Protein AF-A0A7R9ME29-F1 (afdb_monomer)

Foldseek 3Di:
DPDDDDDDAWDADPVRDTPLLVCLLQVNDAQDDDDPPDPPHYPCNVSSVVSNVNCLVVLHHPNNPDPCPPDQDEAELLQPQVVLVVCVCVLCVPLVDWAKWAFADQDLLLQWTWIQGVVVRYIAIEGEPFKAADPPDSVLSNVSSVVSCVFGHRHMWTWGFDAADPSSHTYTWIWDDDPNDIDISLLVCQLQQRIAGDPPDPPPSNVVSNVNCLVVCHHVNVVPDDDPDDVVVVVVVVVVVVVVLVVVLVPFFKKAFQFFDQADDDDDDPDDDDDDDPHGAASFKTKIFGPVCVVVQVVLQVVQQVVCVVPPDQFLPDDDDAQAFWWFQDPPPRGIATWGFHDDPDSFWTWIQRLQRRDIDTHGSRRIGHRPDCSNVVDHHRMDMAGAAQWDADPDRVLNVVLSVLLCVLRPPFIWGWDFQDQDPVRHGHIWIATPPVRDTSVVVCVVVVSIDGFLVSVVLSVQLVVLVVQCPPPVNQVVCCVVPVDGQDSVNSVVCSVCVVVVLVVCCVVVLDDPPPPLVLVVVCCDPPNVDAFEEEEQDDPVSVVVSQVSVVVVRDHHPYYFYPVNPSPDDSVAAALVRVVVRCVSVVDPDDAEFEDQALSSQVSGVNSFYAYEHAQQPHVLLVDDPVCQVVDDPVNSVVSSVSSCCRNVVSPHPYYDNDCNCVVVVVVVSVVCVVVVHTD

Mean predicted aligned error: 20.21 Å

Sequence (683 aa):
DNFAEKTCCTVILDTNINIGEALISKGLATVVKYRPDDDARASAYDSFLAAESKAQKSNKGIHSDNKDAGIVRIVDLSTDQSKAKQYLPFLLRNQSARKEASVEFVFPSSSKLKLFVPKENCLLNLILVGISSPKNNELIGSEAHNFVKQRIHQKDVQMSIEAIDKVGNFIGWLYFEHNNTQHNLAVELIRNGYASVRDINKSNELNAAEAEAKRQKLGVWKDYKEEEHNEALEEAITEELNEKESSDLAHRKKVIVTNISSGLSSFHAQYVDDGPKLEELGLSSFHAQYVDDGPKLEELLTELREELTANPPLPGAYKPSKGDLVVAKFSVDQLWYRAKIEKIVSNNEIQVLYVDYGNRETVNSRNIAAMPSSKFSGPSPAAKEYALAFVRLDTDPDFVDEVRNAFSDETADRVLLLKSEYKDASGLEAVTLVDEETKKDIVLQLVSDGLFFVDFNAGQRSNRVANIAQILDKEAVRKRWIEANGKEPTTEDVQRMHDNFIPQVLSSLTKYSNVIEGVADVVKRLKRAPFSLKIGSTTGYPKEVLKILLQASSTQGFIPDASVCLEEVPEANPSQPSPAPLWLCAIRLGLSPIEFKVDDSVNGIAEGLLAGVWTVGIAKTSSYVGLNEQQLDELKSAELRMRLQRAYDALSGSGAHYVIDTIADLPVVIDDINRRLANGEKP

Solvent-accessible surface area (backbone atoms only — not comparable to full-atom values): 38309 Å² total; per-residue (Å²): 136,89,70,80,89,77,90,84,80,88,55,64,46,97,87,70,46,47,51,66,41,54,38,16,42,52,17,76,46,82,77,87,85,73,61,99,86,56,83,92,63,64,94,60,47,70,57,36,54,52,23,37,53,50,8,47,76,63,43,23,52,81,48,28,89,53,89,66,67,85,74,75,82,68,46,64,24,59,83,33,40,71,57,28,60,68,47,42,67,68,63,43,58,59,75,92,55,70,43,66,29,34,28,77,40,76,40,72,68,53,50,35,34,34,33,37,28,72,92,78,37,29,35,38,32,41,32,48,58,63,56,37,59,58,86,88,39,70,66,50,31,50,52,33,28,50,51,49,44,76,72,40,57,77,31,74,32,34,33,42,62,77,52,66,51,96,74,23,39,32,30,24,52,46,34,40,77,55,95,94,40,80,42,49,51,62,40,52,35,17,38,58,13,43,29,45,76,39,92,91,59,91,47,66,66,50,54,52,23,39,52,49,8,48,76,67,32,24,58,83,22,56,82,64,73,87,70,88,79,52,67,72,55,53,53,50,47,50,52,53,46,50,51,47,49,55,53,51,61,70,72,32,46,54,26,34,67,60,27,73,48,80,58,77,73,82,78,91,84,89,79,86,84,89,74,85,84,88,82,68,76,40,75,52,39,35,14,31,29,50,56,90,49,45,70,60,51,54,51,51,48,50,54,52,44,52,51,43,65,78,54,64,75,63,69,54,71,50,82,89,52,75,68,43,69,26,31,34,48,42,86,88,81,68,45,66,40,58,22,30,29,72,40,76,78,50,96,52,36,33,31,31,33,30,39,54,40,56,46,71,49,78,39,48,37,54,42,36,37,71,55,92,48,67,81,73,70,65,60,75,63,52,23,45,72,32,28,68,51,50,49,40,72,74,89,49,61,75,56,37,54,50,39,47,51,53,54,45,67,76,38,58,99,39,56,28,33,39,39,79,77,48,63,48,99,81,66,42,43,14,26,50,42,25,34,65,87,80,66,43,47,54,61,61,49,38,35,75,72,67,56,37,43,78,28,49,68,54,46,49,54,51,50,53,40,49,50,48,45,55,52,46,66,36,64,75,46,36,50,53,43,29,75,75,67,78,44,80,90,45,75,65,54,35,50,53,48,55,72,46,42,61,63,52,50,64,65,47,44,82,80,72,45,77,70,61,87,54,47,32,60,44,53,56,49,39,50,29,83,92,66,57,47,85,46,66,43,67,42,86,49,52,68,74,57,49,54,51,50,51,58,49,21,43,81,67,57,40,73,63,78,28,70,31,30,44,81,81,31,73,88,53,55,92,92,50,68,49,30,60,38,58,52,53,23,29,59,72,62,73,52,80,81,72,72,67,36,77,30,52,45,54,53,51,34,39,17,18,53,70,56,64,20,35,20,35,26,32,24,60,83,10,75,64,47,65,62,56,72,70,57,55,74,71,46,55,70,68,62,49,50,55,31,37,49,53,21,43,52,50,32,47,71,57,65,31,76,39,74,39,57,47,70,74,55,44,67,64,53,49,55,49,49,52,54,38,49,75,71,70,54,76,104

Structure (mmCIF, N/CA/C/O backbone):
data_AF-A0A7R9ME29-F1
#
_entry.id   AF-A0A7R9ME29-F1
#
loop_
_atom_site.group_PDB
_atom_site.id
_atom_site.type_symbol
_atom_site.label_atom_id
_atom_site.label_alt_id
_atom_site.label_comp_id
_atom_site.label_asym_id
_atom_site.label_entity_id
_atom_site.label_seq_id
_atom_site.pdbx_PDB_ins_code
_atom_site.Cartn_x
_atom_site.Cartn_y
_atom_site.Cartn_z
_atom_site.occupancy
_atom_site.B_iso_or_equiv
_atom_site.auth_seq_id
_atom_site.auth_comp_id
_atom_site.auth_asym_id
_atom_site.auth_atom_id
_atom_site.pdbx_PDB_model_num
ATOM 1 N N . ASP A 1 1 ? 43.420 -18.979 -24.912 1.00 45.59 1 ASP A N 1
ATOM 2 C CA . ASP A 1 1 ? 42.386 -18.836 -25.960 1.00 45.59 1 ASP A CA 1
ATOM 3 C C . ASP A 1 1 ? 40.972 -18.533 -25.440 1.00 45.59 1 ASP A C 1
ATOM 5 O O . ASP A 1 1 ? 40.014 -18.777 -26.152 1.00 45.59 1 ASP A O 1
ATOM 9 N N . ASN A 1 2 ? 40.811 -17.905 -24.261 1.00 48.56 2 ASN A N 1
ATOM 10 C CA . ASN A 1 2 ? 39.491 -17.532 -23.704 1.00 48.56 2 ASN A CA 1
ATOM 11 C C . ASN A 1 2 ? 39.167 -16.029 -23.849 1.00 48.56 2 ASN A C 1
ATOM 13 O O . ASN A 1 2 ? 38.487 -15.457 -23.000 1.00 48.56 2 ASN A O 1
ATOM 17 N N . PHE A 1 3 ? 39.681 -15.354 -24.879 1.00 58.03 3 PHE A N 1
ATOM 18 C CA . PHE A 1 3 ? 39.295 -13.964 -25.140 1.00 58.03 3 PHE A CA 1
ATOM 19 C C . PHE A 1 3 ? 38.104 -13.939 -26.093 1.00 58.03 3 PHE A C 1
ATOM 21 O O . PHE A 1 3 ? 38.117 -14.638 -27.103 1.00 58.03 3 PHE A O 1
ATOM 28 N N . ALA A 1 4 ? 37.091 -13.134 -25.766 1.00 65.75 4 ALA A N 1
ATOM 29 C CA . ALA A 1 4 ? 35.971 -12.883 -26.665 1.00 65.75 4 ALA A CA 1
ATOM 30 C C . ALA A 1 4 ? 36.492 -12.380 -28.021 1.00 65.75 4 ALA A C 1
ATOM 32 O O . ALA A 1 4 ? 37.418 -11.563 -28.066 1.00 65.75 4 ALA A O 1
ATOM 33 N N . GLU A 1 5 ? 35.908 -12.885 -29.107 1.00 80.88 5 GLU A N 1
ATOM 34 C CA . GLU A 1 5 ? 36.221 -12.468 -30.472 1.00 80.88 5 GLU A CA 1
ATOM 35 C C . GLU A 1 5 ? 36.107 -10.938 -30.602 1.00 80.88 5 GLU A C 1
ATOM 37 O O . GLU A 1 5 ? 35.158 -10.328 -30.103 1.00 80.88 5 GLU A O 1
ATOM 42 N N . LYS A 1 6 ? 37.097 -10.298 -31.238 1.00 79.25 6 LYS A N 1
ATOM 43 C CA . LYS A 1 6 ? 37.127 -8.844 -31.451 1.00 79.25 6 LYS A CA 1
ATOM 44 C C . LYS A 1 6 ? 37.113 -8.534 -32.940 1.00 79.25 6 LYS A C 1
ATOM 46 O O . LYS A 1 6 ? 38.077 -8.827 -33.642 1.00 79.25 6 LYS A O 1
ATOM 51 N N . THR A 1 7 ? 36.066 -7.862 -33.403 1.00 84.19 7 THR A N 1
ATOM 52 C CA . THR A 1 7 ? 36.022 -7.296 -34.754 1.00 84.19 7 THR A CA 1
ATOM 53 C C . THR A 1 7 ? 36.765 -5.959 -34.776 1.00 84.19 7 THR A C 1
ATOM 55 O O . THR A 1 7 ? 36.277 -4.951 -34.266 1.00 84.19 7 THR A O 1
ATOM 58 N N . CYS A 1 8 ? 37.962 -5.940 -35.360 1.00 84.00 8 CYS A N 1
ATOM 59 C CA . CYS A 1 8 ? 38.754 -4.723 -35.549 1.00 84.00 8 CYS A CA 1
ATOM 60 C C . CYS A 1 8 ? 38.353 -4.030 -36.861 1.00 84.00 8 CYS A C 1
ATOM 62 O O . CYS A 1 8 ? 38.319 -4.666 -37.911 1.00 84.00 8 CYS A O 1
ATOM 64 N N . CYS A 1 9 ? 38.075 -2.726 -36.825 1.00 86.88 9 CYS A N 1
ATOM 65 C CA . CYS A 1 9 ? 37.674 -1.953 -38.003 1.00 86.88 9 CYS A CA 1
ATOM 66 C C . CYS A 1 9 ? 38.299 -0.550 -38.013 1.00 86.88 9 CYS A C 1
ATOM 68 O O . CYS A 1 9 ? 38.835 -0.082 -37.007 1.00 86.88 9 CYS A O 1
ATOM 70 N N . THR A 1 10 ? 38.233 0.121 -39.165 1.00 85.62 10 THR A N 1
ATOM 71 C CA . THR A 1 10 ? 38.606 1.537 -39.297 1.00 85.62 10 THR A CA 1
ATOM 72 C C . THR A 1 10 ? 37.343 2.390 -39.247 1.00 85.62 10 THR A C 1
ATOM 74 O O . THR A 1 10 ? 36.428 2.169 -40.036 1.00 85.62 10 THR A O 1
ATOM 77 N N . VAL A 1 11 ? 37.302 3.368 -38.337 1.00 90.31 11 VAL A N 1
ATOM 78 C CA . VAL A 1 11 ? 36.160 4.277 -38.155 1.00 90.31 11 VAL A CA 1
ATOM 79 C C . VAL A 1 11 ? 36.537 5.666 -38.659 1.00 90.31 11 VAL A C 1
ATOM 81 O O . VAL A 1 11 ? 37.468 6.288 -38.140 1.00 90.31 11 VAL A O 1
ATOM 84 N N . ILE A 1 12 ? 35.812 6.143 -39.670 1.00 88.88 12 ILE A N 1
ATOM 85 C CA . ILE A 1 12 ? 36.002 7.458 -40.288 1.00 88.88 12 ILE A CA 1
ATOM 86 C C . ILE 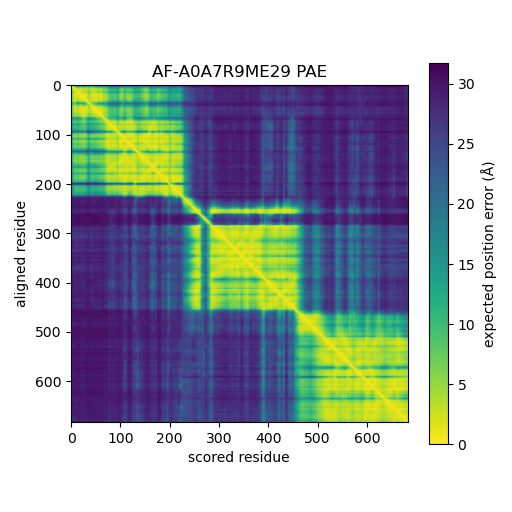A 1 12 ? 34.683 8.221 -40.179 1.00 88.88 12 ILE A C 1
ATOM 88 O O . ILE A 1 12 ? 33.634 7.690 -40.537 1.00 88.88 12 ILE A O 1
ATOM 92 N N . LEU A 1 13 ? 34.740 9.445 -39.657 1.00 86.50 13 LEU A N 1
ATOM 93 C CA . LEU A 1 13 ? 33.583 10.339 -39.602 1.00 86.50 13 LEU A CA 1
ATOM 94 C C . LEU A 1 13 ? 33.232 10.870 -41.001 1.00 86.50 13 LEU A C 1
ATOM 96 O O . LEU A 1 13 ? 34.074 10.913 -41.892 1.00 86.50 13 LEU A O 1
ATOM 100 N N . ASP A 1 14 ? 32.011 11.359 -41.173 1.00 86.12 14 ASP A N 1
ATOM 101 C CA . ASP A 1 14 ? 31.545 12.101 -42.358 1.00 86.12 14 ASP A CA 1
ATOM 102 C C . ASP A 1 14 ? 32.407 13.335 -42.693 1.00 86.12 14 ASP A C 1
ATOM 104 O O . ASP A 1 14 ? 32.596 13.688 -43.855 1.00 86.12 14 ASP A O 1
ATOM 108 N N . THR A 1 15 ? 33.020 13.934 -41.673 1.00 90.19 15 THR A N 1
ATOM 109 C CA . THR A 1 15 ? 34.054 14.979 -41.772 1.00 90.19 15 THR A CA 1
ATOM 110 C C . THR A 1 15 ? 35.419 14.468 -42.261 1.00 90.19 15 THR A C 1
ATOM 112 O O . THR A 1 15 ? 36.393 15.220 -42.278 1.00 90.19 15 THR A O 1
ATOM 115 N N . ASN A 1 16 ? 35.504 13.198 -42.668 1.00 88.00 16 ASN A N 1
ATOM 116 C CA . ASN A 1 16 ? 36.701 12.496 -43.132 1.00 88.00 16 ASN A CA 1
ATOM 117 C C . ASN A 1 16 ? 37.823 12.386 -42.078 1.00 88.00 16 ASN A C 1
ATOM 119 O O . ASN A 1 16 ? 39.006 12.291 -42.406 1.00 88.00 16 ASN A O 1
ATOM 123 N N . ILE A 1 17 ? 37.460 12.398 -40.792 1.00 89.19 17 ILE A N 1
ATOM 124 C CA . ILE A 1 17 ? 38.400 12.229 -39.678 1.00 89.19 17 ILE A CA 1
ATOM 125 C C . ILE A 1 17 ? 38.478 10.750 -39.297 1.00 89.19 17 ILE A C 1
ATOM 127 O O . ILE A 1 17 ? 37.477 10.156 -38.896 1.00 89.19 17 ILE A O 1
ATOM 131 N N . ASN A 1 18 ? 39.678 10.168 -39.356 1.00 90.81 18 ASN A N 1
ATOM 132 C CA . ASN A 1 18 ? 39.944 8.830 -38.831 1.00 90.81 18 ASN A CA 1
ATOM 133 C C . ASN A 1 18 ? 40.056 8.876 -37.295 1.00 90.81 18 ASN A C 1
ATOM 135 O O . ASN A 1 18 ? 40.972 9.496 -36.748 1.00 90.81 18 ASN A O 1
ATOM 139 N N . ILE A 1 19 ? 39.132 8.212 -36.596 1.00 92.44 19 ILE A N 1
ATOM 140 C CA . ILE A 1 19 ? 39.057 8.234 -35.126 1.00 92.44 19 ILE A CA 1
ATOM 141 C C . ILE A 1 19 ? 40.294 7.602 -34.484 1.00 92.44 19 ILE A C 1
ATOM 143 O O . ILE A 1 19 ? 40.829 8.150 -33.518 1.00 92.44 19 ILE A O 1
ATOM 147 N N . GLY A 1 20 ? 40.777 6.480 -35.029 1.00 88.94 20 GLY A N 1
ATOM 148 C CA . GLY A 1 20 ? 41.970 5.802 -34.520 1.00 88.94 20 GLY A CA 1
ATOM 149 C C . GLY A 1 20 ? 43.191 6.716 -34.583 1.00 88.94 20 GLY A C 1
ATOM 150 O O . GLY A 1 20 ? 43.871 6.922 -33.578 1.00 88.94 20 GLY A O 1
ATOM 151 N N . GLU A 1 21 ? 43.403 7.359 -35.732 1.00 91.44 21 GLU A N 1
ATOM 152 C CA . GLU A 1 21 ? 44.493 8.320 -35.922 1.00 91.44 21 GLU A CA 1
ATOM 153 C C . GLU A 1 21 ? 44.373 9.524 -34.977 1.00 91.44 21 GLU A C 1
ATOM 155 O O . GLU A 1 21 ? 45.358 9.938 -34.361 1.00 91.44 21 GLU A O 1
ATOM 160 N N . ALA A 1 22 ? 43.162 10.066 -34.808 1.00 90.12 22 ALA A N 1
ATOM 161 C CA . ALA A 1 22 ? 42.912 11.201 -33.927 1.00 90.12 22 ALA A CA 1
ATOM 162 C C . ALA A 1 22 ? 43.244 10.879 -32.459 1.00 90.12 22 ALA A C 1
ATOM 164 O O . ALA A 1 22 ? 43.928 11.673 -31.805 1.00 90.12 22 ALA A O 1
ATOM 165 N N . LEU A 1 23 ? 42.820 9.713 -31.957 1.00 91.81 23 LEU A N 1
ATOM 166 C CA . LEU A 1 23 ? 43.130 9.244 -30.601 1.00 91.81 23 LEU A CA 1
ATOM 167 C C . LEU A 1 23 ? 44.639 9.053 -30.401 1.00 91.81 23 LEU A C 1
ATOM 169 O O . LEU A 1 23 ? 45.200 9.562 -29.426 1.00 91.81 23 LEU A O 1
ATOM 173 N N . ILE A 1 24 ? 45.306 8.394 -31.352 1.00 92.50 24 ILE A N 1
ATOM 174 C CA . ILE A 1 24 ? 46.755 8.157 -31.318 1.00 92.50 24 ILE A CA 1
ATOM 175 C C . ILE A 1 24 ? 47.521 9.485 -31.336 1.00 92.50 24 ILE A C 1
ATOM 177 O O . ILE A 1 24 ? 48.409 9.702 -30.517 1.00 92.50 24 ILE A O 1
ATOM 181 N N . SER A 1 25 ? 47.143 10.428 -32.204 1.00 89.88 25 SER A N 1
ATOM 182 C CA . SER A 1 25 ? 47.818 11.731 -32.328 1.00 89.88 25 SER A CA 1
ATOM 183 C C . SER A 1 25 ? 47.739 12.597 -31.060 1.00 89.88 25 SER A C 1
ATOM 185 O O . SER A 1 25 ? 48.580 13.478 -30.842 1.00 89.88 25 SER A O 1
ATOM 187 N N . LYS A 1 26 ? 46.727 12.353 -30.214 1.00 88.69 26 LYS A N 1
ATOM 188 C CA . LYS A 1 26 ? 46.546 12.986 -28.900 1.00 88.69 26 LYS A CA 1
ATOM 189 C C . LYS A 1 26 ? 47.208 12.199 -27.760 1.00 88.69 26 LYS A C 1
ATOM 191 O O . LYS A 1 26 ? 47.191 12.679 -26.630 1.00 88.69 26 LYS A O 1
ATOM 196 N N . GLY A 1 27 ? 47.801 11.037 -28.042 1.00 88.19 27 GLY A N 1
ATOM 197 C CA . GLY A 1 27 ? 48.416 10.161 -27.045 1.00 88.19 27 GLY A CA 1
ATOM 198 C C . GLY A 1 27 ? 47.401 9.431 -26.163 1.00 88.19 27 GLY A C 1
ATOM 199 O O . GLY A 1 27 ? 47.718 9.102 -25.026 1.00 88.19 27 GLY A O 1
ATOM 200 N N . LEU A 1 28 ? 46.172 9.218 -26.645 1.00 87.38 28 LEU A N 1
ATOM 201 C CA . LEU A 1 28 ? 45.113 8.510 -25.909 1.00 87.38 28 LEU A CA 1
ATOM 202 C C . LEU A 1 28 ? 45.066 7.004 -26.234 1.00 87.38 28 LEU A C 1
ATOM 204 O O . LEU A 1 28 ? 44.336 6.262 -25.586 1.00 87.38 28 LEU A O 1
ATOM 208 N N . ALA A 1 29 ? 45.836 6.556 -27.229 1.00 88.38 29 ALA A N 1
ATOM 209 C CA . ALA A 1 29 ? 45.979 5.159 -27.636 1.00 88.38 29 ALA A CA 1
ATOM 210 C C . ALA A 1 29 ? 47.375 4.915 -28.242 1.00 88.38 29 ALA A C 1
ATOM 212 O O . ALA A 1 29 ? 47.977 5.844 -28.783 1.00 88.38 29 ALA A O 1
ATOM 213 N N . THR A 1 30 ? 47.870 3.674 -28.183 1.00 89.06 30 THR A N 1
ATOM 214 C CA . THR A 1 30 ? 49.097 3.228 -28.870 1.00 89.06 30 THR A CA 1
ATOM 215 C C . THR A 1 30 ? 48.787 2.410 -30.115 1.00 89.06 30 THR A C 1
ATOM 217 O O . THR A 1 30 ? 47.714 1.820 -30.259 1.00 89.06 30 THR A O 1
ATOM 220 N N . VAL A 1 31 ? 49.769 2.331 -31.009 1.00 90.25 31 VAL A N 1
ATOM 221 C CA . VAL A 1 31 ? 49.708 1.471 -32.189 1.00 90.25 31 VAL A CA 1
ATOM 222 C C . VAL A 1 31 ? 50.209 0.081 -31.826 1.00 90.25 31 VAL A C 1
ATOM 224 O O . VAL A 1 31 ? 51.357 -0.090 -31.411 1.00 90.25 31 VAL A O 1
ATOM 227 N N . VAL A 1 32 ? 49.367 -0.932 -32.035 1.00 87.94 32 VAL A N 1
ATOM 228 C CA . VAL A 1 32 ? 49.786 -2.337 -31.942 1.00 87.94 32 VAL A CA 1
ATOM 229 C C . VAL A 1 32 ? 50.853 -2.599 -33.003 1.00 87.94 32 VAL A C 1
ATOM 231 O O . VAL A 1 32 ? 50.623 -2.346 -34.181 1.00 87.94 32 VAL A O 1
ATOM 234 N N . LYS A 1 33 ? 52.030 -3.081 -32.593 1.00 84.38 33 LYS A N 1
ATOM 235 C CA . LYS A 1 33 ? 53.134 -3.372 -33.513 1.00 84.38 33 LYS A CA 1
ATOM 236 C C . LYS A 1 33 ? 52.992 -4.783 -34.071 1.00 84.38 33 LYS A C 1
ATOM 238 O O . LYS A 1 33 ? 53.006 -5.748 -33.312 1.00 84.38 33 LYS A O 1
ATOM 243 N N . TYR A 1 34 ? 52.915 -4.880 -35.390 1.00 80.25 34 TYR A N 1
ATOM 244 C CA . TYR A 1 34 ? 52.854 -6.145 -36.116 1.00 80.25 34 TYR A CA 1
ATOM 245 C C . TYR A 1 34 ? 54.218 -6.535 -36.689 1.00 80.25 34 TYR A C 1
ATOM 247 O O . TYR A 1 34 ? 55.061 -5.670 -36.956 1.00 80.25 34 TYR A O 1
ATOM 255 N N . ARG A 1 35 ? 54.437 -7.842 -36.880 1.00 76.94 35 ARG A N 1
ATOM 256 C CA . ARG A 1 35 ? 55.595 -8.329 -37.639 1.00 76.94 35 ARG A CA 1
ATOM 257 C C . ARG A 1 35 ? 55.411 -7.995 -39.132 1.00 76.94 35 ARG A C 1
ATOM 259 O O . ARG A 1 35 ? 54.277 -7.794 -39.563 1.00 76.94 35 ARG A O 1
ATOM 266 N N . PRO A 1 36 ? 56.493 -7.881 -39.923 1.00 66.88 36 PRO A N 1
ATOM 267 C CA . PRO A 1 36 ? 56.407 -7.467 -41.329 1.00 66.88 36 PRO A CA 1
ATOM 268 C C . PRO A 1 36 ? 55.525 -8.361 -42.219 1.00 66.88 36 PRO A C 1
ATOM 270 O O . PRO A 1 36 ? 55.065 -7.904 -43.259 1.00 66.88 36 PRO A O 1
ATOM 273 N N . ASP A 1 37 ? 55.321 -9.607 -41.804 1.00 70.69 37 ASP A N 1
ATOM 274 C CA . ASP A 1 37 ? 54.598 -10.701 -42.457 1.00 70.69 37 ASP A CA 1
ATOM 275 C C . ASP A 1 37 ? 53.177 -10.930 -41.902 1.00 70.69 37 ASP A C 1
ATOM 277 O O . ASP A 1 37 ? 52.533 -11.915 -42.250 1.00 70.69 37 ASP A O 1
ATOM 281 N N . ASP A 1 38 ? 52.686 -10.041 -41.033 1.00 71.31 38 ASP A N 1
ATOM 282 C CA . ASP A 1 38 ? 51.357 -10.146 -40.429 1.00 71.31 38 ASP A CA 1
ATOM 283 C C . ASP A 1 38 ? 50.326 -9.289 -41.188 1.00 71.31 38 ASP A C 1
ATOM 285 O O . ASP A 1 38 ? 50.364 -8.050 -41.169 1.00 71.31 38 ASP A O 1
ATOM 289 N N . ASP A 1 39 ? 49.402 -9.970 -41.867 1.00 65.44 39 ASP A N 1
ATOM 290 C CA . ASP A 1 39 ? 48.365 -9.363 -42.708 1.00 65.44 39 ASP A CA 1
ATOM 291 C C . ASP A 1 39 ? 47.171 -8.813 -41.900 1.00 65.44 39 ASP A C 1
ATOM 293 O O . ASP A 1 39 ? 46.332 -8.089 -42.443 1.00 65.44 39 ASP A O 1
ATOM 297 N N . ALA A 1 40 ? 47.087 -9.085 -40.592 1.00 71.25 40 ALA A N 1
ATOM 298 C CA . ALA A 1 40 ? 45.961 -8.692 -39.740 1.00 71.25 40 ALA A CA 1
ATOM 299 C C . ALA A 1 40 ? 46.103 -7.270 -39.152 1.00 71.25 40 ALA A C 1
ATOM 301 O O . ALA A 1 40 ? 45.919 -7.050 -37.953 1.00 71.25 40 ALA A O 1
ATOM 302 N N . ARG A 1 41 ? 46.418 -6.273 -39.992 1.00 78.44 41 ARG A N 1
ATOM 303 C CA . ARG A 1 41 ? 46.632 -4.871 -39.574 1.00 78.44 41 ARG A CA 1
ATOM 304 C C . ARG A 1 41 ? 45.610 -3.895 -40.156 1.00 78.44 41 ARG A C 1
ATOM 306 O O . ARG A 1 41 ? 44.928 -4.175 -41.137 1.00 78.44 41 ARG A O 1
ATOM 313 N N . ALA A 1 42 ? 45.515 -2.712 -39.547 1.00 81.31 42 ALA A N 1
ATOM 314 C CA . ALA A 1 42 ? 44.640 -1.646 -40.031 1.00 81.31 42 ALA A CA 1
ATOM 315 C C . ALA A 1 42 ? 45.044 -1.190 -41.446 1.00 81.31 42 ALA A C 1
ATOM 317 O O . ALA A 1 42 ? 46.228 -1.088 -41.756 1.00 81.31 42 ALA A O 1
ATOM 318 N N . SER A 1 43 ? 44.072 -0.831 -42.285 1.00 81.75 43 SER A N 1
ATOM 319 C CA . SER A 1 43 ? 44.334 -0.325 -43.642 1.00 81.75 43 SER A CA 1
ATOM 320 C C . SER A 1 43 ? 45.114 0.998 -43.655 1.00 81.75 43 SER A C 1
ATOM 322 O O . SER A 1 43 ? 45.836 1.274 -44.607 1.00 81.75 43 SER A O 1
ATOM 324 N N . ALA A 1 44 ? 45.012 1.790 -42.583 1.00 83.50 44 ALA A N 1
ATOM 325 C CA . ALA A 1 44 ? 45.725 3.055 -42.383 1.00 83.50 44 ALA A CA 1
ATOM 326 C C . ALA A 1 44 ? 46.934 2.928 -41.426 1.00 83.50 44 ALA A C 1
ATOM 328 O O . ALA A 1 44 ? 47.288 3.873 -40.724 1.00 83.50 44 ALA A O 1
ATOM 329 N N . TYR A 1 45 ? 47.565 1.752 -41.352 1.00 87.12 45 TYR A N 1
ATOM 330 C CA . TYR A 1 45 ? 48.614 1.463 -40.365 1.00 87.12 45 TYR A CA 1
ATOM 331 C C . TYR A 1 45 ? 49.785 2.464 -40.373 1.00 87.12 45 TYR A C 1
ATOM 333 O O . TYR A 1 45 ? 50.241 2.892 -39.312 1.00 87.12 45 TYR A O 1
ATOM 341 N N . ASP A 1 46 ? 50.233 2.900 -41.551 1.00 86.38 46 ASP A N 1
ATOM 342 C CA . ASP A 1 46 ? 51.342 3.855 -41.662 1.00 86.38 46 ASP A CA 1
ATOM 343 C C . ASP A 1 46 ? 50.980 5.246 -41.117 1.00 86.38 46 ASP A C 1
ATOM 345 O O . ASP A 1 46 ? 51.817 5.902 -40.487 1.00 86.38 46 ASP A O 1
ATOM 349 N N . SER A 1 47 ? 49.726 5.690 -41.286 1.00 87.75 47 SER A N 1
ATOM 350 C CA . SER A 1 47 ? 49.277 6.971 -40.723 1.00 87.75 47 SER A CA 1
ATOM 351 C C . SER A 1 47 ? 49.193 6.901 -39.198 1.00 87.75 47 SER A C 1
ATOM 353 O O . SER A 1 47 ? 49.584 7.847 -38.513 1.00 87.75 47 SER A O 1
ATOM 355 N N . PHE A 1 48 ? 48.804 5.747 -38.650 1.00 91.50 48 PHE A N 1
ATOM 356 C CA . PHE A 1 48 ? 48.813 5.497 -37.210 1.00 91.50 48 PHE A CA 1
ATOM 357 C C . PHE A 1 48 ? 50.232 5.559 -36.633 1.00 91.50 48 PHE A C 1
ATOM 359 O O . PHE A 1 48 ? 50.450 6.225 -35.619 1.00 91.50 48 PHE A O 1
ATOM 366 N N . LEU A 1 49 ? 51.219 4.938 -37.291 1.00 90.31 49 LEU A N 1
ATOM 367 C CA . LEU A 1 49 ? 52.628 5.020 -36.880 1.00 90.31 49 LEU A CA 1
ATOM 368 C C . LEU A 1 49 ? 53.149 6.466 -36.887 1.00 90.31 49 LEU A C 1
ATOM 370 O O . LEU A 1 49 ? 53.840 6.887 -35.953 1.00 90.31 49 LEU A O 1
ATOM 374 N N . ALA A 1 50 ? 52.800 7.242 -37.915 1.00 90.62 50 ALA A N 1
ATOM 375 C CA . ALA A 1 50 ? 53.171 8.650 -38.005 1.00 90.62 50 ALA A CA 1
ATOM 376 C C . ALA A 1 50 ? 52.511 9.495 -36.897 1.00 90.62 50 ALA A C 1
ATOM 378 O O . ALA A 1 50 ? 53.177 10.327 -36.270 1.00 90.62 50 ALA A O 1
ATOM 379 N N . ALA A 1 51 ? 51.227 9.256 -36.617 1.00 91.62 51 ALA A N 1
ATOM 380 C CA . ALA A 1 51 ? 50.486 9.913 -35.544 1.00 91.62 51 ALA A CA 1
ATOM 381 C C . ALA A 1 51 ? 51.075 9.600 -34.160 1.00 91.62 51 ALA A C 1
ATOM 383 O O . ALA A 1 51 ? 51.219 10.509 -33.340 1.00 91.62 51 ALA A O 1
ATOM 384 N N . GLU A 1 52 ? 51.485 8.353 -33.917 1.00 93.25 52 GLU A N 1
ATOM 385 C CA . GLU A 1 52 ? 52.106 7.936 -32.656 1.00 93.25 52 GLU A CA 1
ATOM 386 C C . GLU A 1 52 ? 53.469 8.605 -32.467 1.00 93.25 52 GLU A C 1
ATOM 388 O O . GLU A 1 52 ? 53.739 9.186 -31.416 1.00 93.25 52 GLU A O 1
ATOM 393 N N . SER A 1 53 ? 54.300 8.636 -33.515 1.00 92.12 53 SER A N 1
ATOM 394 C CA . SER A 1 53 ? 55.580 9.352 -33.478 1.00 92.12 53 SER A CA 1
ATOM 395 C C . SER A 1 53 ? 55.388 10.841 -33.170 1.00 92.12 53 SER A C 1
ATOM 397 O O . SER A 1 53 ? 56.165 11.438 -32.420 1.00 92.12 53 SER A O 1
ATOM 399 N N . LYS A 1 54 ? 54.330 11.458 -33.709 1.00 91.12 54 LYS A N 1
ATOM 400 C CA . LYS A 1 54 ? 53.981 12.855 -33.423 1.00 91.12 54 LYS A CA 1
ATOM 401 C C . LYS A 1 54 ? 53.547 13.050 -31.968 1.00 91.12 54 LYS A C 1
ATOM 403 O O . LYS A 1 54 ? 53.968 14.032 -31.353 1.00 91.12 54 LYS A O 1
ATOM 408 N N . ALA A 1 55 ? 52.739 12.145 -31.418 1.00 90.50 55 ALA A N 1
ATOM 409 C CA . ALA A 1 55 ? 52.297 12.194 -30.025 1.00 90.50 55 ALA A CA 1
ATOM 410 C C . ALA A 1 55 ? 53.464 12.011 -29.041 1.00 90.50 55 ALA A C 1
ATOM 412 O O . ALA A 1 55 ? 53.569 12.782 -28.087 1.00 90.50 55 ALA A O 1
ATOM 413 N N . GLN A 1 56 ? 54.379 11.081 -29.336 1.00 91.75 56 GLN A N 1
ATOM 414 C CA . GLN A 1 56 ? 55.624 10.857 -28.591 1.00 91.75 56 GLN A CA 1
ATOM 415 C C . GLN A 1 56 ? 56.514 12.101 -28.590 1.00 91.75 56 GLN A C 1
ATOM 417 O O . GLN A 1 56 ? 56.873 12.609 -27.533 1.00 91.75 56 GLN A O 1
ATOM 422 N N . LYS A 1 57 ? 56.809 12.659 -29.772 1.00 92.06 57 LYS A N 1
ATOM 423 C CA . LYS A 1 57 ? 57.612 13.889 -29.895 1.00 92.06 57 LYS A CA 1
ATOM 424 C C . LYS A 1 57 ? 56.981 15.083 -29.182 1.00 92.06 57 LYS A C 1
ATOM 426 O O . LYS A 1 57 ? 57.694 15.967 -28.725 1.00 92.06 57 LYS A O 1
ATOM 431 N N . SER A 1 58 ? 55.651 15.120 -29.120 1.00 90.50 58 SER A N 1
ATOM 432 C CA . SER A 1 58 ? 54.897 16.200 -28.476 1.00 90.50 58 SER A CA 1
ATOM 433 C C . SER A 1 58 ? 54.612 15.946 -26.990 1.00 90.50 58 SER A C 1
ATOM 435 O O . SER A 1 58 ? 53.912 16.757 -26.388 1.00 90.50 58 SER A O 1
ATOM 437 N N . ASN A 1 59 ? 55.110 14.845 -26.413 1.00 88.88 59 ASN A N 1
ATOM 438 C CA . ASN A 1 59 ? 54.967 14.487 -24.998 1.00 88.88 59 ASN A CA 1
ATOM 439 C C . ASN A 1 59 ? 53.499 14.460 -24.503 1.00 88.88 59 ASN A C 1
ATOM 441 O O . ASN A 1 59 ? 53.173 14.983 -23.434 1.00 88.88 59 ASN A O 1
ATOM 445 N N . LYS A 1 60 ? 52.579 13.919 -25.322 1.00 84.88 60 LYS A N 1
ATOM 446 C CA . LYS A 1 60 ? 51.123 13.950 -25.070 1.00 84.88 60 LYS A CA 1
ATOM 447 C C . LYS A 1 60 ? 50.582 12.640 -24.494 1.00 84.88 60 LYS A C 1
ATOM 449 O O . LYS A 1 60 ? 50.975 11.559 -24.927 1.00 84.88 60 LYS A O 1
ATOM 454 N N . GLY A 1 61 ? 49.599 12.754 -23.598 1.00 85.75 61 GLY A N 1
ATOM 455 C CA . GLY A 1 61 ? 48.822 11.626 -23.074 1.00 85.75 61 GLY A CA 1
ATOM 456 C C . GLY A 1 61 ? 49.702 10.568 -22.409 1.00 85.75 61 GLY A C 1
ATOM 457 O O . GLY A 1 61 ? 50.524 10.901 -21.564 1.00 85.75 61 GLY A O 1
ATOM 458 N N . ILE A 1 62 ? 49.575 9.309 -22.826 1.00 85.31 62 ILE A N 1
ATOM 459 C CA . ILE A 1 62 ? 50.378 8.181 -22.317 1.00 85.31 62 ILE A CA 1
ATOM 460 C C . ILE A 1 62 ? 51.881 8.306 -22.599 1.00 85.31 62 ILE A C 1
ATOM 462 O O . ILE A 1 62 ? 52.679 7.603 -21.987 1.00 85.31 62 ILE A O 1
ATOM 466 N N . HIS A 1 63 ? 52.267 9.164 -23.545 1.00 87.19 63 HIS A N 1
ATOM 467 C CA . HIS A 1 63 ? 53.666 9.464 -23.829 1.00 87.19 63 HIS A CA 1
ATOM 468 C C . HIS A 1 63 ? 54.187 10.643 -23.006 1.00 87.19 63 HIS A C 1
ATOM 470 O O . HIS A 1 63 ? 55.328 11.023 -23.220 1.00 87.19 63 HIS A O 1
ATOM 476 N N . SER A 1 64 ? 53.361 11.231 -22.129 1.00 85.44 64 SER A N 1
ATOM 477 C CA . SER A 1 64 ? 53.745 12.342 -21.263 1.00 85.44 64 SER A CA 1
ATOM 478 C C . SER A 1 64 ? 54.695 11.894 -20.150 1.00 85.44 64 SER A C 1
ATOM 480 O O . SER A 1 64 ? 54.405 10.934 -19.440 1.00 85.44 64 SER A O 1
ATOM 482 N N . ASP A 1 65 ? 55.773 12.643 -19.917 1.00 83.88 65 ASP A N 1
ATOM 483 C CA . ASP A 1 65 ? 56.666 12.431 -18.765 1.00 83.88 65 ASP A CA 1
ATOM 484 C C . ASP A 1 65 ? 56.027 12.831 -17.417 1.00 83.88 65 ASP A C 1
ATOM 486 O O . ASP A 1 65 ? 56.558 12.528 -16.343 1.00 83.88 65 ASP A O 1
ATOM 490 N N . ASN A 1 66 ? 54.888 13.531 -17.448 1.00 82.31 66 ASN A N 1
ATOM 491 C CA . ASN A 1 66 ? 54.166 13.935 -16.249 1.00 82.31 66 ASN A CA 1
ATOM 492 C C . ASN A 1 66 ? 53.304 12.776 -15.724 1.00 82.31 66 ASN A C 1
ATOM 494 O O . ASN A 1 66 ? 52.236 12.492 -16.259 1.00 82.31 66 ASN A O 1
ATOM 498 N N . LYS A 1 67 ? 53.744 12.155 -14.624 1.00 70.94 67 LYS A N 1
ATOM 499 C CA . LYS A 1 67 ? 53.046 11.031 -13.973 1.00 70.94 67 LYS A CA 1
ATOM 500 C C . LYS A 1 67 ? 51.644 11.371 -13.455 1.00 70.94 67 LYS A C 1
ATOM 502 O O . LYS A 1 67 ? 50.849 10.456 -13.272 1.00 70.94 67 LYS A O 1
ATOM 507 N N . ASP A 1 68 ? 51.344 12.653 -13.250 1.00 69.44 68 ASP A N 1
ATOM 508 C CA . ASP A 1 68 ? 50.026 13.122 -12.815 1.00 69.44 68 ASP A CA 1
ATOM 509 C C . ASP A 1 68 ? 49.129 13.550 -13.992 1.00 69.44 68 ASP A C 1
ATOM 511 O O . ASP A 1 68 ? 47.944 13.844 -13.803 1.00 69.44 68 ASP A O 1
ATOM 515 N N . ALA A 1 69 ? 49.656 13.581 -15.225 1.00 66.62 69 ALA A N 1
ATOM 516 C CA . ALA A 1 69 ? 48.871 13.924 -16.404 1.00 66.62 69 ALA A CA 1
ATOM 517 C C . ALA A 1 69 ? 47.799 12.854 -16.665 1.00 66.62 69 ALA A C 1
ATOM 519 O O . ALA A 1 69 ? 48.100 11.706 -16.980 1.00 66.62 69 ALA A O 1
ATOM 520 N N . GLY A 1 70 ? 46.529 13.252 -16.552 1.00 65.94 70 GLY A N 1
ATOM 521 C CA . GLY A 1 70 ? 45.376 12.380 -16.797 1.00 65.94 70 GLY A CA 1
ATOM 522 C C . GLY A 1 70 ? 44.777 11.721 -15.552 1.00 65.94 70 GLY A C 1
ATOM 523 O O . GLY A 1 70 ? 43.784 11.009 -15.686 1.00 65.94 70 GLY A O 1
ATOM 524 N N . ILE A 1 71 ? 45.304 11.969 -14.344 1.00 74.06 71 ILE A N 1
ATOM 525 C CA . ILE A 1 71 ? 44.668 11.488 -13.107 1.00 74.06 71 ILE A CA 1
ATOM 526 C C . ILE A 1 71 ? 43.432 12.344 -12.805 1.00 74.06 71 ILE A C 1
ATOM 528 O O . ILE A 1 71 ? 43.536 13.461 -12.298 1.00 74.06 71 ILE A O 1
ATOM 532 N N . VAL A 1 72 ? 42.246 11.794 -13.070 1.00 78.00 72 VAL A N 1
ATOM 533 C CA . VAL A 1 72 ? 40.962 12.385 -12.666 1.00 78.00 72 VAL A CA 1
ATOM 534 C C . VAL A 1 72 ? 40.455 11.650 -11.429 1.00 78.00 72 VAL A C 1
ATOM 536 O O . VAL A 1 72 ? 40.184 10.452 -11.467 1.00 78.00 72 VAL A O 1
ATOM 539 N N . ARG A 1 73 ? 40.349 12.358 -10.300 1.00 85.00 73 ARG A N 1
ATOM 540 C CA . ARG A 1 73 ? 39.836 11.788 -9.044 1.00 85.00 73 ARG A CA 1
ATOM 541 C C . ARG A 1 73 ? 38.33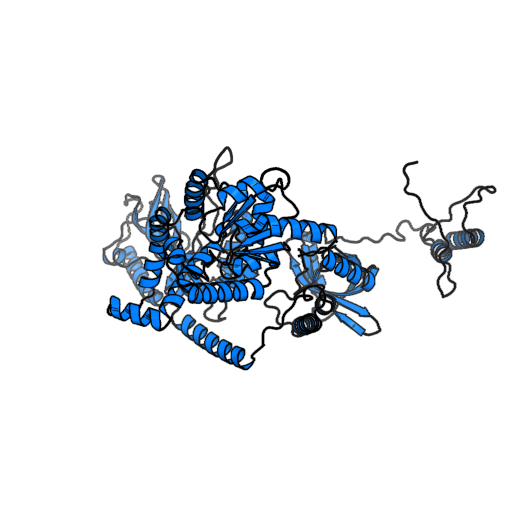2 11.983 -8.960 1.00 85.00 73 ARG A C 1
ATOM 543 O O . ARG A 1 73 ? 37.898 13.034 -8.509 1.00 85.00 73 ARG A O 1
ATOM 550 N N . ILE A 1 74 ? 37.560 10.994 -9.387 1.00 90.06 74 ILE A N 1
ATOM 551 C CA . ILE A 1 74 ? 36.096 11.055 -9.345 1.00 90.06 74 ILE A CA 1
ATOM 552 C C . ILE A 1 74 ? 35.604 10.496 -8.010 1.00 90.06 74 ILE A C 1
ATOM 554 O O . ILE A 1 74 ? 36.004 9.403 -7.607 1.00 90.06 74 ILE A O 1
ATOM 558 N N . VAL A 1 75 ? 34.734 11.235 -7.323 1.00 92.69 75 VAL A N 1
ATOM 559 C CA . VAL A 1 75 ? 34.068 10.747 -6.106 1.00 92.69 75 VAL A CA 1
ATOM 560 C C . VAL A 1 75 ? 32.767 10.052 -6.493 1.00 92.69 75 VAL A C 1
ATOM 562 O O . VAL A 1 75 ? 31.864 10.697 -7.016 1.00 92.69 75 VAL A O 1
ATOM 565 N N . ASP A 1 76 ? 32.639 8.754 -6.223 1.00 92.62 76 ASP A N 1
ATOM 566 C CA . ASP A 1 76 ? 31.377 8.041 -6.444 1.00 92.62 76 ASP A CA 1
ATOM 567 C C . ASP A 1 76 ? 30.464 8.150 -5.214 1.00 92.62 76 ASP A C 1
ATOM 569 O O . ASP A 1 76 ? 30.701 7.521 -4.183 1.00 92.62 76 ASP A O 1
ATOM 573 N N . LEU A 1 77 ? 29.425 8.982 -5.318 1.00 93.00 77 LEU A N 1
ATOM 574 C CA . LEU A 1 77 ? 28.414 9.168 -4.276 1.00 93.00 77 LEU A CA 1
ATOM 575 C C . LEU A 1 77 ? 27.381 8.036 -4.277 1.00 93.00 77 LEU A C 1
ATOM 577 O O . LEU A 1 77 ? 26.688 7.849 -3.284 1.00 93.00 77 LEU A O 1
ATOM 581 N N . SER A 1 78 ? 27.282 7.254 -5.360 1.00 85.88 78 SER A N 1
ATOM 582 C CA . SER A 1 78 ? 26.289 6.176 -5.476 1.00 85.88 78 SER A CA 1
ATOM 583 C C . SER A 1 78 ? 26.568 4.969 -4.575 1.00 85.88 78 SER A C 1
ATOM 585 O O . SER A 1 78 ? 25.705 4.107 -4.428 1.00 85.88 78 SER A O 1
ATOM 587 N N . THR A 1 79 ? 27.758 4.902 -3.976 1.00 84.94 79 THR A N 1
ATOM 588 C CA . THR A 1 79 ? 28.210 3.791 -3.127 1.00 84.94 79 THR A CA 1
ATOM 589 C C . THR A 1 79 ? 28.377 4.175 -1.655 1.00 84.94 79 THR A C 1
ATOM 591 O O . THR A 1 79 ? 28.734 3.323 -0.848 1.00 84.94 79 THR A O 1
ATOM 594 N N . ASP A 1 80 ? 28.183 5.449 -1.298 1.00 85.69 80 ASP A N 1
ATOM 595 C CA . ASP A 1 80 ? 28.455 5.979 0.043 1.00 85.69 80 ASP A CA 1
ATOM 596 C C . ASP A 1 80 ? 27.397 7.023 0.433 1.00 85.69 80 ASP A C 1
ATOM 598 O O . ASP A 1 80 ? 27.500 8.211 0.113 1.00 85.69 80 ASP A O 1
ATOM 602 N N . GLN A 1 81 ? 26.367 6.558 1.144 1.00 87.31 81 GLN A N 1
ATOM 603 C CA . GLN A 1 81 ? 25.227 7.363 1.591 1.00 87.31 81 GLN A CA 1
ATOM 604 C C . GLN A 1 81 ? 25.660 8.569 2.444 1.00 87.31 81 GLN A C 1
ATOM 606 O O . GLN A 1 81 ? 25.114 9.666 2.300 1.00 87.31 81 GLN A O 1
ATOM 611 N N . SER A 1 82 ? 26.653 8.389 3.319 1.00 86.75 82 SER A N 1
ATOM 612 C CA . SER A 1 82 ? 27.151 9.446 4.204 1.00 86.75 82 SER A CA 1
ATOM 613 C C . SER A 1 82 ? 27.797 10.572 3.402 1.00 86.75 82 SER A C 1
ATOM 615 O O . SER A 1 82 ? 27.505 11.747 3.638 1.00 86.75 82 SER A O 1
ATOM 617 N N . LYS A 1 83 ? 28.618 10.234 2.399 1.00 88.50 83 LYS A N 1
ATOM 618 C CA . LYS A 1 83 ? 29.177 11.232 1.476 1.00 88.50 83 LYS A CA 1
ATOM 619 C C . LYS A 1 83 ? 28.106 11.875 0.604 1.00 88.50 83 LYS A C 1
ATOM 621 O O . LYS A 1 83 ? 28.151 13.085 0.400 1.00 88.50 83 LYS A O 1
ATOM 626 N N . ALA A 1 84 ? 27.124 11.113 0.127 1.00 89.00 84 ALA A N 1
ATOM 627 C CA . ALA A 1 84 ? 26.036 11.657 -0.680 1.00 89.00 84 ALA A CA 1
ATOM 628 C C . ALA A 1 84 ? 25.248 12.743 0.084 1.00 89.00 84 ALA A C 1
ATOM 630 O O . ALA A 1 84 ? 25.029 13.835 -0.446 1.00 89.00 84 ALA A O 1
ATOM 631 N N . LYS A 1 85 ? 24.940 12.509 1.370 1.00 88.56 85 LYS A N 1
ATOM 632 C CA . LYS A 1 85 ? 24.323 13.509 2.265 1.00 88.56 85 LYS A CA 1
ATOM 633 C C . LYS A 1 85 ? 25.203 14.746 2.473 1.00 88.56 85 LYS A C 1
ATOM 635 O O . LYS A 1 85 ? 24.691 15.861 2.460 1.00 88.56 85 LYS A O 1
ATOM 640 N N . GLN A 1 86 ? 26.522 14.580 2.607 1.00 89.94 86 GLN A N 1
ATOM 641 C CA . GLN A 1 86 ? 27.458 15.711 2.717 1.00 89.94 86 GLN A CA 1
ATOM 642 C C . GLN A 1 86 ? 27.512 16.561 1.439 1.00 89.94 86 GLN A C 1
ATOM 644 O O . GLN A 1 86 ? 27.708 17.773 1.516 1.00 89.94 86 GLN A O 1
ATOM 649 N N . TYR A 1 87 ? 27.329 15.944 0.268 1.00 88.75 87 TYR A N 1
ATOM 650 C CA . TYR A 1 87 ? 27.345 16.630 -1.026 1.00 88.75 87 TYR A CA 1
ATOM 651 C C . TYR A 1 87 ? 26.008 17.307 -1.375 1.00 88.75 87 TYR A C 1
ATOM 653 O O . TYR A 1 87 ? 25.996 18.257 -2.164 1.00 88.75 87 TYR A O 1
ATOM 661 N N . LEU A 1 88 ? 24.894 16.880 -0.768 1.00 87.38 88 LEU A N 1
ATOM 662 C CA . LEU A 1 88 ? 23.552 17.396 -1.055 1.00 87.38 88 LEU A CA 1
ATOM 663 C C . LEU A 1 88 ? 23.445 18.936 -0.988 1.00 87.38 88 LEU A C 1
ATOM 665 O O . LEU A 1 88 ? 22.950 19.516 -1.956 1.00 87.38 88 LEU A O 1
ATOM 669 N N . PRO A 1 89 ? 23.961 19.650 0.037 1.00 86.62 89 PRO A N 1
ATOM 670 C CA . PRO A 1 89 ? 23.872 21.114 0.085 1.00 86.62 89 PRO A CA 1
ATOM 671 C C . PRO A 1 89 ? 24.588 21.814 -1.077 1.00 86.62 89 PRO A C 1
ATOM 673 O O . PRO A 1 89 ? 24.196 22.906 -1.485 1.00 86.62 89 PRO A O 1
ATOM 676 N N . PHE A 1 90 ? 25.643 21.207 -1.629 1.00 83.62 90 PHE A N 1
ATOM 677 C CA . PHE A 1 90 ? 26.359 21.741 -2.790 1.00 83.62 90 PHE A CA 1
ATOM 678 C C . PHE A 1 90 ? 25.579 21.501 -4.080 1.00 83.62 90 PHE A C 1
ATOM 680 O O . PHE A 1 90 ? 25.595 22.349 -4.973 1.00 83.62 90 PHE A O 1
ATOM 687 N N . LEU A 1 91 ? 24.877 20.370 -4.165 1.00 83.94 91 LEU A N 1
ATOM 688 C CA . LEU A 1 91 ? 24.007 20.011 -5.282 1.00 83.94 91 LEU A CA 1
ATOM 689 C C . LEU A 1 91 ? 22.697 20.816 -5.296 1.00 83.94 91 LEU A C 1
ATOM 691 O O . LEU A 1 91 ? 22.222 21.137 -6.379 1.00 83.94 91 LEU A O 1
ATOM 695 N N . LEU A 1 92 ? 22.189 21.226 -4.129 1.00 82.19 92 LEU A N 1
ATOM 696 C CA . LEU A 1 92 ? 21.010 22.093 -3.981 1.00 82.19 92 LEU A CA 1
ATOM 697 C C . LEU A 1 92 ? 21.318 23.598 -4.068 1.00 82.19 92 LEU A C 1
ATOM 699 O O . LEU A 1 92 ? 20.402 24.415 -4.170 1.00 82.19 92 LEU A O 1
ATOM 703 N N . ARG A 1 93 ? 22.593 24.002 -4.002 1.00 73.44 93 ARG A N 1
ATOM 704 C CA . ARG A 1 93 ? 22.978 25.421 -4.021 1.00 73.44 93 ARG A CA 1
ATOM 705 C C . ARG A 1 93 ? 22.554 26.064 -5.348 1.00 73.44 93 ARG A C 1
ATOM 707 O O . ARG A 1 93 ? 23.012 25.632 -6.402 1.00 73.44 93 ARG A O 1
ATOM 714 N N . ASN A 1 94 ? 21.746 27.126 -5.265 1.00 65.38 94 ASN A N 1
ATOM 715 C CA . ASN A 1 94 ? 21.032 27.764 -6.380 1.00 65.38 94 ASN A CA 1
ATOM 716 C C . ASN A 1 94 ? 19.989 26.837 -7.030 1.00 65.38 94 ASN A C 1
ATOM 718 O O . ASN A 1 94 ? 20.121 26.506 -8.203 1.00 65.38 94 ASN A O 1
ATOM 722 N N . GLN A 1 95 ? 18.935 26.465 -6.291 1.00 58.62 95 GLN A N 1
ATOM 723 C CA . GLN A 1 95 ? 17.832 25.607 -6.771 1.00 58.62 95 GLN A CA 1
ATOM 724 C C . GLN A 1 95 ? 17.228 26.043 -8.122 1.00 58.62 95 GLN A C 1
ATOM 726 O O . GLN A 1 95 ? 16.746 25.207 -8.878 1.00 58.62 95 GLN A O 1
ATOM 731 N N . SER A 1 96 ? 17.284 27.336 -8.460 1.00 55.75 96 SER A N 1
ATOM 732 C CA . SER A 1 96 ? 16.803 27.871 -9.742 1.00 55.75 96 SER A CA 1
ATOM 733 C C . SER A 1 96 ? 17.717 27.561 -10.940 1.00 55.75 96 SER A C 1
ATOM 735 O O . SER A 1 96 ? 17.302 27.742 -12.082 1.00 55.75 96 SER A O 1
ATOM 737 N N . ALA A 1 97 ? 18.963 27.135 -10.710 1.00 72.12 97 ALA A N 1
ATOM 738 C CA . ALA A 1 97 ? 19.949 26.869 -11.751 1.00 72.12 97 ALA A CA 1
ATOM 739 C C . ALA A 1 97 ? 20.116 25.360 -11.966 1.00 72.12 97 ALA A C 1
ATOM 741 O O . ALA A 1 97 ? 20.527 24.624 -11.068 1.00 72.12 97 ALA A O 1
ATOM 742 N N . ARG A 1 98 ? 19.839 24.900 -13.188 1.00 87.44 98 ARG A N 1
ATOM 743 C CA . ARG A 1 98 ? 20.083 23.510 -13.588 1.00 87.44 98 ARG A CA 1
ATOM 744 C C . ARG A 1 98 ? 21.587 23.256 -13.712 1.00 87.44 98 ARG A C 1
ATOM 746 O O . ARG A 1 98 ? 22.329 24.120 -14.177 1.00 87.44 98 ARG A O 1
ATOM 753 N N . LYS A 1 99 ? 22.033 22.072 -13.296 1.00 90.44 99 LYS A N 1
ATOM 754 C CA . LYS A 1 99 ? 23.441 21.656 -13.309 1.00 90.44 99 LYS A CA 1
ATOM 755 C C . LYS A 1 99 ? 23.747 20.777 -14.509 1.00 90.44 99 LYS A C 1
ATOM 757 O O . LYS A 1 99 ? 22.969 19.880 -14.809 1.00 90.44 99 LYS A O 1
ATOM 762 N N . GLU A 1 100 ? 24.886 21.009 -15.148 1.00 94.00 100 GLU A N 1
ATOM 763 C CA . GLU A 1 100 ? 25.381 20.165 -16.238 1.00 94.00 100 GLU A CA 1
ATOM 764 C C . GLU A 1 100 ? 25.889 18.823 -15.703 1.00 94.00 100 GLU A C 1
ATOM 766 O O . GLU A 1 100 ? 26.588 18.765 -14.687 1.00 94.00 100 GLU A O 1
ATOM 771 N N . ALA A 1 101 ? 25.534 17.750 -16.399 1.00 95.81 101 ALA A N 1
ATOM 772 C CA . ALA A 1 101 ? 25.965 16.392 -16.111 1.00 95.81 101 ALA A CA 1
ATOM 773 C C . ALA A 1 101 ? 26.058 15.574 -17.408 1.00 95.81 101 ALA A C 1
ATOM 775 O O . ALA A 1 101 ? 25.428 15.927 -18.400 1.00 95.81 101 ALA A O 1
ATOM 776 N N . SER A 1 102 ? 26.789 14.461 -17.396 1.00 96.19 102 SER A N 1
ATOM 777 C CA . SER A 1 102 ? 26.790 13.463 -18.471 1.00 96.19 102 SER A CA 1
ATOM 778 C C . SER A 1 102 ? 26.161 12.156 -17.991 1.00 96.19 102 SER A C 1
ATOM 780 O O . SER A 1 102 ? 26.353 11.729 -16.848 1.00 96.19 102 SER A O 1
ATOM 782 N N . VAL A 1 103 ? 25.375 11.506 -18.852 1.00 97.31 103 VAL A N 1
ATOM 783 C CA . VAL A 1 103 ? 24.706 10.241 -18.506 1.00 97.31 103 VAL A CA 1
ATOM 784 C C . VAL A 1 103 ? 25.650 9.061 -18.726 1.00 97.31 103 VAL A C 1
ATOM 786 O O . VAL A 1 103 ? 25.819 8.587 -19.849 1.00 97.31 103 VAL A O 1
ATOM 789 N N . GLU A 1 104 ? 26.202 8.528 -17.642 1.00 95.81 104 GLU A N 1
ATOM 790 C CA . GLU A 1 104 ? 27.117 7.380 -17.670 1.00 95.81 104 GLU A CA 1
ATOM 791 C C . GLU A 1 104 ? 26.378 6.050 -17.821 1.00 95.81 104 GLU A C 1
ATOM 793 O O . GLU A 1 104 ? 26.838 5.133 -18.501 1.00 95.81 104 GLU A O 1
ATOM 798 N N . PHE A 1 105 ? 25.205 5.928 -17.198 1.00 92.38 105 PHE A N 1
ATOM 799 C CA . PHE A 1 105 ? 24.431 4.693 -17.244 1.00 92.38 105 PHE A CA 1
ATOM 800 C C . PHE A 1 105 ? 22.932 4.955 -17.152 1.00 92.38 105 PHE A C 1
ATOM 802 O O . PHE A 1 105 ? 22.472 5.779 -16.363 1.00 92.38 105 PHE A O 1
ATOM 809 N N . VAL A 1 106 ? 22.164 4.198 -17.931 1.00 91.75 106 VAL A N 1
ATOM 810 C CA . VAL A 1 106 ? 20.704 4.143 -17.837 1.00 91.75 106 VAL A CA 1
ATOM 811 C C . VAL A 1 106 ? 20.354 2.815 -17.186 1.00 91.75 106 VAL A C 1
ATOM 813 O O . VAL A 1 106 ? 20.791 1.777 -17.678 1.00 91.75 106 VAL A O 1
ATOM 816 N N . PHE A 1 107 ? 19.600 2.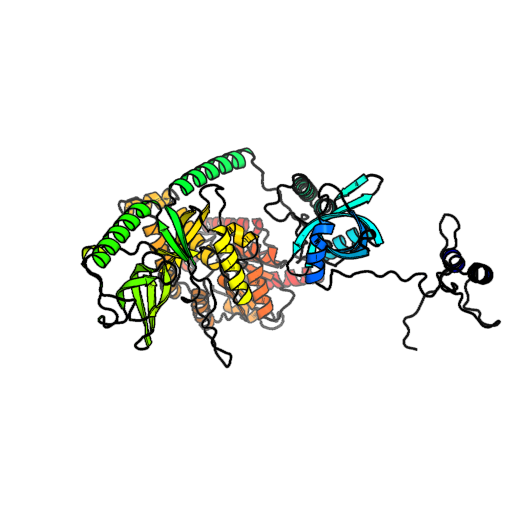821 -16.087 1.00 87.19 107 PHE A N 1
ATOM 817 C CA . PHE A 1 107 ? 19.162 1.580 -15.444 1.00 87.19 107 PHE A CA 1
ATOM 818 C C . PHE A 1 107 ? 17.947 0.977 -16.176 1.00 87.19 107 PHE A C 1
ATOM 820 O O . PHE A 1 107 ? 17.239 1.703 -16.880 1.00 87.19 107 PHE A O 1
ATOM 827 N N . PRO A 1 108 ? 17.654 -0.329 -16.010 1.00 80.88 108 PRO A N 1
ATOM 828 C CA . PRO A 1 108 ? 16.505 -0.977 -16.655 1.00 80.88 108 PRO A CA 1
ATOM 829 C C . PRO A 1 108 ? 15.153 -0.308 -16.368 1.00 80.88 108 PRO A C 1
ATOM 831 O O . PRO A 1 108 ? 14.276 -0.310 -17.221 1.00 80.88 108 PRO A O 1
ATOM 834 N N . SER A 1 109 ? 14.995 0.340 -15.207 1.00 79.44 109 SER A N 1
ATOM 835 C CA . SER A 1 109 ? 13.764 1.066 -14.865 1.00 79.44 109 SER A CA 1
ATOM 836 C C . SER A 1 109 ? 13.518 2.314 -15.720 1.00 79.44 109 SER A C 1
ATOM 838 O O . SER A 1 109 ? 12.419 2.862 -15.681 1.00 79.44 109 SER A O 1
ATOM 840 N N . SER A 1 110 ? 14.529 2.800 -16.452 1.00 86.31 110 SER A N 1
ATOM 841 C CA . SER A 1 110 ? 14.512 4.017 -17.291 1.00 86.31 110 SER A CA 1
ATOM 842 C C . SER A 1 110 ? 14.304 5.342 -16.542 1.00 86.31 110 SER A C 1
ATOM 844 O O . SER A 1 110 ? 14.660 6.402 -17.046 1.00 86.31 110 SER A O 1
ATOM 846 N N . SER A 1 111 ? 13.802 5.282 -15.309 1.00 87.44 111 SER A N 1
ATOM 847 C CA . SER A 1 111 ? 13.613 6.389 -14.367 1.00 87.44 111 SER A CA 1
ATOM 848 C C . SER A 1 111 ? 14.784 6.591 -13.403 1.00 87.44 111 SER A C 1
ATOM 850 O O . SER A 1 111 ? 14.801 7.574 -12.666 1.00 87.44 111 SER A O 1
ATOM 852 N N . LYS A 1 112 ? 15.758 5.670 -13.393 1.00 92.69 112 LYS A N 1
ATOM 853 C CA . LYS A 1 112 ? 17.001 5.779 -12.622 1.00 92.69 112 LYS A CA 1
ATOM 854 C C . LYS A 1 112 ? 18.190 5.887 -13.573 1.00 92.69 112 LYS A C 1
ATOM 856 O O . LYS A 1 112 ? 18.297 5.123 -14.534 1.00 92.69 112 LYS A O 1
ATOM 861 N N . LEU A 1 113 ? 19.093 6.820 -13.292 1.00 95.69 113 LEU A N 1
ATOM 862 C CA . LEU A 1 113 ? 20.241 7.164 -14.133 1.00 95.69 113 LEU A CA 1
ATOM 863 C C . LEU A 1 113 ? 21.494 7.314 -13.269 1.00 95.69 113 LEU A C 1
ATOM 865 O O . LEU A 1 113 ? 21.405 7.816 -12.153 1.00 95.69 113 LEU A O 1
ATOM 869 N N . LYS A 1 114 ? 22.659 6.913 -13.781 1.00 96.38 114 LYS A N 1
ATOM 870 C CA . LYS A 1 114 ? 23.956 7.271 -13.193 1.00 96.38 114 LYS A CA 1
ATOM 871 C C . LYS A 1 114 ? 24.526 8.448 -13.969 1.00 96.38 114 LYS A C 1
ATOM 873 O O . LYS A 1 114 ? 24.675 8.360 -15.188 1.00 96.38 114 LYS A O 1
ATOM 878 N N . LEU A 1 115 ? 24.815 9.532 -13.262 1.00 97.25 115 LEU A N 1
ATOM 879 C CA . LEU A 1 115 ? 25.265 10.795 -13.832 1.00 97.25 115 LEU A CA 1
ATOM 880 C C . LEU A 1 115 ? 26.659 11.132 -13.321 1.00 97.25 115 LEU A C 1
ATOM 882 O O . LEU A 1 115 ? 26.921 10.987 -12.126 1.00 97.25 115 LEU A O 1
ATOM 886 N N . PHE A 1 116 ? 27.523 11.615 -14.207 1.00 96.25 116 PHE A N 1
ATOM 887 C CA . PHE A 1 116 ? 28.759 12.294 -13.839 1.00 96.25 116 PHE A CA 1
ATOM 888 C C . PHE A 1 116 ? 28.526 13.801 -13.862 1.00 96.25 116 PHE A C 1
ATOM 890 O O . PHE A 1 116 ? 27.970 14.333 -14.817 1.00 96.25 116 PHE A O 1
ATOM 897 N N . VAL A 1 117 ? 28.938 14.492 -12.804 1.00 94.31 117 VAL A N 1
ATOM 898 C CA . VAL A 1 117 ? 28.777 15.939 -12.651 1.00 94.31 117 VAL A CA 1
ATOM 899 C C . VAL A 1 117 ? 30.163 16.579 -12.742 1.00 94.31 117 VAL A C 1
ATOM 901 O O . VAL A 1 117 ? 30.911 16.526 -11.762 1.00 94.31 117 VAL A O 1
ATOM 904 N N . PRO A 1 118 ? 30.550 17.178 -13.886 1.00 91.44 118 PRO A N 1
ATOM 905 C CA . PRO A 1 118 ? 31.930 17.613 -14.109 1.00 91.44 118 PRO A CA 1
ATOM 906 C C . PRO A 1 118 ? 32.417 18.664 -13.109 1.00 91.44 118 PRO A C 1
ATOM 908 O O . PRO A 1 118 ? 33.563 18.626 -12.666 1.00 91.44 118 PRO A O 1
ATOM 911 N N . LYS A 1 119 ? 31.539 19.595 -12.724 1.00 89.06 119 LYS A N 1
ATOM 912 C CA . LYS A 1 119 ? 31.883 20.718 -11.844 1.00 89.06 119 LYS A CA 1
ATOM 913 C C . LYS A 1 119 ? 32.194 20.273 -10.413 1.00 89.06 119 LYS A C 1
ATOM 915 O O . LYS A 1 119 ? 33.104 20.812 -9.789 1.00 89.06 119 LYS A O 1
ATOM 920 N N . GLU A 1 120 ? 31.454 19.297 -9.901 1.00 88.25 120 GLU A N 1
ATOM 921 C CA . GLU A 1 120 ? 31.664 18.698 -8.581 1.00 88.25 120 GLU A CA 1
ATOM 922 C C . GLU A 1 120 ? 32.549 17.438 -8.635 1.00 88.25 120 GLU A C 1
ATOM 924 O O . GLU A 1 120 ? 32.910 16.895 -7.589 1.00 88.25 120 GLU A O 1
ATOM 929 N N . ASN A 1 121 ? 32.931 17.010 -9.844 1.00 90.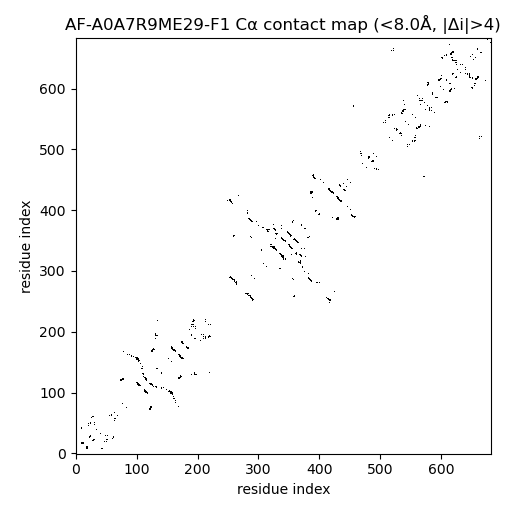56 121 ASN A N 1
ATOM 930 C CA . ASN A 1 121 ? 33.772 15.855 -10.141 1.00 90.56 121 ASN A CA 1
ATOM 931 C C . ASN A 1 121 ? 33.307 14.583 -9.406 1.00 90.56 121 ASN A C 1
ATOM 933 O O . ASN A 1 121 ? 34.089 13.873 -8.761 1.00 90.56 121 ASN A O 1
ATOM 937 N N . CYS A 1 122 ? 31.999 14.327 -9.466 1.00 93.06 122 CYS A N 1
ATOM 938 C CA . CYS A 1 122 ? 31.363 13.226 -8.757 1.00 93.06 122 CYS A CA 1
ATOM 939 C C . CYS A 1 122 ? 30.403 12.424 -9.639 1.00 93.06 122 CYS A C 1
ATOM 941 O O . CYS A 1 122 ? 29.859 12.932 -10.618 1.00 93.06 122 CYS A O 1
ATOM 943 N N . LEU A 1 123 ? 30.204 11.157 -9.275 1.00 95.69 123 LEU A N 1
ATOM 944 C CA . LEU A 1 123 ? 29.162 10.293 -9.819 1.00 95.69 123 LEU A CA 1
ATOM 945 C C . LEU A 1 123 ? 28.009 10.205 -8.827 1.00 95.69 123 LEU A C 1
ATOM 947 O O . LEU A 1 123 ? 28.239 10.065 -7.627 1.00 95.69 123 LEU A O 1
ATOM 951 N N . LEU A 1 124 ? 26.777 10.231 -9.320 1.00 95.75 124 LEU A N 1
ATOM 952 C CA . LEU A 1 124 ? 25.590 10.032 -8.497 1.00 95.75 124 LEU A CA 1
ATOM 953 C C . LEU A 1 124 ? 24.511 9.241 -9.229 1.00 95.75 124 LEU A C 1
ATOM 955 O O . LEU A 1 124 ? 24.484 9.193 -10.457 1.00 95.75 124 LEU A O 1
ATOM 959 N N . ASN A 1 125 ? 23.608 8.634 -8.462 1.00 96.06 125 ASN A N 1
ATOM 960 C CA . ASN A 1 125 ? 22.378 8.069 -9.001 1.00 96.06 125 ASN A CA 1
ATOM 961 C C . ASN A 1 125 ? 21.263 9.111 -8.895 1.00 96.06 125 ASN A C 1
ATOM 963 O O . ASN A 1 125 ? 20.996 9.587 -7.794 1.00 96.06 125 ASN A O 1
ATOM 967 N N . LEU A 1 126 ? 20.602 9.419 -10.008 1.00 95.62 126 LEU A N 1
ATOM 968 C CA . LEU A 1 126 ? 19.401 10.247 -10.065 1.00 95.62 126 LEU A CA 1
ATOM 969 C C . LEU A 1 126 ? 18.169 9.364 -10.293 1.00 95.62 126 LEU A C 1
ATOM 971 O O . LEU A 1 126 ? 18.178 8.513 -11.182 1.00 95.62 126 LEU A O 1
ATOM 975 N N . ILE A 1 127 ? 17.112 9.593 -9.522 1.00 93.56 127 ILE A N 1
ATOM 976 C CA . ILE A 1 127 ? 15.768 9.048 -9.711 1.00 93.56 127 ILE A CA 1
ATOM 977 C C . ILE A 1 127 ? 14.855 10.197 -10.139 1.00 93.56 127 ILE A C 1
ATOM 979 O O . ILE A 1 127 ? 14.819 11.244 -9.491 1.00 93.56 127 ILE A O 1
ATOM 983 N N . LEU A 1 128 ? 14.122 10.001 -11.234 1.00 91.12 128 LEU A N 1
ATOM 984 C CA . LEU A 1 128 ? 13.180 10.995 -11.738 1.00 91.12 128 LEU A CA 1
ATOM 985 C C . LEU A 1 128 ? 11.989 11.148 -10.789 1.00 91.12 128 LEU A C 1
ATOM 987 O O . LEU A 1 128 ? 11.350 10.163 -10.412 1.00 91.12 128 LEU A O 1
ATOM 991 N N . VAL A 1 129 ? 11.687 12.390 -10.423 1.00 86.38 129 VAL A N 1
ATOM 992 C CA . VAL A 1 129 ? 10.555 12.708 -9.551 1.00 86.38 129 VAL A CA 1
ATOM 993 C C . VAL A 1 129 ? 9.220 12.614 -10.297 1.00 86.38 129 VAL A C 1
ATOM 995 O O . VAL A 1 129 ? 9.123 12.881 -11.494 1.00 86.38 129 VAL A O 1
ATOM 998 N N . GLY A 1 130 ? 8.176 12.214 -9.570 1.00 81.31 130 GLY A N 1
ATOM 999 C CA . GLY A 1 130 ? 6.785 12.309 -10.014 1.00 81.31 130 GLY A CA 1
ATOM 1000 C C . GLY A 1 130 ? 6.293 11.254 -10.992 1.00 81.31 130 GLY A C 1
ATOM 1001 O O . GLY A 1 130 ? 5.138 11.324 -11.405 1.00 81.31 130 GLY A O 1
ATOM 1002 N N . ILE A 1 131 ? 7.123 10.265 -11.322 1.00 85.81 131 ILE A N 1
ATOM 1003 C CA . ILE A 1 131 ? 6.760 9.207 -12.265 1.00 85.81 131 ILE A CA 1
ATOM 1004 C C . ILE A 1 131 ? 6.799 7.816 -11.622 1.00 85.81 131 ILE A C 1
ATOM 1006 O O . ILE A 1 131 ? 7.540 7.543 -10.667 1.00 85.81 131 ILE A O 1
ATOM 1010 N N . SER A 1 132 ? 5.999 6.911 -12.172 1.00 81.69 132 SER A N 1
ATOM 1011 C CA . SER A 1 132 ? 6.007 5.485 -11.873 1.00 81.69 132 SER A CA 1
ATOM 1012 C C . SER A 1 132 ? 6.369 4.704 -13.133 1.00 81.69 132 SER A C 1
ATOM 1014 O O . SER A 1 132 ? 5.716 4.821 -14.169 1.00 81.69 132 SER A O 1
ATOM 1016 N N . SER A 1 133 ? 7.444 3.920 -13.053 1.00 76.31 133 SER A N 1
ATOM 1017 C CA . SER A 1 133 ? 7.835 3.013 -14.132 1.00 76.31 133 SER A CA 1
ATOM 1018 C C . SER A 1 133 ? 6.971 1.748 -14.083 1.00 76.31 133 SER A C 1
ATOM 1020 O O . SER A 1 133 ? 6.771 1.210 -12.990 1.00 76.31 133 SER A O 1
ATOM 1022 N N . PRO A 1 134 ? 6.509 1.220 -15.227 1.00 67.06 134 PRO A N 1
ATOM 1023 C CA . PRO A 1 134 ? 5.705 0.005 -15.270 1.00 67.06 134 PRO A CA 1
ATOM 1024 C C . PRO A 1 134 ? 6.553 -1.206 -14.863 1.00 67.06 134 PRO A C 1
ATOM 1026 O O . PRO A 1 134 ? 7.327 -1.737 -15.654 1.00 67.06 134 PRO A O 1
ATOM 1029 N N . LYS A 1 135 ? 6.420 -1.641 -13.605 1.00 54.12 135 LYS A N 1
ATOM 1030 C CA . LYS A 1 135 ? 7.206 -2.757 -13.044 1.00 54.12 135 LYS A CA 1
ATOM 1031 C C . LYS A 1 135 ? 6.797 -4.132 -13.590 1.00 54.12 135 LYS A C 1
ATOM 1033 O O . LYS A 1 135 ? 7.612 -5.043 -13.567 1.00 54.12 135 LYS A O 1
ATOM 1038 N N . ASN A 1 136 ? 5.575 -4.258 -14.113 1.00 50.44 136 ASN A N 1
ATOM 1039 C CA . ASN A 1 136 ? 4.963 -5.539 -14.490 1.00 50.44 136 ASN A CA 1
ATOM 1040 C C . ASN A 1 136 ? 4.874 -5.757 -16.015 1.00 50.44 136 ASN A C 1
ATOM 1042 O O . ASN A 1 136 ? 4.254 -6.718 -16.456 1.00 50.44 136 ASN A O 1
ATOM 1046 N N . ASN A 1 137 ? 5.458 -4.868 -16.833 1.00 64.75 137 ASN A N 1
ATOM 1047 C CA . ASN A 1 137 ? 5.414 -4.965 -18.296 1.00 64.75 137 ASN A CA 1
ATOM 1048 C C . ASN A 1 137 ? 6.828 -4.886 -18.895 1.00 64.75 137 ASN A C 1
ATOM 1050 O O . ASN A 1 137 ? 7.344 -3.801 -19.171 1.00 64.75 137 ASN A O 1
ATOM 1054 N N . GLU A 1 138 ? 7.457 -6.049 -19.091 1.00 70.81 138 GLU A N 1
ATOM 1055 C CA . GLU A 1 138 ? 8.842 -6.161 -19.575 1.00 70.81 138 GLU A CA 1
ATOM 1056 C C . GLU A 1 138 ? 9.053 -5.560 -20.974 1.00 70.81 138 GLU A C 1
ATOM 1058 O O . GLU A 1 138 ? 10.123 -5.014 -21.256 1.00 70.81 138 GLU A O 1
ATOM 1063 N N . LEU A 1 139 ? 8.035 -5.613 -21.842 1.00 78.56 139 LEU A N 1
ATOM 1064 C CA . LEU A 1 139 ? 8.086 -5.049 -23.194 1.00 78.56 139 LEU A CA 1
ATOM 1065 C C . LEU A 1 139 ? 8.161 -3.522 -23.144 1.00 78.56 139 LEU A C 1
ATOM 1067 O O . LEU A 1 139 ? 9.102 -2.940 -23.681 1.00 78.56 139 LEU A O 1
ATOM 1071 N N . ILE A 1 140 ? 7.230 -2.882 -22.430 1.00 82.88 140 ILE A N 1
ATOM 1072 C CA . ILE A 1 140 ? 7.221 -1.420 -22.275 1.00 82.88 140 ILE A CA 1
ATOM 1073 C C . ILE A 1 140 ? 8.467 -0.959 -21.515 1.00 82.88 140 ILE A C 1
ATOM 1075 O O . ILE A 1 140 ? 9.075 0.039 -21.889 1.00 82.88 140 ILE A O 1
ATOM 1079 N N . GLY A 1 141 ? 8.893 -1.701 -20.488 1.00 80.56 141 GLY A N 1
ATOM 1080 C CA . GLY A 1 141 ? 10.134 -1.417 -19.767 1.00 80.56 141 GLY A CA 1
ATOM 1081 C C . GLY A 1 141 ? 11.366 -1.447 -20.681 1.00 80.56 141 GLY A C 1
ATOM 1082 O O . GLY A 1 141 ? 12.216 -0.559 -20.603 1.00 80.56 141 GLY A O 1
ATOM 1083 N N . SER A 1 142 ? 11.440 -2.415 -21.598 1.00 83.75 142 SER A N 1
ATOM 1084 C CA . SER A 1 142 ? 12.532 -2.527 -22.575 1.00 83.75 142 SER A CA 1
ATOM 1085 C C . SER A 1 142 ? 12.489 -1.425 -23.637 1.00 83.75 142 SER A C 1
ATOM 1087 O O . SER A 1 142 ? 13.529 -0.862 -23.984 1.00 83.75 142 SER A O 1
ATOM 1089 N N . GLU A 1 143 ? 11.300 -1.080 -24.137 1.00 89.62 143 GLU A N 1
ATOM 1090 C CA . GLU A 1 143 ? 11.094 0.039 -25.067 1.00 89.62 143 GLU A CA 1
ATOM 1091 C C . GLU A 1 143 ? 11.474 1.375 -24.421 1.00 89.62 143 GLU A C 1
ATOM 1093 O O . GLU A 1 143 ? 12.235 2.144 -25.009 1.00 89.62 143 GLU A O 1
ATOM 1098 N N . ALA A 1 144 ? 11.043 1.605 -23.178 1.00 90.62 144 ALA A N 1
ATOM 1099 C CA . ALA A 1 144 ? 11.420 2.762 -22.375 1.00 90.62 144 ALA A CA 1
ATOM 1100 C C . ALA A 1 144 ? 12.942 2.846 -22.201 1.00 90.62 144 ALA A C 1
ATOM 1102 O O . ALA A 1 144 ? 13.546 3.901 -22.408 1.00 90.62 144 ALA A O 1
ATOM 1103 N N . HIS A 1 145 ? 13.586 1.722 -21.883 1.00 88.69 145 HIS A N 1
ATOM 1104 C CA . HIS A 1 145 ? 15.028 1.674 -21.668 1.00 88.69 145 HIS A CA 1
ATOM 1105 C C . HIS A 1 145 ? 15.801 2.004 -22.945 1.00 88.69 145 HIS A C 1
ATOM 1107 O O . HIS A 1 145 ? 16.753 2.789 -22.917 1.00 88.69 145 HIS A O 1
ATOM 1113 N N . ASN A 1 146 ? 15.360 1.455 -24.078 1.00 91.25 146 ASN A N 1
ATOM 1114 C CA . ASN A 1 146 ? 15.926 1.753 -25.388 1.00 91.25 146 ASN A CA 1
ATOM 1115 C C . ASN A 1 146 ? 15.692 3.212 -25.788 1.00 91.25 146 ASN A C 1
ATOM 1117 O O . ASN A 1 146 ? 16.627 3.858 -26.263 1.00 91.25 146 ASN A O 1
ATOM 1121 N N . PHE A 1 147 ? 14.493 3.746 -25.543 1.00 94.12 147 PHE A N 1
ATOM 1122 C CA . PHE A 1 147 ? 14.160 5.145 -25.787 1.00 94.12 147 PHE A CA 1
ATOM 1123 C C . PHE A 1 147 ? 15.122 6.069 -25.039 1.00 94.12 147 PHE A C 1
ATOM 1125 O O . PHE A 1 147 ? 15.804 6.878 -25.669 1.00 94.12 147 PHE A O 1
ATOM 1132 N N . VAL A 1 148 ? 15.266 5.900 -23.719 1.00 94.38 148 VAL A N 1
ATOM 1133 C CA . VAL A 1 148 ? 16.176 6.723 -22.906 1.00 94.38 148 VAL A CA 1
ATOM 1134 C C . VAL A 1 148 ? 17.625 6.550 -23.360 1.00 94.38 148 VAL A C 1
ATOM 1136 O O . VAL A 1 148 ? 18.340 7.541 -23.521 1.00 94.38 148 VAL A O 1
ATOM 1139 N N . LYS A 1 149 ? 18.067 5.318 -23.645 1.00 92.19 149 LYS A N 1
ATOM 1140 C CA . LYS A 1 149 ? 19.432 5.069 -24.125 1.00 92.19 149 LYS A CA 1
ATOM 1141 C C . LYS A 1 149 ? 19.743 5.793 -25.430 1.00 92.19 149 LYS A C 1
ATOM 1143 O O . LYS A 1 149 ? 20.745 6.497 -25.504 1.00 92.19 149 LYS A O 1
ATOM 1148 N N . GLN A 1 150 ? 18.885 5.666 -26.437 1.00 92.31 150 GLN A N 1
ATOM 1149 C CA . GLN A 1 150 ? 19.071 6.339 -27.726 1.00 92.31 150 GLN A CA 1
ATOM 1150 C C . GLN A 1 150 ? 19.041 7.867 -27.582 1.00 92.31 150 GLN A C 1
ATOM 1152 O O . GLN A 1 150 ? 19.713 8.596 -28.324 1.00 92.31 150 GLN A O 1
ATOM 1157 N N . ARG A 1 151 ? 18.270 8.366 -26.610 1.00 92.00 151 ARG A N 1
ATOM 1158 C CA . ARG A 1 151 ? 18.102 9.796 -26.382 1.00 92.00 151 ARG A CA 1
ATOM 1159 C C . ARG A 1 151 ? 19.291 10.438 -25.698 1.00 92.00 151 ARG A C 1
ATOM 1161 O O . ARG A 1 151 ? 19.776 11.438 -26.222 1.00 92.00 151 ARG A O 1
ATOM 1168 N N . ILE A 1 152 ? 19.742 9.878 -24.576 1.00 94.94 152 ILE A N 1
ATOM 1169 C CA . ILE A 1 152 ? 20.632 10.582 -23.644 1.00 94.94 152 ILE A CA 1
ATOM 1170 C C . ILE A 1 152 ? 21.840 9.778 -23.155 1.00 94.94 152 ILE A C 1
ATOM 1172 O O . ILE A 1 152 ? 22.676 10.358 -22.474 1.00 94.94 152 ILE A O 1
ATOM 1176 N N . HIS A 1 153 ? 21.983 8.483 -23.467 1.00 94.75 153 HIS A N 1
ATOM 1177 C CA . HIS A 1 153 ? 23.151 7.725 -22.998 1.00 94.75 153 HIS A CA 1
ATOM 1178 C C . HIS A 1 153 ? 24.451 8.307 -23.568 1.00 94.75 153 HIS A C 1
ATOM 1180 O O . HIS A 1 153 ? 24.547 8.526 -24.775 1.00 94.75 153 HIS A O 1
ATOM 1186 N N . GLN A 1 154 ? 25.431 8.555 -22.692 1.00 92.81 154 GLN A N 1
ATOM 1187 C CA . GLN A 1 154 ? 26.703 9.215 -23.009 1.00 92.81 154 GLN A CA 1
ATOM 1188 C C . GLN A 1 154 ? 26.547 10.610 -23.639 1.00 92.81 154 GLN A C 1
ATOM 1190 O O . GLN A 1 154 ? 27.396 11.039 -24.419 1.00 92.81 154 GLN A O 1
ATOM 1195 N N . LYS A 1 155 ? 25.463 11.324 -23.310 1.00 93.38 155 LYS A N 1
ATOM 1196 C CA . LYS A 1 155 ? 25.254 12.721 -23.712 1.00 93.38 155 LYS A CA 1
ATOM 1197 C C . LYS A 1 155 ? 25.229 13.653 -22.512 1.00 93.38 155 LYS A C 1
ATOM 1199 O O . LYS A 1 155 ? 24.909 13.237 -21.394 1.00 93.38 155 LYS A O 1
ATOM 1204 N N . ASP A 1 156 ? 25.516 14.915 -22.798 1.00 94.75 156 ASP A N 1
ATOM 1205 C CA . ASP A 1 156 ? 25.394 16.009 -21.847 1.00 94.75 156 ASP A CA 1
ATOM 1206 C C . ASP A 1 156 ? 23.918 16.358 -21.628 1.00 94.75 156 ASP A C 1
ATOM 1208 O O . ASP A 1 156 ? 23.107 16.415 -22.557 1.00 94.75 156 ASP A O 1
ATOM 1212 N N . VAL A 1 157 ? 23.570 16.560 -20.365 1.00 96.44 157 VAL A N 1
ATOM 1213 C CA . VAL A 1 157 ? 22.223 16.824 -19.871 1.00 96.44 157 VAL A CA 1
ATOM 1214 C C . VAL A 1 157 ? 22.280 17.879 -18.775 1.00 96.44 157 VAL A C 1
ATOM 1216 O O . VAL A 1 157 ? 23.331 18.192 -18.215 1.00 96.44 157 VAL A O 1
ATOM 1219 N N . GLN A 1 158 ? 21.120 18.424 -18.442 1.00 95.25 158 GLN A N 1
ATOM 1220 C CA . GLN A 1 158 ? 20.948 19.321 -17.312 1.00 95.25 158 GLN A CA 1
ATOM 1221 C C . GLN A 1 158 ? 20.064 18.655 -16.262 1.00 95.25 158 GLN A C 1
ATOM 1223 O O . GLN A 1 158 ? 19.052 18.055 -16.601 1.00 95.25 158 GLN A O 1
ATOM 1228 N N . MET A 1 159 ? 20.398 18.773 -14.984 1.00 93.94 159 MET A N 1
ATOM 1229 C CA . MET A 1 159 ? 19.613 18.194 -13.892 1.00 93.94 159 MET A CA 1
ATOM 1230 C C . MET A 1 159 ? 19.321 19.212 -12.793 1.00 93.94 159 MET A C 1
ATOM 1232 O O . MET A 1 159 ? 20.054 20.184 -12.608 1.00 93.94 159 MET A O 1
ATOM 1236 N N . SER A 1 160 ? 18.268 18.963 -12.027 1.00 90.75 160 SER A N 1
ATOM 1237 C CA . SER A 1 160 ? 17.972 19.681 -10.786 1.00 90.75 160 SER A CA 1
ATOM 1238 C C . SER A 1 160 ? 17.605 18.676 -9.707 1.00 90.75 160 SER A C 1
ATOM 1240 O O . SER A 1 160 ? 16.764 17.813 -9.945 1.00 90.75 160 SER A O 1
ATOM 1242 N N . ILE A 1 161 ? 18.229 18.796 -8.540 1.00 90.25 161 ILE A N 1
ATOM 1243 C CA . ILE A 1 161 ? 18.002 17.912 -7.396 1.00 90.25 161 ILE A CA 1
ATOM 1244 C C . ILE A 1 161 ? 16.966 18.547 -6.470 1.00 90.25 161 ILE A C 1
ATOM 1246 O O . ILE A 1 161 ? 17.024 19.748 -6.222 1.00 90.25 161 ILE A O 1
ATOM 1250 N N . GLU A 1 162 ? 16.061 17.733 -5.942 1.00 86.00 162 GLU A N 1
ATOM 1251 C CA . GLU A 1 162 ? 15.073 18.133 -4.936 1.00 86.00 162 GLU A CA 1
ATOM 1252 C C . GLU A 1 162 ? 15.371 17.497 -3.581 1.00 86.00 162 GLU A C 1
ATOM 1254 O O . GLU A 1 162 ? 15.360 18.175 -2.556 1.00 86.00 162 GLU A O 1
ATOM 1259 N N . ALA A 1 163 ? 15.692 16.203 -3.579 1.00 86.25 163 ALA A N 1
ATOM 1260 C CA . ALA A 1 163 ? 15.902 15.435 -2.360 1.00 86.25 163 ALA A CA 1
ATOM 1261 C C . ALA A 1 163 ? 16.946 14.327 -2.557 1.00 86.25 163 ALA A C 1
ATOM 1263 O O . ALA A 1 163 ? 17.503 14.139 -3.641 1.00 86.25 163 ALA A O 1
ATOM 1264 N N . ILE A 1 164 ? 17.209 13.583 -1.487 1.00 87.50 164 ILE A N 1
ATOM 1265 C CA . ILE A 1 164 ? 17.983 12.344 -1.503 1.00 87.50 164 ILE A CA 1
ATOM 1266 C C . ILE A 1 164 ? 17.217 11.283 -0.711 1.00 87.50 164 ILE A C 1
ATOM 1268 O O . ILE A 1 164 ? 16.645 11.591 0.333 1.00 87.50 164 ILE A O 1
ATOM 1272 N N . ASP A 1 165 ? 17.191 10.048 -1.202 1.00 80.69 165 ASP A N 1
ATOM 1273 C CA . ASP A 1 165 ? 16.594 8.923 -0.487 1.00 80.69 165 ASP A CA 1
ATOM 1274 C C . ASP A 1 165 ? 17.536 8.357 0.593 1.00 80.69 165 ASP A C 1
ATOM 1276 O O . ASP A 1 165 ? 18.714 8.719 0.712 1.00 80.69 165 ASP A O 1
ATOM 1280 N N . LYS A 1 166 ? 17.019 7.421 1.395 1.00 72.62 166 LYS A N 1
ATOM 1281 C CA . LYS A 1 166 ? 17.787 6.776 2.467 1.00 72.62 166 LYS A CA 1
ATOM 1282 C C . LYS A 1 166 ? 18.940 5.908 1.953 1.00 72.62 166 LYS A C 1
ATOM 1284 O O . LYS A 1 166 ? 19.835 5.625 2.731 1.00 72.62 166 LYS A O 1
ATOM 1289 N N . VAL A 1 167 ? 18.983 5.522 0.681 1.00 74.38 167 VAL A N 1
ATOM 1290 C CA . VAL A 1 167 ? 20.061 4.694 0.104 1.00 74.38 167 VAL A CA 1
ATOM 1291 C C . VAL A 1 167 ? 21.134 5.563 -0.575 1.00 74.38 167 VAL A C 1
ATOM 1293 O O . VAL A 1 167 ? 22.173 5.064 -0.999 1.00 74.38 167 VAL A O 1
ATOM 1296 N N . GLY A 1 168 ? 20.931 6.883 -0.632 1.00 80.69 168 GLY A N 1
ATOM 1297 C CA . GLY A 1 168 ? 21.862 7.833 -1.236 1.00 80.69 168 GLY A CA 1
ATOM 1298 C C . GLY A 1 168 ? 21.610 8.098 -2.724 1.00 80.69 168 GLY A C 1
ATOM 1299 O O . GLY A 1 168 ? 22.485 8.648 -3.393 1.00 80.69 168 GLY A O 1
ATOM 1300 N N . ASN A 1 169 ? 20.444 7.727 -3.266 1.00 89.00 169 ASN A N 1
ATOM 1301 C CA . ASN A 1 169 ? 20.038 8.163 -4.602 1.00 89.00 169 ASN A CA 1
ATOM 1302 C C . ASN A 1 169 ? 19.391 9.546 -4.513 1.00 89.00 169 ASN A C 1
ATOM 1304 O O . ASN A 1 169 ? 18.528 9.801 -3.677 1.00 89.00 169 ASN A O 1
ATOM 1308 N N . PHE A 1 170 ? 19.789 10.438 -5.405 1.00 93.06 170 PHE A N 1
ATOM 1309 C CA . PHE A 1 170 ? 19.218 11.769 -5.503 1.00 93.06 170 PHE A CA 1
ATOM 1310 C C . PHE A 1 170 ? 17.901 11.713 -6.274 1.00 93.06 170 PHE A C 1
ATOM 1312 O O . PHE A 1 170 ? 17.778 10.961 -7.237 1.00 93.06 170 PHE A O 1
ATOM 1319 N N . ILE A 1 171 ? 16.923 12.513 -5.867 1.00 90.94 171 ILE A N 1
ATOM 1320 C CA . ILE A 1 171 ? 15.605 12.621 -6.495 1.00 90.94 171 ILE A CA 1
ATOM 1321 C C . ILE A 1 171 ? 15.522 13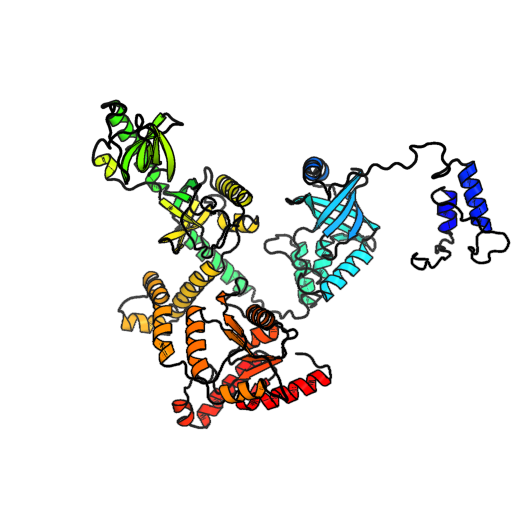.984 -7.172 1.00 90.94 171 ILE A C 1
ATOM 1323 O O . ILE A 1 171 ? 15.886 14.993 -6.562 1.00 90.94 171 ILE A O 1
ATOM 1327 N N . GLY A 1 172 ? 15.068 14.033 -8.424 1.00 90.69 172 GLY A N 1
ATOM 1328 C CA . GLY A 1 172 ? 14.936 15.301 -9.131 1.00 90.69 172 GLY A CA 1
ATOM 1329 C C . GLY A 1 172 ? 14.555 15.184 -10.602 1.00 90.69 172 GLY A C 1
ATOM 1330 O O . GLY A 1 172 ? 14.057 14.157 -11.059 1.00 90.69 172 GLY A O 1
ATOM 1331 N N . TRP A 1 173 ? 14.800 16.258 -11.349 1.00 92.56 173 TRP A N 1
ATOM 1332 C CA . TRP A 1 173 ? 14.456 16.384 -12.766 1.00 92.56 173 TRP A CA 1
ATOM 1333 C C . TRP A 1 173 ? 15.691 16.292 -13.650 1.00 92.56 173 TRP A C 1
ATOM 1335 O O . TRP A 1 173 ? 16.785 16.710 -13.260 1.00 92.56 173 TRP A O 1
ATOM 1345 N N . LEU A 1 174 ? 15.491 15.819 -14.878 1.00 96.06 174 LEU A N 1
ATOM 1346 C CA . LEU A 1 174 ? 16.516 15.795 -15.909 1.00 96.06 174 LEU A CA 1
ATOM 1347 C C . LEU A 1 174 ? 15.975 16.367 -17.212 1.00 96.06 174 LEU A C 1
ATOM 1349 O O . LEU A 1 174 ? 14.870 16.043 -17.644 1.00 96.06 174 LEU A O 1
ATOM 1353 N N . TYR A 1 175 ? 16.800 17.185 -17.847 1.00 95.75 175 TYR A N 1
ATOM 1354 C CA . TYR A 1 175 ? 16.519 17.899 -19.071 1.00 95.75 175 TYR A CA 1
ATOM 1355 C C . TYR A 1 175 ? 17.598 17.595 -20.100 1.00 95.75 175 TYR A C 1
ATOM 1357 O O . TYR A 1 175 ? 18.784 17.550 -19.778 1.00 95.75 175 TYR A O 1
ATOM 1365 N N . PHE A 1 176 ? 17.199 17.422 -21.350 1.00 95.12 176 PHE A N 1
ATOM 1366 C CA . PHE A 1 176 ? 18.120 17.185 -22.454 1.00 95.12 176 PHE A CA 1
ATOM 1367 C C . PHE A 1 176 ? 17.701 18.001 -23.668 1.00 95.12 176 PHE A C 1
ATOM 1369 O O . PHE A 1 176 ? 16.533 18.364 -23.816 1.00 95.12 176 PHE A O 1
ATOM 1376 N N . GLU A 1 177 ? 18.660 18.299 -24.535 1.00 91.94 177 GLU A N 1
ATOM 1377 C CA . GLU A 1 177 ? 18.392 18.996 -25.784 1.00 91.94 177 GLU A CA 1
ATOM 1378 C C . GLU A 1 177 ? 18.187 17.994 -26.918 1.00 91.94 177 GLU A C 1
ATOM 1380 O O . GLU A 1 177 ? 18.942 17.031 -27.091 1.00 91.94 177 GLU A O 1
ATOM 1385 N N . HIS A 1 178 ? 17.144 18.217 -27.705 1.00 87.88 178 HIS A N 1
ATOM 1386 C CA . HIS A 1 178 ? 16.916 17.490 -28.935 1.00 87.88 178 HIS A CA 1
ATOM 1387 C C . HIS A 1 178 ? 16.209 18.385 -29.947 1.00 87.88 178 HIS A C 1
ATOM 1389 O O . HIS A 1 178 ? 15.281 19.093 -29.588 1.00 87.88 178 HIS A O 1
ATOM 1395 N N . ASN A 1 179 ? 16.630 18.350 -31.215 1.00 86.75 179 ASN A N 1
ATOM 1396 C CA . ASN A 1 179 ? 16.099 19.220 -32.274 1.00 86.75 179 ASN A CA 1
ATOM 1397 C C . ASN A 1 179 ? 16.102 20.718 -31.903 1.00 86.75 179 ASN A C 1
ATOM 1399 O O . ASN A 1 179 ? 15.183 21.447 -32.264 1.00 86.75 179 ASN A O 1
ATOM 1403 N N . ASN A 1 180 ? 17.139 21.177 -31.191 1.00 86.75 180 ASN A N 1
ATOM 1404 C CA . ASN A 1 180 ? 17.277 22.547 -30.673 1.00 86.75 180 ASN A CA 1
ATOM 1405 C C . ASN A 1 180 ? 16.171 22.971 -29.686 1.00 86.75 180 ASN A C 1
ATOM 1407 O O . ASN A 1 180 ? 15.976 24.161 -29.438 1.00 86.75 180 ASN A O 1
ATOM 1411 N N . THR A 1 181 ? 15.430 22.011 -29.129 1.00 88.31 181 THR A N 1
ATOM 1412 C CA . THR A 1 181 ? 14.451 22.234 -28.067 1.00 88.31 181 THR A CA 1
ATOM 1413 C C . THR A 1 181 ? 14.854 21.474 -26.816 1.00 88.31 181 THR A C 1
ATOM 1415 O O . THR A 1 181 ? 15.435 20.390 -26.869 1.00 88.31 181 THR A O 1
ATOM 1418 N N . GLN A 1 182 ? 14.556 22.059 -25.662 1.00 91.75 182 GLN A N 1
ATOM 1419 C CA . GLN A 1 182 ? 14.829 21.435 -24.380 1.00 91.75 182 GLN A CA 1
ATOM 1420 C C . GLN A 1 182 ? 13.628 20.602 -23.937 1.00 91.75 182 GLN A C 1
ATOM 1422 O O . GLN A 1 182 ? 12.500 21.086 -23.934 1.00 91.75 182 GLN A O 1
ATOM 1427 N N . HIS A 1 183 ? 13.885 19.366 -23.528 1.00 93.69 183 HIS A N 1
ATOM 1428 C CA . HIS A 1 183 ? 12.870 18.412 -23.097 1.00 93.69 183 HIS A CA 1
ATOM 1429 C C . HIS A 1 183 ? 13.118 17.989 -21.654 1.00 93.69 183 HIS A C 1
ATOM 1431 O O . HIS A 1 183 ? 14.269 17.827 -21.252 1.00 93.69 183 HIS A O 1
ATOM 1437 N N . ASN A 1 184 ? 12.047 17.768 -20.890 1.00 94.81 184 ASN A N 1
ATOM 1438 C CA . ASN A 1 184 ? 12.094 17.129 -19.576 1.00 94.81 184 ASN A CA 1
ATOM 1439 C C . ASN A 1 184 ? 11.903 15.615 -19.748 1.00 94.81 184 ASN A C 1
ATOM 1441 O O . ASN A 1 184 ? 10.900 15.169 -20.304 1.00 94.81 184 ASN A O 1
ATOM 1445 N N . LEU A 1 185 ? 12.854 14.813 -19.267 1.00 95.62 185 LEU A N 1
ATOM 1446 C CA . LEU A 1 185 ? 12.833 13.364 -19.459 1.00 95.62 185 LEU A CA 1
ATOM 1447 C C . LEU A 1 185 ? 11.617 12.690 -18.814 1.00 95.62 185 LEU A C 1
ATOM 1449 O O . LEU A 1 185 ? 11.055 11.775 -19.410 1.00 95.62 185 LEU A O 1
ATOM 1453 N N . ALA A 1 186 ? 11.197 13.140 -17.629 1.00 92.94 186 ALA A N 1
ATOM 1454 C CA . ALA A 1 186 ? 10.030 12.585 -16.945 1.00 92.94 186 ALA A CA 1
ATOM 1455 C C . ALA A 1 186 ? 8.750 12.791 -17.774 1.00 92.94 186 ALA A C 1
ATOM 1457 O O . ALA A 1 186 ? 7.961 11.866 -17.957 1.00 92.94 186 ALA A O 1
ATOM 1458 N N . VAL A 1 187 ? 8.607 13.989 -18.346 1.00 93.81 187 VAL A N 1
ATOM 1459 C CA . VAL A 1 187 ? 7.492 14.373 -19.223 1.00 93.81 187 VAL A CA 1
ATOM 1460 C C . VAL A 1 187 ? 7.506 13.553 -20.513 1.00 93.81 187 VAL A C 1
ATOM 1462 O O . VAL A 1 187 ? 6.470 13.046 -20.927 1.00 93.81 187 VAL A O 1
ATOM 1465 N N . GLU A 1 188 ? 8.672 13.378 -21.141 1.00 95.19 188 GLU A N 1
ATOM 1466 C CA . GLU A 1 188 ? 8.806 12.579 -22.366 1.00 95.19 188 GLU A CA 1
ATOM 1467 C C . GLU A 1 188 ? 8.502 11.094 -22.133 1.00 95.19 188 GLU A C 1
ATOM 1469 O O . GLU A 1 188 ? 7.848 10.467 -22.965 1.00 95.19 188 GLU A O 1
ATOM 1474 N N . LEU A 1 189 ? 8.925 10.528 -20.999 1.00 93.50 189 LEU A N 1
ATOM 1475 C CA . LEU A 1 189 ? 8.593 9.147 -20.644 1.00 93.50 189 LEU A CA 1
ATOM 1476 C C . LEU A 1 189 ? 7.081 8.951 -20.506 1.00 93.50 189 LEU A C 1
ATOM 1478 O O . LEU A 1 189 ? 6.545 7.992 -21.057 1.00 93.50 189 LEU A O 1
ATOM 1482 N N . ILE A 1 190 ? 6.385 9.870 -19.835 1.00 93.06 190 ILE A N 1
ATOM 1483 C CA . ILE A 1 190 ? 4.925 9.808 -19.706 1.00 93.06 190 ILE A CA 1
ATOM 1484 C C . ILE A 1 190 ? 4.243 10.008 -21.060 1.00 93.06 190 ILE A C 1
ATOM 1486 O O . ILE A 1 190 ? 3.399 9.203 -21.438 1.00 93.06 190 ILE A O 1
ATOM 1490 N N . ARG A 1 191 ? 4.635 11.040 -21.818 1.00 94.06 191 ARG A N 1
ATOM 1491 C CA . ARG A 1 191 ? 4.017 11.398 -23.106 1.00 94.06 191 ARG A CA 1
ATOM 1492 C C . ARG A 1 191 ? 4.066 10.256 -24.122 1.00 94.06 191 ARG A C 1
ATOM 1494 O O . ARG A 1 191 ? 3.144 10.105 -24.911 1.00 94.06 191 ARG A O 1
ATOM 1501 N N . ASN A 1 192 ? 5.125 9.447 -24.093 1.00 93.06 192 ASN A N 1
ATOM 1502 C CA . ASN A 1 192 ? 5.273 8.280 -24.967 1.00 93.06 192 ASN A CA 1
ATOM 1503 C C . ASN A 1 192 ? 4.664 6.992 -24.368 1.00 93.06 192 ASN A C 1
ATOM 1505 O O . ASN A 1 192 ? 4.802 5.917 -24.949 1.00 93.06 192 ASN A O 1
ATOM 1509 N N . GLY A 1 193 ? 3.996 7.076 -23.212 1.00 91.12 193 GLY A N 1
ATOM 1510 C CA . GLY A 1 193 ? 3.355 5.944 -22.540 1.00 91.12 193 GLY A CA 1
ATOM 1511 C C . GLY A 1 193 ? 4.325 4.982 -21.848 1.00 91.12 193 GLY A C 1
ATOM 1512 O O . GLY A 1 193 ? 3.953 3.850 -21.550 1.00 91.12 193 GLY A O 1
ATOM 1513 N N . TYR A 1 194 ? 5.568 5.391 -21.593 1.00 91.69 194 TYR A N 1
ATOM 1514 C CA . TYR A 1 194 ? 6.592 4.568 -20.938 1.00 91.69 194 TYR A CA 1
ATOM 1515 C C . TYR A 1 194 ? 6.570 4.653 -19.405 1.00 91.69 194 TYR A C 1
ATOM 1517 O O . TYR A 1 194 ? 7.230 3.859 -18.734 1.00 91.69 194 TYR A O 1
ATOM 1525 N N . ALA A 1 195 ? 5.838 5.615 -18.847 1.00 88.69 195 ALA A N 1
ATOM 1526 C CA . ALA A 1 195 ? 5.631 5.805 -17.415 1.00 88.69 195 ALA A CA 1
ATOM 1527 C C . ALA A 1 195 ? 4.241 6.413 -17.158 1.00 88.69 195 ALA A C 1
ATOM 1529 O O . ALA A 1 195 ? 3.633 6.969 -18.073 1.00 88.69 195 ALA A O 1
ATOM 1530 N N . SER A 1 196 ? 3.763 6.333 -15.917 1.00 86.81 196 SER A N 1
ATOM 1531 C CA . SER A 1 196 ? 2.566 7.046 -15.446 1.00 86.81 196 SER A CA 1
ATOM 1532 C C . SER A 1 196 ? 2.934 8.086 -14.389 1.00 86.81 196 SER A C 1
ATOM 1534 O O . SER A 1 196 ? 4.011 8.020 -13.785 1.00 86.81 196 SER A O 1
ATOM 1536 N N . VAL A 1 197 ? 2.049 9.046 -14.149 1.00 83.94 197 VAL A N 1
ATOM 1537 C CA . VAL A 1 197 ? 2.152 9.973 -13.020 1.00 83.94 197 VAL A CA 1
ATOM 1538 C C . VAL A 1 197 ? 1.947 9.188 -11.721 1.00 83.94 197 VAL A C 1
ATOM 1540 O O . VAL A 1 197 ? 1.170 8.235 -11.665 1.00 83.94 197 VAL A O 1
ATOM 1543 N N . ARG A 1 198 ? 2.702 9.533 -10.673 1.00 78.31 198 ARG A N 1
ATOM 1544 C CA . ARG A 1 198 ? 2.471 9.020 -9.314 1.00 78.31 198 ARG A CA 1
ATOM 1545 C C . ARG A 1 198 ? 1.508 9.973 -8.595 1.00 78.31 198 ARG A C 1
ATOM 1547 O O . ARG A 1 198 ? 1.802 11.168 -8.559 1.00 78.31 198 ARG A O 1
ATOM 1554 N N . ASP A 1 199 ? 0.393 9.454 -8.071 1.00 48.84 199 ASP A N 1
ATOM 1555 C CA . ASP A 1 199 ? -0.701 10.256 -7.499 1.00 48.84 199 ASP A CA 1
ATOM 1556 C C . ASP A 1 199 ? -0.234 11.273 -6.441 1.00 48.84 199 ASP A C 1
ATOM 1558 O O . ASP A 1 199 ? 0.627 10.987 -5.610 1.00 48.84 199 ASP A O 1
ATOM 1562 N N . ILE A 1 200 ? -0.856 12.462 -6.503 1.00 44.47 200 ILE A N 1
ATOM 1563 C CA . ILE A 1 200 ? -0.572 13.731 -5.794 1.00 44.47 200 ILE A CA 1
ATOM 1564 C C . ILE A 1 200 ? 0.644 14.526 -6.311 1.00 44.47 200 ILE A C 1
ATOM 1566 O O . ILE A 1 200 ? 1.345 15.189 -5.546 1.00 44.47 200 ILE A O 1
ATOM 1570 N N . ASN A 1 201 ? 0.877 14.574 -7.627 1.00 45.75 201 ASN A N 1
ATOM 1571 C CA . ASN A 1 201 ? 1.771 15.593 -8.186 1.00 45.75 201 ASN A CA 1
ATOM 1572 C C . ASN A 1 201 ? 1.004 16.734 -8.870 1.00 45.75 201 ASN A C 1
ATOM 1574 O O . ASN A 1 201 ? 0.364 16.550 -9.902 1.00 45.75 201 ASN A O 1
ATOM 1578 N N . LYS A 1 202 ? 1.124 17.955 -8.325 1.00 51.47 202 LYS A N 1
ATOM 1579 C CA . LYS A 1 202 ? 0.546 19.203 -8.875 1.00 51.47 202 LYS A CA 1
ATOM 1580 C C . LYS A 1 202 ? 1.265 19.701 -10.145 1.00 51.47 202 LYS A C 1
ATOM 1582 O O . LYS A 1 202 ? 1.194 20.884 -10.474 1.00 51.47 202 LYS A O 1
ATOM 1587 N N . SER A 1 203 ? 2.012 18.843 -10.844 1.00 69.06 203 SER A N 1
ATOM 1588 C CA . SER A 1 203 ? 2.703 19.243 -12.070 1.00 69.06 203 SER A CA 1
ATOM 1589 C C . SER A 1 203 ? 1.741 19.172 -13.248 1.00 69.06 203 SER A C 1
ATOM 1591 O O . SER A 1 203 ? 1.530 18.110 -13.838 1.00 69.06 203 SER A O 1
ATOM 1593 N N . ASN A 1 204 ? 1.199 20.332 -13.619 1.00 79.50 204 ASN A N 1
ATOM 1594 C CA . ASN A 1 204 ? 0.351 20.489 -14.803 1.00 79.50 204 ASN A CA 1
ATOM 1595 C C . ASN A 1 204 ? 1.008 19.908 -16.067 1.00 79.50 204 ASN A C 1
ATOM 1597 O O . ASN A 1 204 ? 0.315 19.392 -16.937 1.00 79.50 204 ASN A O 1
ATOM 1601 N N . GLU A 1 205 ? 2.341 19.952 -16.162 1.00 85.12 205 GLU A N 1
ATOM 1602 C CA . GLU A 1 205 ? 3.085 19.433 -17.312 1.00 85.12 205 GLU A CA 1
ATOM 1603 C C . GLU A 1 205 ? 3.077 17.896 -17.382 1.00 85.12 205 GLU A C 1
ATOM 1605 O O . GLU A 1 205 ? 2.896 17.337 -18.466 1.00 85.12 205 GLU A O 1
ATOM 1610 N N . LEU A 1 206 ? 3.224 17.204 -16.243 1.00 85.88 206 LEU A N 1
ATOM 1611 C CA . LEU A 1 206 ? 3.158 15.738 -16.199 1.00 85.88 206 LEU A CA 1
ATOM 1612 C C . LEU A 1 206 ? 1.733 15.242 -16.472 1.00 85.88 206 LEU A C 1
ATOM 1614 O O . LEU A 1 206 ? 1.553 14.319 -17.264 1.00 85.88 206 LEU A O 1
ATOM 1618 N N . ASN A 1 207 ? 0.729 15.904 -15.890 1.00 84.81 207 ASN A N 1
ATOM 1619 C CA . ASN A 1 207 ? -0.681 15.561 -16.097 1.00 84.81 207 ASN A CA 1
ATOM 1620 C C . ASN A 1 207 ? -1.104 15.780 -17.557 1.00 84.81 207 ASN A C 1
ATOM 1622 O O . ASN A 1 207 ? -1.752 14.920 -18.150 1.00 84.81 207 ASN A O 1
ATOM 1626 N N . ALA A 1 208 ? -0.676 16.886 -18.177 1.00 88.19 208 ALA A N 1
ATOM 1627 C CA . ALA A 1 208 ? -0.933 17.142 -19.593 1.00 88.19 208 ALA A CA 1
ATOM 1628 C C . ALA A 1 208 ? -0.267 16.095 -20.503 1.00 88.19 208 ALA A C 1
ATOM 1630 O O . ALA A 1 208 ? -0.864 15.656 -21.486 1.00 88.19 208 ALA A O 1
ATOM 1631 N N . ALA A 1 209 ? 0.960 15.673 -20.180 1.00 90.12 209 ALA A N 1
ATOM 1632 C CA . ALA A 1 209 ? 1.638 14.609 -20.914 1.00 90.12 209 ALA A CA 1
ATOM 1633 C C . ALA A 1 209 ? 0.929 13.255 -20.771 1.00 90.12 209 ALA A C 1
ATOM 1635 O O . ALA A 1 209 ? 0.843 12.514 -21.748 1.00 90.12 209 ALA A O 1
ATOM 1636 N N . GLU A 1 210 ? 0.404 12.941 -19.585 1.00 89.12 210 GLU A N 1
ATOM 1637 C CA . GLU A 1 210 ? -0.328 11.695 -19.354 1.00 89.12 210 GLU A CA 1
ATOM 1638 C C . GLU A 1 210 ? -1.673 11.686 -20.078 1.00 89.12 210 GLU A C 1
ATOM 1640 O O . GLU A 1 210 ? -2.012 10.695 -20.724 1.00 89.12 210 GLU A O 1
ATOM 1645 N N . ALA A 1 211 ? -2.409 12.799 -20.033 1.00 86.62 211 ALA A N 1
ATOM 1646 C CA . ALA A 1 211 ? -3.650 12.961 -20.781 1.00 86.62 211 ALA A CA 1
ATOM 1647 C C . ALA A 1 211 ? -3.423 12.759 -22.287 1.00 86.62 211 ALA A C 1
ATOM 1649 O O . ALA A 1 211 ? -4.208 12.082 -22.949 1.00 86.62 211 ALA A O 1
ATOM 1650 N N . GLU A 1 212 ? -2.317 13.279 -22.827 1.00 90.00 212 GLU A N 1
ATOM 1651 C CA . GLU A 1 212 ? -1.965 13.067 -24.230 1.00 90.00 212 GLU A CA 1
ATOM 1652 C C . GLU A 1 212 ? -1.637 11.600 -24.537 1.00 90.00 212 GLU A C 1
ATOM 1654 O O . GLU A 1 212 ? -2.127 11.053 -25.525 1.00 90.00 212 GLU A O 1
ATOM 1659 N N . ALA A 1 213 ? -0.875 10.933 -23.668 1.00 91.25 213 ALA A N 1
ATOM 1660 C CA . ALA A 1 213 ? -0.552 9.518 -23.824 1.00 91.25 213 ALA A CA 1
ATOM 1661 C C . ALA A 1 213 ? -1.801 8.618 -23.747 1.00 91.25 213 ALA A C 1
ATOM 1663 O O . ALA A 1 213 ? -1.911 7.665 -24.521 1.00 91.25 213 ALA A O 1
ATOM 1664 N N . LYS A 1 214 ? -2.760 8.948 -22.869 1.00 86.62 214 LYS A N 1
ATOM 1665 C CA . LYS A 1 214 ? -4.075 8.289 -22.761 1.00 86.62 214 LYS A CA 1
ATOM 1666 C C . LYS A 1 214 ? -4.906 8.481 -24.028 1.00 86.62 214 LYS A C 1
ATOM 1668 O O . LYS A 1 214 ? -5.388 7.500 -24.591 1.00 86.62 214 LYS A O 1
ATOM 1673 N N . ARG A 1 215 ? -5.008 9.720 -24.525 1.00 86.81 215 ARG A N 1
ATOM 1674 C CA . ARG A 1 215 ? -5.743 10.068 -25.757 1.00 86.81 215 ARG A CA 1
ATOM 1675 C C . ARG A 1 215 ? -5.205 9.315 -26.974 1.00 86.81 215 ARG A C 1
ATOM 1677 O O . ARG A 1 215 ? -5.969 8.835 -27.806 1.00 86.81 215 ARG A O 1
ATOM 1684 N N . GLN A 1 216 ? -3.882 9.200 -27.065 1.00 88.62 216 GLN A N 1
ATOM 1685 C CA . GLN A 1 216 ? -3.198 8.491 -28.146 1.00 88.62 216 GLN A CA 1
ATOM 1686 C C . GLN A 1 216 ? -3.073 6.976 -27.907 1.00 88.62 216 GLN A C 1
ATOM 1688 O O . GLN A 1 216 ? -2.584 6.266 -28.786 1.00 88.62 216 GLN A O 1
ATOM 1693 N N . LYS A 1 217 ? -3.507 6.473 -26.742 1.00 86.62 217 LYS A N 1
ATOM 1694 C CA . LYS A 1 217 ? -3.402 5.065 -26.325 1.00 86.62 217 LYS A CA 1
ATOM 1695 C C . LYS A 1 217 ? -1.983 4.506 -26.469 1.00 86.62 217 LYS A C 1
ATOM 1697 O O . LYS A 1 217 ? -1.757 3.435 -27.034 1.00 86.62 217 LYS A O 1
ATOM 1702 N N . LEU A 1 218 ? -0.999 5.259 -25.984 1.00 85.94 218 LEU A N 1
ATOM 1703 C CA . LEU A 1 218 ? 0.414 4.897 -26.086 1.00 85.94 218 LEU A CA 1
ATOM 1704 C C . LEU A 1 218 ? 0.884 4.067 -24.890 1.00 85.94 218 LEU A C 1
ATOM 1706 O O . LEU A 1 218 ? 0.480 4.302 -23.753 1.00 85.94 218 LEU A O 1
ATOM 1710 N N . GLY A 1 219 ? 1.800 3.130 -25.152 1.00 87.38 219 GLY A N 1
ATOM 1711 C CA . GLY A 1 219 ? 2.502 2.349 -24.129 1.00 87.38 219 GLY A CA 1
ATOM 1712 C C . GLY A 1 219 ? 1.567 1.707 -23.099 1.00 87.38 219 GLY A C 1
ATOM 1713 O O . GLY A 1 219 ? 0.776 0.834 -23.455 1.00 87.38 219 GLY A O 1
ATOM 1714 N N . VAL A 1 220 ? 1.663 2.128 -21.832 1.00 82.56 220 VAL A N 1
ATOM 1715 C CA . VAL A 1 220 ? 0.843 1.606 -20.718 1.00 82.56 220 VAL A CA 1
ATOM 1716 C C . VAL A 1 220 ? -0.655 1.903 -20.870 1.00 82.56 220 VAL A C 1
ATOM 1718 O O . VAL A 1 220 ? -1.463 1.285 -20.188 1.00 82.56 220 VAL A O 1
ATOM 1721 N N . TRP A 1 221 ? -1.033 2.805 -21.782 1.00 85.50 221 TRP A N 1
ATOM 1722 C CA . TRP A 1 221 ? -2.411 3.238 -22.031 1.00 85.50 221 TRP A CA 1
ATOM 1723 C C . TRP A 1 221 ? -3.045 2.619 -23.285 1.00 85.50 221 TRP A C 1
ATOM 1725 O O . TRP A 1 221 ? -4.112 3.062 -23.704 1.00 85.50 221 TRP A O 1
ATOM 1735 N N . LYS A 1 222 ? -2.421 1.607 -23.908 1.00 82.06 222 LYS A N 1
ATOM 1736 C CA . LYS A 1 222 ? -2.938 0.955 -25.133 1.00 82.06 222 LYS A CA 1
ATOM 1737 C C . LYS A 1 222 ? -4.384 0.467 -25.006 1.00 82.06 222 LYS A C 1
ATOM 1739 O O . LYS A 1 222 ? -5.170 0.637 -25.937 1.00 82.06 222 LYS A O 1
ATOM 1744 N N . ASP A 1 223 ? -4.744 -0.042 -23.832 1.00 70.88 223 ASP A N 1
ATOM 1745 C CA . ASP A 1 223 ? -6.075 -0.587 -23.546 1.00 70.88 223 ASP A CA 1
ATOM 1746 C C . ASP A 1 223 ? -6.977 0.392 -22.781 1.00 70.88 223 ASP A C 1
ATOM 1748 O O . ASP A 1 223 ? -8.039 0.016 -22.282 1.00 70.88 223 ASP A O 1
ATOM 1752 N N . TYR A 1 224 ? -6.582 1.667 -22.699 1.00 69.06 224 TYR A N 1
ATOM 1753 C CA . TYR A 1 224 ? -7.369 2.693 -22.026 1.00 69.06 224 TYR A CA 1
ATOM 1754 C C . TYR A 1 224 ? -8.726 2.881 -22.726 1.00 69.06 224 TYR A C 1
ATOM 1756 O O . TYR A 1 224 ? -8.811 3.100 -23.946 1.00 69.06 224 TYR A O 1
ATOM 1764 N N . LYS A 1 225 ? -9.803 2.775 -21.942 1.00 59.12 225 LYS A N 1
ATOM 1765 C CA . LYS A 1 225 ? -11.172 3.115 -22.337 1.00 59.12 225 LYS A CA 1
ATOM 1766 C C . LYS A 1 225 ? -11.547 4.396 -21.607 1.00 59.12 225 LYS A C 1
ATOM 1768 O O . LYS A 1 225 ? -11.453 4.458 -20.388 1.00 59.12 225 LYS A O 1
ATOM 1773 N N . GLU A 1 226 ? -11.914 5.407 -22.381 1.00 46.72 226 GLU A N 1
ATOM 1774 C CA . GLU A 1 226 ? -12.402 6.681 -21.869 1.00 46.72 226 GLU A CA 1
ATOM 1775 C C . GLU A 1 226 ? -13.775 6.407 -21.236 1.00 46.72 226 GLU A C 1
ATOM 1777 O O . GLU A 1 226 ? -14.710 6.004 -21.931 1.00 46.72 226 GLU A O 1
ATOM 1782 N N . GLU A 1 227 ? -13.875 6.508 -19.912 1.00 41.41 227 GLU A N 1
ATOM 1783 C CA . GLU A 1 227 ? -15.182 6.617 -19.263 1.00 41.41 227 GLU A CA 1
ATOM 1784 C C . GLU A 1 227 ? -15.752 7.993 -19.628 1.00 41.41 227 GLU A C 1
ATOM 1786 O O . GLU A 1 227 ? -14.997 8.965 -19.674 1.00 41.41 227 GLU A O 1
ATOM 1791 N N . GLU A 1 228 ? -17.049 8.079 -19.955 1.00 35.47 228 GLU A N 1
ATOM 1792 C CA . GLU A 1 228 ? -17.713 9.347 -20.289 1.00 35.47 228 GLU A CA 1
ATOM 1793 C C . GLU A 1 228 ? -17.494 10.360 -19.155 1.00 35.47 228 GLU A C 1
ATOM 1795 O O . GLU A 1 228 ? -18.137 10.313 -18.106 1.00 35.47 228 GLU A O 1
ATOM 1800 N N . HIS A 1 229 ? -16.537 11.260 -19.371 1.00 35.44 229 HIS A N 1
ATOM 1801 C CA . HIS A 1 229 ? -16.119 12.273 -18.419 1.00 35.44 229 HIS A CA 1
ATOM 1802 C C . HIS A 1 229 ? -17.173 13.376 -18.392 1.00 35.44 229 HIS A C 1
ATOM 1804 O O . HIS A 1 229 ? -17.291 14.194 -19.306 1.00 35.44 229 HIS A O 1
ATOM 1810 N N . ASN A 1 230 ? -18.002 13.341 -17.358 1.00 39.00 230 ASN A N 1
ATOM 1811 C CA . ASN A 1 230 ? -19.088 14.280 -17.159 1.00 39.00 230 ASN A CA 1
ATOM 1812 C C . ASN A 1 230 ? -18.569 15.376 -16.212 1.00 39.00 230 ASN A C 1
ATOM 1814 O O . ASN A 1 230 ? -18.677 15.242 -14.998 1.00 39.00 230 ASN A O 1
ATOM 1818 N N . GLU A 1 231 ? -17.971 16.442 -16.757 1.00 34.31 231 GLU A N 1
ATOM 1819 C CA . GLU A 1 231 ? -17.364 17.551 -15.984 1.00 34.31 231 GLU A CA 1
ATOM 1820 C C . GLU A 1 231 ? -18.350 18.170 -14.966 1.00 34.31 231 GLU A C 1
ATOM 1822 O O . GLU A 1 231 ? -17.967 18.545 -13.862 1.00 34.31 231 GLU A O 1
ATOM 1827 N N . ALA A 1 232 ? -19.652 18.167 -15.277 1.00 37.34 232 ALA A N 1
ATOM 1828 C CA . ALA A 1 232 ? -20.711 18.613 -14.365 1.00 37.34 232 ALA A CA 1
ATOM 1829 C C . ALA A 1 232 ? -20.949 17.664 -13.171 1.00 37.34 232 ALA A C 1
ATOM 1831 O O . ALA A 1 232 ? -21.451 18.087 -12.132 1.00 37.34 232 ALA A O 1
ATOM 1832 N N . LEU A 1 233 ? -20.615 16.379 -13.315 1.00 34.22 233 LEU A N 1
ATOM 1833 C CA . LEU A 1 233 ? -20.678 15.395 -12.238 1.00 34.22 233 LEU A CA 1
ATOM 1834 C C . LEU A 1 233 ? -19.438 15.495 -11.344 1.00 34.22 233 LEU A C 1
ATOM 1836 O O . LEU A 1 233 ? -19.573 15.309 -10.146 1.00 34.22 233 LEU A O 1
ATOM 1840 N N . GLU A 1 234 ? -18.262 15.837 -11.879 1.00 30.77 234 GLU A N 1
ATOM 1841 C CA . GLU A 1 234 ? -17.063 16.089 -11.066 1.00 30.77 234 GLU A CA 1
ATOM 1842 C C . GLU A 1 234 ? -17.157 17.390 -10.268 1.00 30.77 234 GLU A C 1
ATOM 1844 O O . GLU A 1 234 ? -16.793 17.377 -9.097 1.00 30.77 234 GLU A O 1
ATOM 1849 N N . GLU A 1 235 ? -17.700 18.481 -10.819 1.00 36.09 235 GLU A N 1
ATOM 1850 C CA . GLU A 1 235 ? -17.982 19.691 -10.026 1.00 36.09 235 GLU A CA 1
ATOM 1851 C C . GLU A 1 235 ? -19.030 19.412 -8.940 1.00 36.09 235 GLU A C 1
ATOM 1853 O O . GLU A 1 235 ? -18.808 19.765 -7.784 1.00 36.09 235 GLU A O 1
ATOM 1858 N N . ALA A 1 236 ? -20.108 18.686 -9.262 1.00 36.72 236 ALA A N 1
ATOM 1859 C CA . ALA A 1 236 ? -21.134 18.318 -8.284 1.00 36.72 236 ALA A CA 1
ATOM 1860 C C . ALA A 1 236 ? -20.619 17.336 -7.216 1.00 36.72 236 ALA A C 1
ATOM 1862 O O . ALA A 1 236 ? -20.935 17.493 -6.043 1.00 36.72 236 ALA A O 1
ATOM 1863 N N . ILE A 1 237 ? -19.791 16.353 -7.588 1.00 33.69 237 ILE A N 1
ATOM 1864 C CA . ILE A 1 237 ? -19.146 15.421 -6.653 1.00 33.69 237 ILE A CA 1
ATOM 1865 C C . ILE A 1 237 ? -18.097 16.153 -5.818 1.00 33.69 237 ILE A C 1
ATOM 1867 O O . ILE A 1 237 ? -17.988 15.871 -4.635 1.00 33.69 237 ILE A O 1
ATOM 1871 N N . THR A 1 238 ? -17.348 17.102 -6.378 1.00 33.44 238 THR A N 1
ATOM 1872 C CA . THR A 1 238 ? -16.347 17.880 -5.633 1.00 33.44 238 THR A CA 1
ATOM 1873 C C . THR A 1 238 ? -17.018 18.846 -4.660 1.00 33.44 238 THR A C 1
ATOM 1875 O O . THR A 1 238 ? -16.554 18.980 -3.533 1.00 33.44 238 THR A O 1
ATOM 1878 N N . GLU A 1 239 ? -18.139 19.471 -5.029 1.00 38.03 239 GLU A N 1
ATOM 1879 C CA . GLU A 1 239 ? -18.959 20.268 -4.108 1.00 38.03 239 GLU A CA 1
ATOM 1880 C C . GLU A 1 239 ? -19.614 19.393 -3.028 1.00 38.03 239 GLU A C 1
ATOM 1882 O O . GLU A 1 239 ? -19.523 19.728 -1.850 1.00 38.03 239 GLU A O 1
ATOM 1887 N N . GLU A 1 240 ? -20.169 18.228 -3.378 1.00 31.84 240 GLU A N 1
ATOM 1888 C CA . GLU A 1 240 ? -20.786 17.301 -2.418 1.00 31.84 240 GLU A CA 1
ATOM 1889 C C . GLU A 1 240 ? -19.744 16.609 -1.508 1.00 31.84 240 GLU A C 1
ATOM 1891 O O . GLU A 1 240 ? -20.024 16.330 -0.341 1.00 31.84 240 GLU A O 1
ATOM 1896 N N . LEU A 1 241 ? -18.524 16.356 -2.001 1.00 34.41 241 LEU A N 1
ATOM 1897 C CA . LEU A 1 241 ? -17.378 15.863 -1.223 1.00 34.41 241 LEU A CA 1
ATOM 1898 C C . LEU A 1 241 ? -16.790 16.958 -0.333 1.00 34.41 241 LEU A C 1
ATOM 1900 O O . LEU A 1 241 ? -16.471 16.659 0.810 1.00 34.41 241 LEU A O 1
ATOM 1904 N N . ASN A 1 242 ? -16.707 18.207 -0.798 1.00 37.59 242 ASN A N 1
ATOM 1905 C CA . ASN A 1 242 ? -16.270 19.342 0.019 1.00 37.59 242 ASN A CA 1
ATOM 1906 C C . ASN A 1 242 ? -17.296 19.677 1.112 1.00 37.59 242 ASN A C 1
ATOM 1908 O O . ASN A 1 242 ? -16.912 19.980 2.242 1.00 37.59 242 ASN A O 1
ATOM 1912 N N . GLU A 1 243 ? -18.599 19.583 0.825 1.00 41.03 243 GLU A N 1
ATOM 1913 C CA . GLU A 1 243 ? -19.656 19.698 1.837 1.00 41.03 243 GLU A CA 1
ATOM 1914 C C . GLU A 1 243 ? -19.605 18.529 2.832 1.00 41.03 243 GLU A C 1
ATOM 1916 O O . GLU A 1 243 ? -19.711 18.751 4.042 1.00 41.03 243 GLU A O 1
ATOM 1921 N N . LYS A 1 244 ? -19.361 17.294 2.363 1.00 42.59 244 LYS A N 1
ATOM 1922 C CA . LYS A 1 244 ? -19.165 16.122 3.234 1.00 42.59 244 LYS A CA 1
ATOM 1923 C C . LYS A 1 244 ? -17.893 16.223 4.078 1.00 42.59 244 LYS A C 1
ATOM 1925 O O . LYS A 1 244 ? -17.996 15.960 5.271 1.00 42.59 244 LYS A O 1
ATOM 1930 N N . GLU A 1 245 ? -16.751 16.652 3.538 1.00 47.31 245 GLU A N 1
ATOM 1931 C CA . GLU A 1 245 ? -15.504 16.903 4.283 1.00 47.31 245 GLU A CA 1
ATOM 1932 C C . GLU A 1 245 ? -15.677 18.032 5.300 1.00 47.31 245 GLU A C 1
ATOM 1934 O O . GLU A 1 245 ? -15.283 17.889 6.457 1.00 47.31 245 GLU A O 1
ATOM 1939 N N . SER A 1 246 ? -16.322 19.135 4.912 1.00 50.38 246 SER A N 1
ATOM 1940 C CA . SER A 1 246 ? -16.630 20.244 5.819 1.00 50.38 246 SER A CA 1
ATOM 1941 C C . SER A 1 246 ? -17.549 19.795 6.962 1.00 50.38 246 SER A C 1
ATOM 1943 O O . SER A 1 246 ? -17.308 20.135 8.125 1.00 50.38 246 SER A O 1
ATOM 1945 N N . SER A 1 247 ? -18.553 18.961 6.662 1.00 55.78 247 SER A N 1
ATOM 1946 C CA . SER A 1 247 ? -19.420 18.360 7.677 1.00 55.78 247 SER A CA 1
ATOM 1947 C C . SER A 1 247 ? -18.686 17.326 8.542 1.00 55.78 247 SER A C 1
ATOM 1949 O O . SER A 1 247 ? -18.891 17.309 9.752 1.00 55.78 247 SER A O 1
ATOM 1951 N N . ASP A 1 248 ? -17.797 16.501 7.979 1.00 68.50 248 ASP A N 1
ATOM 1952 C CA . ASP A 1 248 ? -17.039 15.474 8.708 1.00 68.50 248 ASP A CA 1
ATOM 1953 C C . ASP A 1 248 ? -16.077 16.125 9.704 1.00 68.50 248 ASP A C 1
ATOM 1955 O O . ASP A 1 248 ? -16.068 15.761 10.879 1.00 68.50 248 ASP A O 1
ATOM 1959 N N . LEU A 1 249 ? -15.348 17.161 9.275 1.00 69.06 249 LEU A N 1
ATOM 1960 C CA . LEU A 1 249 ? -14.445 17.938 10.128 1.00 69.06 249 LEU A CA 1
ATOM 1961 C C . LEU A 1 249 ? -15.175 18.596 11.308 1.00 69.06 249 LEU A C 1
ATOM 1963 O O . LEU A 1 249 ? -14.596 18.700 12.390 1.00 69.06 249 LEU A O 1
ATOM 1967 N N . ALA A 1 250 ? -16.440 18.996 11.137 1.00 69.06 250 ALA A N 1
ATOM 1968 C CA . ALA A 1 250 ? -17.246 19.598 12.201 1.00 69.06 250 ALA A CA 1
ATOM 1969 C C . ALA A 1 250 ? -17.649 18.606 13.312 1.00 69.06 250 ALA A C 1
ATOM 1971 O O . ALA A 1 250 ? -17.909 19.030 14.438 1.00 69.06 250 ALA A O 1
ATOM 1972 N N . HIS A 1 251 ? -17.682 17.298 13.025 1.00 76.94 251 HIS A N 1
ATOM 1973 C CA . HIS A 1 251 ? -18.039 16.253 13.997 1.00 76.94 251 HIS A CA 1
ATOM 1974 C C . HIS A 1 251 ? -16.821 15.616 14.687 1.00 76.94 251 HIS A C 1
ATOM 1976 O O . HIS A 1 251 ? -16.978 14.761 15.566 1.00 76.94 251 HIS A O 1
ATOM 1982 N N . ARG A 1 252 ? -15.604 16.022 14.311 1.00 89.31 252 ARG A N 1
ATOM 1983 C CA . ARG A 1 252 ? -14.363 15.543 14.926 1.00 89.31 252 ARG A CA 1
ATOM 1984 C C . ARG A 1 252 ? -14.120 16.212 16.269 1.00 89.31 252 ARG A C 1
ATOM 1986 O O . ARG A 1 252 ? -14.421 17.386 16.474 1.00 89.31 252 ARG A O 1
ATOM 1993 N N . LYS A 1 253 ? -13.535 15.458 17.195 1.00 94.00 253 LYS A N 1
ATOM 1994 C CA . LYS A 1 253 ? -13.215 15.963 18.532 1.00 94.00 253 LYS A CA 1
ATOM 1995 C C . LYS A 1 253 ? -11.817 16.561 18.544 1.00 94.00 253 LYS A C 1
ATOM 1997 O O . LYS A 1 253 ? -10.885 15.936 18.045 1.00 94.00 253 LYS A O 1
ATOM 2002 N N . LYS A 1 254 ? -11.670 17.737 19.154 1.00 96.12 254 LYS A N 1
ATOM 2003 C CA . LYS A 1 254 ? -10.367 18.387 19.322 1.00 96.12 254 LYS A CA 1
ATOM 2004 C C . LYS A 1 254 ? -9.569 17.695 20.416 1.00 96.12 254 LYS A C 1
ATOM 2006 O O . LYS A 1 254 ? -10.044 17.580 21.549 1.00 96.12 254 LYS A O 1
ATOM 2011 N N . VAL A 1 255 ? -8.366 17.253 20.080 1.00 96.31 255 VAL A N 1
ATOM 2012 C CA . VAL A 1 255 ? -7.469 16.551 20.996 1.00 96.31 255 VAL A CA 1
ATOM 2013 C C . VAL A 1 255 ? -6.037 17.058 20.903 1.00 96.31 255 VAL A C 1
ATOM 2015 O O . VAL A 1 255 ? -5.637 17.620 19.887 1.00 96.31 255 VAL A O 1
ATOM 2018 N N . ILE A 1 256 ? -5.264 16.813 21.958 1.00 95.31 256 ILE A N 1
ATOM 2019 C CA . ILE A 1 256 ? -3.808 16.989 21.989 1.00 95.31 256 ILE A CA 1
ATOM 2020 C C . ILE A 1 256 ? -3.190 15.633 22.326 1.00 95.31 256 ILE A C 1
ATOM 2022 O O . ILE A 1 256 ? -3.627 14.973 23.273 1.00 95.31 256 ILE A O 1
ATOM 2026 N N . VAL A 1 257 ? -2.196 15.206 21.546 1.00 93.88 257 VAL A N 1
ATOM 2027 C CA . VAL A 1 257 ? -1.433 13.980 21.818 1.00 93.88 257 VAL A CA 1
ATOM 2028 C C . VAL A 1 257 ? -0.484 14.250 22.982 1.00 93.88 257 VAL A C 1
ATOM 2030 O O . VAL A 1 257 ? 0.324 15.170 22.924 1.00 93.88 257 VAL A O 1
ATOM 2033 N N . THR A 1 258 ? -0.586 13.461 24.052 1.00 92.62 258 THR A N 1
ATOM 2034 C CA . THR A 1 258 ? 0.187 13.677 25.288 1.00 92.62 258 THR A CA 1
ATOM 2035 C C . THR A 1 258 ? 1.278 12.650 25.514 1.00 92.62 258 THR A C 1
ATOM 2037 O O . THR A 1 258 ? 2.248 12.931 26.214 1.00 92.62 258 THR A O 1
ATOM 2040 N N . ASN A 1 259 ? 1.131 11.452 24.951 1.00 89.81 259 ASN A N 1
ATOM 2041 C CA . ASN A 1 259 ? 2.160 10.429 25.029 1.00 89.81 259 ASN A CA 1
ATOM 2042 C C . ASN A 1 259 ? 2.068 9.461 23.851 1.00 89.81 259 ASN A C 1
ATOM 2044 O O . ASN A 1 259 ? 0.977 9.068 23.441 1.00 89.81 259 ASN A O 1
ATOM 2048 N N . ILE A 1 260 ? 3.220 9.005 23.372 1.00 85.31 260 ILE A N 1
ATOM 2049 C CA . ILE A 1 260 ? 3.320 7.958 22.357 1.00 85.31 260 ILE A CA 1
ATOM 2050 C C . ILE A 1 260 ? 3.928 6.728 23.026 1.00 85.31 260 ILE A C 1
ATOM 2052 O O . ILE A 1 260 ? 5.011 6.796 23.609 1.00 85.31 260 ILE A O 1
ATOM 2056 N N . SER A 1 261 ? 3.210 5.604 23.005 1.00 69.50 261 SER A N 1
ATOM 2057 C CA . SER A 1 261 ? 3.599 4.414 23.764 1.00 69.50 261 SER A CA 1
ATOM 2058 C C . SER A 1 261 ? 4.899 3.802 23.221 1.00 69.50 261 SER A C 1
ATOM 2060 O O . SER A 1 261 ? 5.066 3.618 22.014 1.00 69.50 261 SER A O 1
ATOM 2062 N N . SER A 1 262 ? 5.814 3.437 24.127 1.00 58.41 262 SER A N 1
ATOM 2063 C CA . SER A 1 262 ? 7.085 2.768 23.813 1.00 58.41 262 SER A CA 1
ATOM 2064 C C . SER A 1 262 ? 7.041 1.229 23.906 1.00 58.41 262 SER A C 1
ATOM 2066 O O . SER A 1 262 ? 8.062 0.602 23.652 1.00 58.41 262 SER A O 1
ATOM 2068 N N . GLY A 1 263 ? 5.887 0.597 24.202 1.00 48.81 263 GLY A N 1
ATOM 2069 C CA . GLY A 1 263 ? 5.745 -0.874 24.191 1.00 48.81 263 GLY A CA 1
ATOM 2070 C C . GLY A 1 263 ? 4.332 -1.454 24.466 1.00 48.81 263 GLY A C 1
ATOM 2071 O O . GLY A 1 263 ? 3.726 -1.131 25.483 1.00 48.81 263 GLY A O 1
ATOM 2072 N N . LEU A 1 264 ? 3.891 -2.318 23.527 1.00 33.25 264 LEU A N 1
ATOM 2073 C CA . LEU A 1 264 ? 2.834 -3.370 23.413 1.00 33.25 264 LEU A CA 1
ATOM 2074 C C . LEU A 1 264 ? 1.394 -3.265 23.988 1.00 33.25 264 LEU A C 1
ATOM 2076 O O . LEU A 1 264 ? 1.178 -3.362 25.195 1.00 33.25 264 LEU A O 1
ATOM 2080 N N . SER A 1 265 ? 0.415 -3.453 23.077 1.00 34.62 265 SER A N 1
ATOM 2081 C CA . SER A 1 265 ? -0.546 -4.581 23.117 1.00 34.62 265 SER A CA 1
ATOM 2082 C C . SER A 1 265 ? -0.852 -5.163 21.710 1.00 34.62 265 SER A C 1
ATOM 2084 O O . SER A 1 265 ? -0.517 -4.570 20.691 1.00 34.62 265 SER A O 1
ATOM 2086 N N . SER A 1 266 ? -1.370 -6.396 21.682 1.00 29.09 266 SER A N 1
ATOM 2087 C CA . SER A 1 266 ? -1.153 -7.498 20.723 1.00 29.09 266 SER A CA 1
ATOM 2088 C C . SER A 1 266 ? -1.853 -7.475 19.353 1.00 29.09 266 SER A C 1
ATOM 2090 O O . SER A 1 266 ? -3.065 -7.284 19.287 1.00 29.09 266 SER A O 1
ATOM 2092 N N . PHE A 1 267 ? -1.161 -8.000 18.330 1.00 30.19 267 PHE A N 1
ATOM 2093 C CA . PHE A 1 267 ? -1.751 -8.916 17.340 1.00 30.19 267 PHE A CA 1
ATOM 2094 C C . PHE A 1 267 ? -0.820 -10.112 17.063 1.00 30.19 267 PHE A C 1
ATOM 2096 O O . PHE A 1 267 ? 0.399 -10.002 17.127 1.00 30.19 267 PHE A O 1
ATOM 2103 N N . HIS A 1 268 ? -1.428 -11.278 16.834 1.00 26.61 268 HIS A N 1
ATOM 2104 C CA . HIS A 1 268 ? -0.826 -12.615 16.812 1.00 26.61 268 HIS A CA 1
ATOM 2105 C C . HIS A 1 268 ? 0.378 -12.781 15.862 1.00 26.61 268 HIS A C 1
ATOM 2107 O O . HIS A 1 268 ? 0.206 -12.774 14.646 1.00 26.61 268 HIS A O 1
ATOM 2113 N N . ALA A 1 269 ? 1.539 -13.143 16.412 1.00 25.25 269 ALA A N 1
ATOM 2114 C CA . ALA A 1 269 ? 2.494 -14.021 15.740 1.00 25.25 269 ALA A CA 1
ATOM 2115 C C . ALA A 1 269 ? 2.457 -15.386 16.442 1.00 25.25 269 ALA A C 1
ATOM 2117 O O . ALA A 1 269 ? 3.125 -15.617 17.447 1.00 25.25 269 ALA A O 1
ATOM 2118 N N . GLN A 1 270 ? 1.619 -16.289 15.936 1.00 26.41 270 GLN A N 1
ATOM 2119 C CA . GLN A 1 270 ? 1.707 -17.706 16.263 1.00 26.41 270 GLN A CA 1
ATOM 2120 C C . GLN A 1 270 ? 2.512 -18.370 15.149 1.00 26.41 270 GLN A C 1
ATOM 2122 O O . GLN A 1 270 ? 1.990 -18.542 14.057 1.00 26.41 270 GLN A O 1
ATOM 2127 N N . TYR A 1 271 ? 3.796 -18.611 15.408 1.00 31.33 271 TYR A N 1
ATOM 2128 C CA . TYR A 1 271 ? 4.516 -19.886 15.286 1.00 31.33 271 TYR A CA 1
ATOM 2129 C C . TYR A 1 271 ? 5.940 -19.625 15.792 1.00 31.33 271 TYR A C 1
ATOM 2131 O O . TYR A 1 271 ? 6.674 -18.820 15.226 1.00 31.33 271 TYR A O 1
ATOM 2139 N N . VAL A 1 272 ? 6.298 -20.287 16.890 1.00 30.31 272 VAL A N 1
ATOM 2140 C CA . VAL A 1 272 ? 7.685 -20.458 17.322 1.00 30.31 272 VAL A CA 1
ATOM 2141 C C . VAL A 1 272 ? 8.071 -21.859 16.877 1.00 30.31 272 VAL A C 1
ATOM 2143 O O . VAL A 1 272 ? 7.329 -22.788 17.173 1.00 30.31 272 VAL A O 1
ATOM 2146 N N . ASP A 1 273 ? 9.204 -21.987 16.200 1.00 36.25 273 ASP A N 1
ATOM 2147 C CA . ASP A 1 273 ? 10.202 -22.983 16.578 1.00 36.25 273 ASP A CA 1
ATOM 2148 C C . ASP A 1 273 ? 11.581 -22.320 16.400 1.00 36.25 273 ASP A C 1
ATOM 2150 O O . ASP A 1 273 ? 11.985 -21.953 15.298 1.00 36.25 273 ASP A O 1
ATOM 2154 N N . ASP A 1 274 ? 12.228 -22.089 17.546 1.00 40.81 274 ASP A N 1
ATOM 2155 C CA . ASP A 1 274 ? 13.617 -21.664 17.772 1.00 40.81 274 ASP A CA 1
ATOM 2156 C C . ASP A 1 274 ? 14.108 -20.313 17.201 1.00 40.81 274 ASP A C 1
ATOM 2158 O O . ASP A 1 274 ? 15.026 -20.242 16.385 1.00 40.81 274 ASP A O 1
ATOM 2162 N N . GLY A 1 275 ? 13.592 -19.205 17.754 1.00 32.97 275 GLY A N 1
ATOM 2163 C CA . GLY A 1 275 ? 14.159 -17.852 17.603 1.00 32.97 275 GLY A CA 1
ATOM 2164 C C . GLY A 1 275 ? 13.764 -16.910 18.756 1.00 32.97 275 GLY A C 1
ATOM 2165 O O . GLY A 1 275 ? 12.774 -17.184 19.439 1.00 32.97 275 GLY A O 1
ATOM 2166 N N . PRO A 1 276 ? 14.537 -15.839 19.043 1.00 27.11 276 PRO A N 1
ATOM 2167 C CA . PRO A 1 276 ? 14.389 -15.043 20.261 1.00 27.11 276 PRO A CA 1
ATOM 2168 C C . PRO A 1 276 ? 13.036 -14.322 20.310 1.00 27.11 276 PRO A C 1
ATOM 2170 O O . PRO A 1 276 ? 12.532 -13.836 19.301 1.00 27.11 276 PRO A O 1
ATOM 2173 N N . LYS A 1 277 ? 12.460 -14.253 21.515 1.00 31.95 277 LYS A N 1
ATOM 2174 C CA . LYS A 1 277 ? 11.177 -13.604 21.806 1.00 31.95 277 LYS A CA 1
ATOM 2175 C C . LYS A 1 277 ? 11.194 -12.124 21.394 1.00 31.95 277 LYS A C 1
ATOM 2177 O O . LYS A 1 277 ? 11.806 -11.308 22.079 1.00 31.95 277 LYS A O 1
ATOM 2182 N N . LEU A 1 278 ? 10.493 -11.781 20.312 1.00 35.19 278 LEU A N 1
ATOM 2183 C CA . LEU A 1 278 ? 10.086 -10.408 19.998 1.00 35.19 278 LEU A CA 1
ATOM 2184 C C . LEU A 1 278 ? 8.974 -9.993 20.979 1.00 35.19 278 LEU A C 1
ATOM 2186 O O . LEU A 1 278 ? 7.795 -10.210 20.714 1.00 35.19 278 LEU A O 1
ATOM 2190 N N . GLU A 1 279 ? 9.339 -9.442 22.135 1.00 35.28 279 GLU A N 1
ATOM 2191 C CA . GLU A 1 279 ? 8.383 -8.922 23.131 1.00 35.28 279 GLU A CA 1
ATOM 2192 C C . GLU A 1 279 ? 8.480 -7.393 23.335 1.00 35.28 279 GLU A C 1
ATOM 2194 O O . GLU A 1 279 ? 7.880 -6.900 24.278 1.00 35.28 279 GLU A O 1
ATOM 2199 N N . GLU A 1 280 ? 9.162 -6.601 22.488 1.00 38.44 280 GLU A N 1
ATOM 2200 C CA . GLU A 1 280 ? 9.420 -5.178 22.835 1.00 38.44 280 GLU A CA 1
ATOM 2201 C C . GLU A 1 280 ? 9.415 -4.129 21.701 1.00 38.44 280 GLU A C 1
ATOM 2203 O O . GLU A 1 280 ? 9.995 -3.061 21.866 1.00 38.44 280 GLU A O 1
ATOM 2208 N N . LEU A 1 281 ? 8.752 -4.343 20.556 1.00 35.97 281 LEU A N 1
ATOM 2209 C CA . LEU A 1 281 ? 8.828 -3.372 19.446 1.00 35.97 281 LEU A CA 1
ATOM 2210 C C . LEU A 1 281 ? 7.470 -3.101 18.794 1.00 35.97 281 LEU A C 1
ATOM 2212 O O . LEU A 1 281 ? 6.876 -3.982 18.181 1.00 35.97 281 LEU A O 1
ATOM 2216 N N . GLY A 1 282 ? 6.978 -1.867 18.930 1.00 41.00 282 GLY A N 1
ATOM 2217 C CA . GLY A 1 282 ? 5.846 -1.365 18.147 1.00 41.00 282 GLY A CA 1
ATOM 2218 C C . GLY A 1 282 ? 5.186 -0.116 18.732 1.00 41.00 282 GLY A C 1
ATOM 2219 O O . GLY A 1 282 ? 4.835 -0.081 19.913 1.00 41.00 282 GLY A O 1
ATOM 2220 N N . LEU A 1 283 ? 4.946 0.888 17.884 1.00 50.84 283 LEU A N 1
ATOM 2221 C CA . LEU A 1 283 ? 3.998 1.975 18.141 1.00 50.84 283 LEU A CA 1
ATOM 2222 C C . LEU A 1 283 ? 2.577 1.416 17.956 1.00 50.84 283 LEU A C 1
ATOM 2224 O O . LEU A 1 283 ? 1.980 1.490 16.893 1.00 50.84 283 LEU A O 1
ATOM 2228 N N . SER A 1 284 ? 2.072 0.734 18.984 1.00 61.03 284 SER A N 1
ATOM 2229 C CA . SER A 1 284 ? 0.748 0.085 18.940 1.00 61.03 284 SER A CA 1
ATOM 2230 C C . SER A 1 284 ? -0.392 1.026 19.336 1.00 61.03 284 SER A C 1
ATOM 2232 O O . SER A 1 284 ? -1.539 0.792 18.965 1.00 61.03 284 SER A O 1
ATOM 2234 N N . SER A 1 285 ? -0.079 2.103 20.059 1.00 81.06 285 SER A N 1
ATOM 2235 C CA . SER A 1 285 ? -1.055 3.061 20.565 1.00 81.06 285 SER A CA 1
ATOM 2236 C C . SER A 1 285 ? -0.418 4.409 20.909 1.00 81.06 285 SER A C 1
ATOM 2238 O O . SER A 1 285 ? 0.798 4.528 21.099 1.00 81.06 285 SER A O 1
ATOM 2240 N N . PHE A 1 286 ? -1.254 5.432 21.037 1.00 90.00 286 PHE A N 1
ATOM 2241 C CA . PHE A 1 286 ? -0.900 6.737 21.587 1.00 90.00 286 PHE A CA 1
ATOM 2242 C C . PHE A 1 286 ? -1.989 7.206 22.555 1.00 90.00 286 PHE A C 1
ATOM 2244 O O . PHE A 1 286 ? -3.105 6.691 22.550 1.00 90.00 286 PHE A O 1
ATOM 2251 N N . HIS A 1 287 ? -1.660 8.174 23.402 1.00 93.50 287 HIS A N 1
ATOM 2252 C CA . HIS A 1 287 ? -2.591 8.792 24.336 1.00 93.50 287 HIS A CA 1
ATOM 2253 C C . HIS A 1 287 ? -2.880 10.227 23.923 1.00 93.50 287 HIS A C 1
ATOM 2255 O O . HIS A 1 287 ? -1.971 10.968 23.545 1.00 93.50 287 HIS A O 1
ATOM 2261 N N . ALA A 1 288 ? -4.144 10.618 24.034 1.00 95.00 288 ALA A N 1
ATOM 2262 C CA . ALA A 1 288 ? -4.574 11.980 23.775 1.00 95.00 288 ALA A CA 1
ATOM 2263 C C . ALA A 1 288 ? -5.605 12.455 24.805 1.00 95.00 288 ALA A C 1
ATOM 2265 O O . ALA A 1 288 ? -6.371 11.657 25.355 1.00 95.00 288 ALA A O 1
ATOM 2266 N N . GLN A 1 289 ? -5.626 13.765 25.036 1.00 95.94 289 GLN A N 1
ATOM 2267 C CA . GLN A 1 289 ? -6.599 14.464 25.876 1.00 95.94 289 GLN A CA 1
ATOM 2268 C C . GLN A 1 289 ? -7.560 15.270 25.004 1.00 95.94 289 GLN A C 1
ATOM 2270 O O . GLN A 1 289 ? -7.154 15.795 23.969 1.00 95.94 289 GLN A O 1
ATOM 2275 N N . TYR A 1 290 ? -8.814 15.418 25.432 1.00 95.38 290 TYR A N 1
ATOM 2276 C CA . TYR A 1 290 ? -9.732 16.368 24.803 1.00 95.38 290 TYR A CA 1
ATOM 2277 C C . TYR A 1 290 ? -9.393 17.798 25.215 1.00 95.38 290 TYR A C 1
ATOM 2279 O O . TYR A 1 290 ? -9.237 18.083 26.401 1.00 95.38 290 TYR A O 1
ATOM 2287 N N . VAL A 1 291 ? -9.342 18.707 24.240 1.00 94.31 291 VAL A N 1
ATOM 2288 C CA . VAL A 1 291 ? -9.020 20.125 24.481 1.00 94.31 291 VAL A CA 1
ATOM 2289 C C . VAL A 1 291 ? -10.015 20.763 25.456 1.00 94.31 291 VAL A C 1
ATOM 2291 O O . VAL A 1 291 ? -9.612 21.480 26.370 1.00 94.31 291 VAL A O 1
ATOM 2294 N N . ASP A 1 292 ? -11.302 20.438 25.323 1.00 92.62 292 ASP A N 1
ATOM 2295 C CA . ASP A 1 292 ? -12.378 21.003 26.151 1.00 92.62 292 ASP A CA 1
ATOM 2296 C C . ASP A 1 292 ? -12.295 20.597 27.637 1.00 92.62 292 ASP A C 1
ATOM 2298 O O . ASP A 1 292 ? -12.902 21.242 28.497 1.00 92.62 292 ASP A O 1
ATOM 2302 N N . ASP A 1 293 ? -11.547 19.537 27.959 1.00 92.38 293 ASP A N 1
ATOM 2303 C CA . ASP A 1 293 ? -11.360 19.058 29.332 1.00 92.38 293 ASP A CA 1
ATOM 2304 C C . ASP A 1 293 ? -10.074 19.588 29.989 1.00 92.38 293 ASP A C 1
ATOM 2306 O O . ASP A 1 293 ? -9.918 19.459 31.206 1.00 92.38 293 ASP A O 1
ATOM 2310 N N . GLY A 1 294 ? -9.196 20.251 29.227 1.00 91.81 294 GLY A N 1
ATOM 2311 C CA . GLY A 1 294 ? -7.928 20.810 29.710 1.00 91.81 294 GLY A CA 1
ATOM 2312 C C . GLY A 1 294 ? -8.073 21.708 30.949 1.00 91.81 294 GLY A C 1
ATOM 2313 O O . GLY A 1 294 ? -7.459 21.407 31.974 1.00 91.81 294 GLY A O 1
ATOM 2314 N N . PRO A 1 295 ? -8.945 22.738 30.937 1.00 94.94 295 PRO A N 1
ATOM 2315 C CA . PRO A 1 295 ? -9.123 23.625 32.092 1.00 94.94 295 PRO A CA 1
ATOM 2316 C C . PRO A 1 295 ? -9.566 22.894 33.368 1.00 94.94 295 PRO A C 1
ATOM 2318 O O . PRO A 1 295 ? -9.136 23.235 34.468 1.00 94.94 295 PRO A O 1
ATOM 2321 N N . LYS A 1 296 ? -10.398 21.851 33.232 1.00 94.25 296 LYS A N 1
ATOM 2322 C CA . LYS A 1 296 ? -10.861 21.047 34.375 1.00 94.25 296 LYS A CA 1
ATOM 2323 C C . LYS A 1 296 ? -9.726 20.203 34.954 1.00 94.25 296 LYS A C 1
ATOM 2325 O O . LYS A 1 296 ? -9.657 20.018 36.167 1.00 94.25 296 LYS A O 1
ATOM 2330 N N . LEU A 1 297 ? -8.852 19.670 34.097 1.00 95.44 297 LEU A N 1
ATOM 2331 C CA . LEU A 1 297 ? -7.673 18.923 34.530 1.00 95.44 297 LEU A CA 1
ATOM 2332 C C . LEU A 1 297 ? -6.678 19.835 35.261 1.00 95.44 297 LEU A C 1
ATOM 2334 O O . LEU A 1 297 ? -6.148 19.442 36.300 1.00 95.44 297 LEU A O 1
ATOM 2338 N N . GLU A 1 298 ? -6.447 21.046 34.754 1.00 95.06 298 GLU A N 1
ATOM 2339 C CA . GLU A 1 298 ? -5.572 22.032 35.399 1.00 95.06 298 GLU A CA 1
ATOM 2340 C C . GLU A 1 298 ? -6.071 22.415 36.797 1.00 95.06 298 GLU A C 1
ATOM 2342 O O . GLU A 1 298 ? -5.288 22.413 37.752 1.00 95.06 298 GLU A O 1
ATOM 2347 N N . GLU A 1 299 ? -7.373 22.678 36.939 1.00 96.81 299 GLU A N 1
ATOM 2348 C CA . GLU A 1 299 ? -8.011 22.947 38.232 1.00 96.81 299 GLU A CA 1
ATOM 2349 C C . GLU A 1 299 ? -7.834 21.757 39.188 1.00 96.81 299 GLU A C 1
ATOM 2351 O O . GLU A 1 299 ? -7.313 21.919 40.293 1.00 96.81 299 GLU A O 1
ATOM 2356 N N . LEU A 1 300 ? -8.152 20.540 38.730 1.00 96.94 300 LEU A N 1
ATOM 2357 C CA . LEU A 1 300 ? -8.023 19.315 39.523 1.00 96.94 300 LEU A CA 1
ATOM 2358 C C . LEU A 1 300 ? -6.591 19.088 40.029 1.00 96.94 300 LEU A C 1
ATOM 2360 O O . LEU A 1 300 ? -6.389 18.746 41.197 1.00 96.94 300 LEU A O 1
ATOM 2364 N N . LEU A 1 301 ? -5.589 19.244 39.157 1.00 96.94 301 LEU A N 1
ATOM 2365 C CA . LEU A 1 301 ? -4.184 19.046 39.519 1.00 96.94 301 LEU A CA 1
ATOM 2366 C C . LEU A 1 301 ? -3.667 20.159 40.434 1.00 96.94 301 LEU A C 1
ATOM 2368 O O . LEU A 1 301 ? -2.841 19.882 41.305 1.00 96.94 301 LEU A O 1
ATOM 2372 N N . THR A 1 302 ? -4.152 21.392 40.276 1.00 97.12 302 THR A N 1
ATOM 2373 C CA . THR A 1 302 ? -3.811 22.512 41.165 1.00 97.12 302 THR A CA 1
ATOM 2374 C C . THR A 1 302 ? -4.304 22.234 42.581 1.00 97.12 302 THR A C 1
ATOM 2376 O O . THR A 1 302 ? -3.498 22.197 43.510 1.00 97.12 302 THR A O 1
ATOM 2379 N N . GLU A 1 303 ? -5.586 21.905 42.736 1.00 97.12 303 GLU A N 1
ATOM 2380 C CA . GLU A 1 303 ? -6.173 21.562 44.035 1.00 97.12 303 GLU A CA 1
ATOM 2381 C C . GLU A 1 303 ? -5.507 20.330 44.671 1.00 97.12 303 GLU A C 1
ATOM 2383 O O . GLU A 1 303 ? -5.283 20.286 45.881 1.00 97.12 303 GLU A O 1
ATOM 2388 N N . LEU A 1 304 ? -5.150 19.322 43.864 1.00 97.06 304 LEU A N 1
ATOM 2389 C CA . LEU A 1 304 ? -4.438 18.133 44.340 1.00 97.06 304 LEU A CA 1
ATOM 2390 C C . LEU A 1 304 ? -3.078 18.493 44.946 1.00 97.06 304 LEU A C 1
ATOM 2392 O O . LEU A 1 304 ? -2.684 17.958 45.984 1.00 97.06 304 LEU A O 1
ATOM 2396 N N . ARG A 1 305 ? -2.337 19.381 44.280 1.00 96.88 305 ARG A N 1
ATOM 2397 C CA . ARG A 1 305 ? -1.005 19.813 44.720 1.00 96.88 305 ARG A CA 1
ATOM 2398 C C . ARG A 1 305 ? -1.092 20.694 45.960 1.00 96.88 305 ARG A C 1
ATOM 2400 O O . ARG A 1 305 ? -0.244 20.561 46.842 1.00 96.88 305 ARG A O 1
ATOM 2407 N N . GLU A 1 306 ? -2.107 21.546 46.051 1.00 96.44 306 GLU A N 1
ATOM 2408 C CA . GLU A 1 306 ? -2.391 22.340 47.249 1.00 96.44 306 GLU A CA 1
ATOM 2409 C C . GLU A 1 306 ? -2.693 21.442 48.454 1.00 96.44 306 GLU A C 1
ATOM 2411 O O . GLU A 1 306 ? -2.078 21.613 49.508 1.00 96.44 306 GLU A O 1
ATOM 2416 N N . GLU A 1 307 ? -3.536 20.420 48.282 1.00 96.06 307 GLU A N 1
ATOM 2417 C CA . GLU A 1 307 ? -3.854 19.443 49.331 1.00 96.06 307 GLU A CA 1
ATOM 2418 C C . GLU A 1 307 ? -2.603 18.688 49.804 1.00 96.06 307 GLU A C 1
ATOM 2420 O O . GLU A 1 307 ? -2.353 18.574 51.003 1.00 96.06 307 GLU A O 1
ATOM 2425 N N . LEU A 1 308 ? -1.764 18.218 48.876 1.00 94.25 308 LEU A N 1
ATOM 2426 C CA . LEU A 1 308 ? -0.513 17.523 49.208 1.00 94.25 308 LEU A CA 1
ATOM 2427 C C . LEU A 1 308 ? 0.555 18.445 49.810 1.00 94.25 308 LEU A C 1
ATOM 2429 O O . LEU A 1 308 ? 1.471 17.968 50.478 1.00 94.25 308 LEU A O 1
ATOM 2433 N N . THR A 1 309 ? 0.456 19.755 49.582 1.00 94.38 309 THR A N 1
ATOM 2434 C CA . THR A 1 309 ? 1.329 20.755 50.210 1.00 94.38 309 THR A CA 1
ATOM 2435 C C . THR A 1 309 ? 0.862 21.061 51.632 1.00 94.38 309 THR A C 1
ATOM 2437 O O . THR A 1 309 ? 1.686 21.152 52.541 1.00 94.38 309 THR A O 1
ATOM 2440 N N . ALA A 1 310 ? -0.453 21.178 51.840 1.00 94.75 310 ALA A N 1
ATOM 2441 C CA . ALA A 1 310 ? -1.056 21.362 53.157 1.00 94.75 310 ALA A CA 1
ATOM 2442 C C . ALA A 1 310 ? -0.889 20.120 54.048 1.00 94.75 310 ALA A C 1
ATOM 2444 O O . ALA A 1 310 ? -0.638 20.253 55.246 1.00 94.75 310 ALA A O 1
ATOM 2445 N N . ASN A 1 311 ? -0.959 18.924 53.451 1.00 93.19 311 ASN A N 1
ATOM 2446 C CA . ASN A 1 311 ? -0.839 17.629 54.119 1.00 93.19 311 ASN A CA 1
ATOM 2447 C C . ASN A 1 311 ? 0.263 16.761 53.469 1.00 93.19 311 ASN A C 1
ATOM 2449 O O . ASN A 1 311 ? -0.047 15.809 52.744 1.00 93.19 311 ASN A O 1
ATOM 2453 N N . PRO A 1 312 ? 1.559 17.047 53.719 1.00 92.06 312 PRO A N 1
ATOM 2454 C CA . PRO A 1 312 ? 2.659 16.341 53.068 1.00 92.06 312 PRO A CA 1
ATOM 2455 C C . PRO A 1 312 ? 2.667 14.835 53.368 1.00 92.06 312 PRO A C 1
ATOM 2457 O O . PRO A 1 312 ? 2.672 14.441 54.541 1.00 92.06 312 PRO A O 1
ATOM 2460 N N . PRO A 1 313 ? 2.727 13.966 52.341 1.00 90.69 313 PRO A N 1
ATOM 2461 C CA . PRO A 1 313 ? 2.784 12.529 52.555 1.00 90.69 313 PRO A CA 1
ATOM 2462 C C . PRO A 1 313 ? 4.119 12.117 53.187 1.00 90.69 313 PRO A C 1
ATOM 2464 O O . PRO A 1 313 ? 5.184 12.614 52.821 1.00 90.69 313 PRO A O 1
ATOM 2467 N N . LEU A 1 314 ? 4.071 11.163 54.121 1.00 90.12 314 LEU A N 1
ATOM 2468 C CA . LEU A 1 314 ? 5.271 10.602 54.742 1.00 90.12 314 LEU A CA 1
ATOM 2469 C C . LEU A 1 314 ? 6.006 9.681 53.745 1.00 90.12 314 LEU A C 1
ATOM 2471 O O . LEU A 1 314 ? 5.444 8.652 53.351 1.00 90.12 314 LEU A O 1
ATOM 2475 N N . PRO A 1 315 ? 7.261 9.985 53.358 1.00 88.94 315 PRO A N 1
ATOM 2476 C CA . PRO A 1 315 ? 7.980 9.203 52.355 1.00 88.94 315 PRO A CA 1
ATOM 2477 C C . PRO A 1 315 ? 8.134 7.728 52.750 1.00 88.94 315 PRO A C 1
ATOM 2479 O O . PRO A 1 315 ? 8.694 7.407 53.798 1.00 88.94 315 PRO A O 1
ATOM 2482 N N . GLY A 1 316 ? 7.665 6.820 51.890 1.00 84.06 316 GLY A N 1
ATOM 2483 C CA . GLY A 1 316 ? 7.770 5.368 52.090 1.00 84.06 316 GLY A CA 1
ATOM 2484 C C . GLY A 1 316 ? 6.771 4.776 53.093 1.00 84.06 316 GLY A C 1
ATOM 2485 O O . GLY A 1 316 ? 6.851 3.587 53.390 1.00 84.06 316 GLY A O 1
ATOM 2486 N N . ALA A 1 317 ? 5.831 5.573 53.615 1.00 87.38 317 ALA A N 1
ATOM 2487 C CA . ALA A 1 317 ? 4.775 5.074 54.498 1.00 87.38 317 ALA A CA 1
ATOM 2488 C C . ALA A 1 317 ? 3.676 4.311 53.737 1.00 87.38 317 ALA A C 1
ATOM 2490 O O . ALA A 1 317 ? 3.027 3.428 54.302 1.00 87.38 317 ALA A O 1
ATOM 2491 N N . TYR A 1 318 ? 3.464 4.641 52.459 1.00 90.88 318 TYR A N 1
ATOM 2492 C CA . TYR A 1 318 ? 2.495 3.959 51.609 1.00 90.88 318 TYR A CA 1
ATOM 2493 C C . TYR A 1 318 ? 3.005 2.577 51.189 1.00 90.88 318 TYR A C 1
ATOM 2495 O O . TYR A 1 318 ? 4.163 2.425 50.803 1.00 90.88 318 TYR A O 1
ATOM 2503 N N . LYS A 1 319 ? 2.130 1.567 51.253 1.00 89.56 319 LYS A N 1
ATOM 2504 C CA . LYS A 1 319 ? 2.409 0.198 50.799 1.00 89.56 319 LYS A CA 1
ATOM 2505 C C . LYS A 1 319 ? 1.754 -0.015 49.431 1.00 89.56 319 LYS A C 1
ATOM 2507 O O . LYS A 1 319 ? 0.541 -0.215 49.398 1.00 89.56 319 LYS A O 1
ATOM 2512 N N . PRO A 1 320 ? 2.514 0.036 48.326 1.00 89.81 320 PRO A N 1
ATOM 2513 C CA . PRO A 1 320 ? 1.939 0.016 46.988 1.00 89.81 320 PRO A CA 1
ATOM 2514 C C . PRO A 1 320 ? 1.420 -1.376 46.607 1.00 89.81 320 PRO A C 1
ATOM 2516 O O . PRO A 1 320 ? 2.113 -2.368 46.832 1.00 89.81 320 PRO A O 1
ATOM 2519 N N . SER A 1 321 ? 0.237 -1.446 45.991 1.00 91.88 321 SER A N 1
ATOM 2520 C CA . SER A 1 321 ? -0.326 -2.660 45.390 1.00 91.88 321 SER A CA 1
ATOM 2521 C C . SER A 1 321 ? -0.626 -2.448 43.904 1.00 91.88 321 SER A C 1
ATOM 2523 O O . SER A 1 321 ? -0.985 -1.358 43.459 1.00 91.88 321 SER A O 1
ATOM 2525 N N . LYS A 1 322 ? -0.463 -3.503 43.095 1.00 93.25 322 LYS A N 1
ATOM 2526 C CA . LYS A 1 322 ? -0.775 -3.445 41.660 1.00 93.25 322 LYS A CA 1
ATOM 2527 C C . LYS A 1 322 ? -2.250 -3.089 41.457 1.00 93.25 322 LYS A C 1
ATOM 2529 O O . LYS A 1 322 ? -3.124 -3.758 41.998 1.00 93.25 322 LYS A O 1
ATOM 2534 N N . GLY A 1 323 ? -2.507 -2.097 40.610 1.00 92.56 323 GLY A N 1
ATOM 2535 C CA . GLY A 1 323 ? -3.840 -1.604 40.282 1.00 92.56 323 GLY A CA 1
ATOM 2536 C C . GLY A 1 323 ? -4.296 -0.404 41.110 1.00 92.56 323 GLY A C 1
ATOM 2537 O O . GLY A 1 323 ? -5.278 0.221 40.710 1.00 92.56 323 GLY A O 1
ATOM 2538 N N . ASP A 1 324 ? -3.591 -0.052 42.192 1.00 94.94 324 ASP A N 1
ATOM 2539 C CA . ASP A 1 324 ? -3.952 1.091 43.032 1.00 94.94 324 ASP A CA 1
ATOM 2540 C C . ASP A 1 324 ? -3.913 2.400 42.238 1.00 94.94 324 ASP A C 1
ATOM 2542 O O . ASP A 1 324 ? -2.971 2.657 41.481 1.00 94.94 324 ASP A O 1
ATOM 2546 N N . LEU A 1 325 ? -4.921 3.244 42.466 1.00 96.56 325 LEU A N 1
ATOM 2547 C CA . LEU A 1 325 ? -4.931 4.632 42.021 1.00 96.56 325 LEU A CA 1
ATOM 2548 C C . LEU A 1 325 ? -4.319 5.504 43.124 1.00 96.56 325 LEU A C 1
ATOM 2550 O O . LEU A 1 325 ? -4.843 5.589 44.236 1.00 96.56 325 LEU A O 1
ATOM 2554 N N . VAL A 1 326 ? -3.193 6.130 42.808 1.00 96.56 326 VAL A N 1
ATOM 2555 C CA . VAL A 1 326 ? -2.292 6.810 43.740 1.00 96.56 326 VAL A CA 1
ATOM 2556 C C . VAL A 1 326 ? -1.930 8.198 43.227 1.00 96.56 326 VAL A C 1
ATOM 2558 O O . VAL A 1 326 ? -2.290 8.580 42.111 1.00 96.56 326 VAL A O 1
ATOM 2561 N N . VAL A 1 327 ? -1.180 8.943 44.032 1.00 97.31 327 VAL A N 1
ATOM 2562 C CA . VAL A 1 327 ? -0.408 10.078 43.533 1.00 97.31 327 VAL A CA 1
ATOM 2563 C C . VAL A 1 327 ? 1.058 9.690 43.432 1.00 97.31 327 VAL A C 1
ATOM 2565 O O . VAL A 1 327 ? 1.605 9.059 44.339 1.00 97.31 327 VAL A O 1
ATOM 2568 N N . ALA A 1 328 ? 1.690 10.057 42.324 1.00 97.19 328 ALA A N 1
ATOM 2569 C CA . ALA A 1 328 ? 3.109 9.839 42.089 1.00 97.19 328 ALA A CA 1
ATOM 2570 C C . ALA A 1 328 ? 3.784 11.158 41.718 1.00 97.19 328 ALA A C 1
ATOM 2572 O O . ALA A 1 328 ? 3.220 11.973 40.984 1.00 97.19 328 ALA A O 1
ATOM 2573 N N . LYS A 1 329 ? 4.989 11.371 42.243 1.00 96.31 329 LYS A N 1
ATOM 2574 C CA . LYS A 1 329 ? 5.797 12.551 41.948 1.00 96.31 329 LYS A CA 1
ATOM 2575 C C . LYS A 1 329 ? 6.595 12.313 40.669 1.00 96.31 329 LYS A C 1
ATOM 2577 O O . LYS A 1 329 ? 7.403 11.386 40.640 1.00 96.31 329 LYS A O 1
ATOM 2582 N N . PHE A 1 330 ? 6.356 13.117 39.639 1.00 95.44 330 PHE A N 1
ATOM 2583 C CA . PHE A 1 330 ? 7.037 12.995 38.351 1.00 95.44 330 PHE A CA 1
ATOM 2584 C C . PHE A 1 330 ? 8.480 13.492 38.456 1.00 95.44 330 PHE A C 1
ATOM 2586 O O . PHE A 1 330 ? 8.752 14.514 39.092 1.00 95.44 330 PHE A O 1
ATOM 2593 N N . SER A 1 331 ? 9.434 12.746 37.895 1.00 92.88 331 SER A N 1
ATOM 2594 C CA . SER A 1 331 ? 10.856 13.054 38.107 1.00 92.88 331 SER A CA 1
ATOM 2595 C C . SER A 1 331 ? 11.328 14.337 37.428 1.00 92.88 331 SER A C 1
ATOM 2597 O O . SER A 1 331 ? 12.260 14.966 37.935 1.00 92.88 331 SER A O 1
ATOM 2599 N N . VAL A 1 332 ? 10.699 14.739 36.323 1.00 90.75 332 VAL A N 1
ATOM 2600 C CA . VAL A 1 332 ? 11.154 15.879 35.515 1.00 90.75 332 VAL A CA 1
ATOM 2601 C C . VAL A 1 332 ? 10.843 17.208 36.199 1.00 90.75 332 VAL A C 1
ATOM 2603 O O . VAL A 1 332 ? 11.738 18.029 36.379 1.00 90.75 332 VAL A O 1
ATOM 2606 N N . ASP A 1 333 ? 9.595 17.414 36.615 1.00 93.56 333 ASP A N 1
ATOM 2607 C CA . ASP A 1 333 ? 9.129 18.685 37.187 1.00 93.56 333 ASP A CA 1
ATOM 2608 C C . ASP A 1 333 ? 8.978 18.657 38.714 1.00 93.56 333 ASP A C 1
ATOM 2610 O O . ASP A 1 333 ? 8.761 19.696 39.337 1.00 93.56 333 ASP A O 1
ATOM 2614 N N . GLN A 1 334 ? 9.120 17.480 39.332 1.00 94.25 334 GLN A N 1
ATOM 2615 C CA . GLN A 1 334 ? 8.958 17.279 40.768 1.00 94.25 334 GLN A CA 1
ATOM 2616 C C . GLN A 1 334 ? 7.552 17.633 41.285 1.00 94.25 334 GLN A C 1
ATOM 2618 O O . GLN A 1 334 ? 7.391 17.928 42.474 1.00 94.25 334 GLN A O 1
ATOM 2623 N N . LEU A 1 335 ? 6.525 17.557 40.439 1.00 95.69 335 LEU A N 1
ATOM 2624 C CA . LEU A 1 335 ? 5.132 17.770 40.826 1.00 95.69 335 LEU A CA 1
ATOM 2625 C C . LEU A 1 335 ? 4.395 16.444 41.030 1.00 95.69 335 LEU A C 1
ATOM 2627 O O . LEU A 1 335 ? 4.793 15.391 40.532 1.00 95.69 335 LEU A O 1
ATOM 2631 N N . TRP A 1 336 ? 3.314 16.493 41.809 1.00 96.94 336 TRP A N 1
ATOM 2632 C CA . TRP A 1 336 ? 2.444 15.343 42.050 1.00 96.94 336 TRP A CA 1
ATOM 2633 C C . TRP A 1 336 ? 1.359 15.242 40.980 1.00 96.94 336 TRP A C 1
ATOM 2635 O O . TRP A 1 336 ? 0.735 16.244 40.617 1.00 96.94 336 TRP A O 1
ATOM 2645 N N . TYR A 1 337 ? 1.119 14.011 40.536 1.00 97.56 337 TYR A N 1
ATOM 2646 C CA . TYR A 1 337 ? 0.143 13.655 39.513 1.00 97.56 337 TYR A CA 1
ATOM 2647 C C . TYR A 1 337 ? -0.647 12.420 39.925 1.00 97.56 337 TYR A C 1
ATOM 2649 O O . TYR A 1 337 ? -0.154 11.587 40.690 1.00 97.56 337 TYR A O 1
ATOM 2657 N N . ARG A 1 338 ? -1.856 12.265 39.378 1.00 97.88 338 ARG A N 1
ATOM 2658 C CA . ARG A 1 338 ? -2.623 11.025 39.524 1.00 97.88 338 ARG A CA 1
ATOM 2659 C C . ARG A 1 338 ? -1.961 9.927 38.699 1.00 97.88 338 ARG A C 1
ATOM 2661 O O . ARG A 1 338 ? -1.641 10.120 37.527 1.00 97.88 338 ARG A O 1
ATOM 2668 N N . ALA A 1 339 ? -1.772 8.765 39.305 1.00 97.25 339 ALA A N 1
ATOM 2669 C CA . ALA A 1 339 ? -1.115 7.647 38.658 1.00 97.25 339 ALA A CA 1
ATOM 2670 C C . ALA A 1 339 ? -1.725 6.313 39.082 1.00 97.25 339 ALA A C 1
ATOM 2672 O O . ALA A 1 339 ? -2.289 6.184 40.166 1.00 97.25 339 ALA A O 1
ATOM 2673 N N . LYS A 1 340 ? -1.602 5.301 38.230 1.00 96.88 340 LYS A N 1
ATOM 2674 C CA . LYS A 1 340 ? -2.012 3.929 38.516 1.00 96.88 340 LYS A CA 1
ATOM 2675 C C . LYS A 1 340 ? -0.784 3.042 38.602 1.00 96.88 340 LYS A C 1
ATOM 2677 O O . LYS A 1 340 ? 0.078 3.095 37.730 1.00 96.88 340 LYS A O 1
ATOM 2682 N N . ILE A 1 341 ? -0.717 2.200 39.625 1.00 95.62 341 ILE A N 1
ATOM 2683 C CA . ILE A 1 341 ? 0.376 1.236 39.759 1.00 95.62 341 ILE A CA 1
ATOM 2684 C C . ILE A 1 341 ? 0.161 0.092 38.772 1.00 95.62 341 ILE A C 1
ATOM 2686 O O . ILE A 1 341 ? -0.789 -0.682 38.905 1.00 95.62 341 ILE A O 1
ATOM 2690 N N . GLU A 1 342 ? 1.063 -0.060 37.807 1.00 91.00 342 GLU A N 1
ATOM 2691 C CA . GLU A 1 342 ? 1.005 -1.153 36.832 1.00 91.00 342 GLU A CA 1
ATOM 2692 C C . GLU A 1 342 ? 1.850 -2.353 37.268 1.00 91.00 342 GLU A C 1
ATOM 2694 O O . GLU A 1 342 ? 1.424 -3.506 37.120 1.00 91.00 342 GLU A O 1
ATOM 2699 N N . LYS A 1 343 ? 3.031 -2.099 37.849 1.00 91.06 343 LYS A N 1
ATOM 2700 C CA . LYS A 1 343 ? 3.982 -3.145 38.243 1.00 91.06 343 LYS A CA 1
ATOM 2701 C C . LYS A 1 343 ? 4.821 -2.727 39.448 1.00 91.06 343 LYS A C 1
ATOM 2703 O O . LYS A 1 343 ? 5.317 -1.610 39.529 1.00 91.06 343 LYS A O 1
ATOM 2708 N N . ILE A 1 344 ? 5.024 -3.666 40.368 1.00 91.94 344 ILE A N 1
ATOM 2709 C CA . ILE A 1 344 ? 5.993 -3.543 41.463 1.00 91.94 344 ILE A CA 1
ATOM 2710 C C . ILE A 1 344 ? 7.268 -4.234 40.981 1.00 91.94 344 ILE A C 1
ATOM 2712 O O . ILE A 1 344 ? 7.270 -5.454 40.813 1.00 91.94 344 ILE A O 1
ATOM 2716 N N . VAL A 1 345 ? 8.318 -3.464 40.687 1.00 89.69 345 VAL A N 1
ATOM 2717 C CA . VAL A 1 345 ? 9.602 -4.002 40.203 1.00 89.69 345 VAL A CA 1
ATOM 2718 C C . VAL A 1 345 ? 10.424 -4.505 41.387 1.00 89.69 345 VAL A C 1
ATOM 2720 O O . VAL A 1 345 ? 10.963 -5.609 41.359 1.00 89.69 345 VAL A O 1
ATOM 2723 N N . SER A 1 346 ? 10.463 -3.718 42.461 1.00 90.00 346 SER A N 1
ATOM 2724 C CA . SER A 1 346 ? 11.064 -4.078 43.743 1.00 90.00 346 SER A CA 1
ATOM 2725 C C . SER A 1 346 ? 10.372 -3.322 44.883 1.00 90.00 346 SER A C 1
ATOM 2727 O O . SER A 1 346 ? 9.469 -2.520 44.653 1.00 90.00 346 SER A O 1
ATOM 2729 N N . ASN A 1 347 ? 10.814 -3.521 46.129 1.00 83.31 347 ASN A N 1
ATOM 2730 C CA . ASN A 1 347 ? 10.284 -2.775 47.282 1.00 83.31 347 ASN A CA 1
ATOM 2731 C C . ASN A 1 347 ? 10.458 -1.248 47.158 1.00 83.31 347 ASN A C 1
ATOM 2733 O O . ASN A 1 347 ? 9.731 -0.492 47.801 1.00 83.31 347 ASN A O 1
ATOM 2737 N N . ASN A 1 348 ? 11.430 -0.798 46.358 1.00 88.69 348 ASN A N 1
ATOM 2738 C CA . ASN A 1 348 ? 11.745 0.616 46.196 1.00 88.69 348 ASN A CA 1
ATOM 2739 C C . ASN A 1 348 ? 11.412 1.158 44.812 1.00 88.69 348 ASN A C 1
ATOM 2741 O O . ASN A 1 348 ? 11.391 2.372 44.678 1.00 88.69 348 ASN A O 1
ATOM 2745 N N . GLU A 1 349 ? 11.167 0.316 43.813 1.00 93.62 349 GLU A N 1
ATOM 2746 C CA . GLU A 1 349 ? 10.948 0.737 42.428 1.00 93.62 349 GLU A CA 1
ATOM 2747 C C . GLU A 1 349 ? 9.585 0.258 41.949 1.00 93.62 349 GLU A C 1
ATOM 2749 O O . GLU A 1 349 ? 9.302 -0.944 41.906 1.00 93.62 349 GLU A O 1
ATOM 2754 N N . ILE A 1 350 ? 8.735 1.217 41.598 1.00 94.00 350 ILE A N 1
ATOM 2755 C CA . ILE A 1 350 ? 7.341 0.988 41.242 1.00 94.00 350 ILE A CA 1
ATOM 2756 C C . ILE A 1 350 ? 7.088 1.630 39.885 1.00 94.00 350 ILE A C 1
ATOM 2758 O O . ILE A 1 350 ? 7.316 2.824 39.709 1.00 94.00 350 ILE A O 1
ATOM 2762 N N . GLN A 1 351 ? 6.602 0.840 38.935 1.00 94.81 351 GLN A N 1
ATOM 2763 C CA . GLN A 1 351 ? 6.188 1.335 37.632 1.00 94.81 351 GLN A CA 1
ATOM 2764 C C . GLN A 1 351 ? 4.756 1.860 37.718 1.00 94.81 351 GLN A C 1
ATOM 2766 O O . GLN A 1 351 ? 3.831 1.134 38.111 1.00 94.81 351 GLN A O 1
ATOM 2771 N N . VAL A 1 352 ? 4.584 3.120 37.338 1.00 95.12 352 VAL A N 1
ATOM 2772 C CA . VAL A 1 352 ? 3.306 3.824 37.355 1.00 95.12 352 VAL A CA 1
ATOM 2773 C C . VAL A 1 352 ? 2.943 4.328 35.961 1.00 95.12 352 VAL A C 1
ATOM 2775 O O . VAL A 1 352 ? 3.818 4.682 35.175 1.00 95.12 352 VAL A O 1
ATOM 2778 N N . LEU A 1 353 ? 1.643 4.373 35.678 1.00 94.88 353 LEU A N 1
ATOM 2779 C CA . LEU A 1 353 ? 1.045 5.057 34.534 1.00 94.88 353 LEU A CA 1
ATOM 2780 C C . LEU A 1 353 ? 0.414 6.358 35.027 1.00 94.88 353 LEU A C 1
ATOM 2782 O O . LEU A 1 353 ? -0.502 6.308 35.851 1.00 94.88 353 LEU A O 1
ATOM 2786 N N . TYR A 1 354 ? 0.857 7.505 34.523 1.00 96.50 354 TYR A N 1
ATOM 2787 C CA . TYR A 1 354 ? 0.215 8.789 34.799 1.00 96.50 354 TYR A CA 1
ATOM 2788 C C . TYR A 1 354 ? -1.100 8.861 34.032 1.00 96.50 354 TYR A C 1
ATOM 2790 O O . TYR A 1 354 ? -1.117 9.108 32.831 1.00 96.50 354 TYR A O 1
ATOM 2798 N N . VAL A 1 355 ? -2.214 8.608 34.719 1.00 96.19 355 VAL A N 1
ATOM 2799 C CA . VAL A 1 355 ? -3.514 8.348 34.073 1.00 96.19 355 VAL A CA 1
ATOM 2800 C C . VAL A 1 355 ? -4.037 9.544 33.279 1.00 96.19 355 VAL A C 1
ATOM 2802 O O . VAL A 1 355 ? -4.832 9.379 32.364 1.00 96.19 355 VAL A O 1
ATOM 2805 N N . ASP A 1 356 ? -3.571 10.745 33.605 1.00 96.75 356 ASP A N 1
ATOM 2806 C CA . ASP A 1 356 ? -3.983 11.961 32.917 1.00 96.75 356 ASP A CA 1
ATOM 2807 C C . ASP A 1 356 ? -3.159 12.264 31.671 1.00 96.75 356 ASP A C 1
ATOM 2809 O O . ASP A 1 356 ? -3.642 13.003 30.832 1.00 96.75 356 ASP A O 1
ATOM 2813 N N . TYR A 1 357 ? -1.976 11.669 31.501 1.00 94.06 357 TYR A N 1
ATOM 2814 C CA . TYR A 1 357 ? -1.056 11.981 30.396 1.00 94.06 357 TYR A CA 1
ATOM 2815 C C . TYR A 1 357 ? -0.663 10.752 29.562 1.00 94.06 357 TYR A C 1
ATOM 2817 O O . TYR A 1 357 ? -0.249 10.887 28.413 1.00 94.06 357 TYR A O 1
ATOM 2825 N N . GLY A 1 358 ? -0.827 9.543 30.103 1.00 91.56 358 GLY A N 1
ATOM 2826 C CA . GLY A 1 358 ? -0.562 8.276 29.421 1.00 91.56 358 GLY A CA 1
ATOM 2827 C C . GLY A 1 358 ? 0.898 7.819 29.440 1.00 91.56 358 GLY A C 1
ATOM 2828 O O . GLY A 1 358 ? 1.192 6.709 28.995 1.00 91.56 358 GLY A O 1
ATOM 2829 N N . ASN A 1 359 ? 1.825 8.639 29.943 1.00 91.75 359 ASN A N 1
ATOM 2830 C CA . ASN A 1 359 ? 3.233 8.272 30.080 1.00 91.75 359 ASN A CA 1
ATOM 2831 C C . ASN A 1 359 ? 3.469 7.369 31.299 1.00 91.75 359 ASN A C 1
ATOM 2833 O O . ASN A 1 359 ? 2.729 7.394 32.287 1.00 91.75 359 ASN A O 1
ATOM 2837 N N . ARG A 1 360 ? 4.528 6.560 31.220 1.00 91.31 360 ARG A N 1
ATOM 2838 C CA . ARG A 1 360 ? 4.929 5.612 32.264 1.00 91.31 360 ARG A CA 1
ATOM 2839 C C . ARG A 1 360 ? 6.279 5.988 32.842 1.00 91.31 360 ARG A C 1
ATOM 2841 O O . ARG A 1 360 ? 7.157 6.449 32.120 1.00 91.31 360 ARG A O 1
ATOM 2848 N N . GLU A 1 361 ? 6.458 5.723 34.127 1.00 92.31 361 GLU A N 1
ATOM 2849 C CA . GLU A 1 361 ? 7.732 5.924 34.809 1.00 92.31 361 GLU A CA 1
ATOM 2850 C C . GLU A 1 361 ? 7.946 4.859 35.888 1.00 92.31 361 GLU A C 1
ATOM 2852 O O . GLU A 1 361 ? 7.000 4.432 36.552 1.00 92.31 361 GLU A O 1
ATOM 2857 N N . THR A 1 362 ? 9.198 4.445 36.091 1.00 94.50 362 THR A N 1
ATOM 2858 C CA . THR A 1 362 ? 9.600 3.707 37.292 1.00 94.50 362 THR A CA 1
ATOM 2859 C C . THR A 1 362 ? 10.054 4.702 38.352 1.00 94.50 362 THR A C 1
ATOM 2861 O O . THR A 1 362 ? 11.142 5.266 38.260 1.00 94.50 362 THR A O 1
ATOM 2864 N N . VAL A 1 363 ? 9.223 4.911 39.371 1.00 94.56 363 VAL A N 1
ATOM 2865 C CA . VAL A 1 363 ? 9.475 5.865 40.457 1.00 94.56 363 VAL A CA 1
ATOM 2866 C C . VAL A 1 363 ? 9.883 5.159 41.745 1.00 94.56 363 VAL A C 1
ATOM 2868 O O . VAL A 1 363 ? 9.563 3.990 41.982 1.00 94.56 363 VAL A O 1
ATOM 2871 N N . ASN A 1 364 ? 10.577 5.891 42.619 1.00 95.19 364 ASN A N 1
ATOM 2872 C CA . ASN A 1 364 ? 10.890 5.385 43.948 1.00 95.19 364 ASN A CA 1
ATOM 2873 C C . ASN A 1 364 ? 9.614 5.285 44.807 1.00 95.19 364 ASN A C 1
ATOM 2875 O O . ASN A 1 364 ? 8.784 6.189 44.765 1.00 95.19 364 ASN A O 1
ATOM 2879 N N . SER A 1 365 ? 9.480 4.267 45.661 1.00 93.06 365 SER A N 1
ATOM 2880 C CA . SER A 1 365 ? 8.329 4.124 46.575 1.00 93.06 365 SER A CA 1
ATOM 2881 C C . SER A 1 365 ? 8.133 5.324 47.516 1.00 93.06 365 SER A C 1
ATOM 2883 O O . SER A 1 365 ? 7.021 5.589 47.965 1.00 93.06 365 SER A O 1
ATOM 2885 N N . ARG A 1 366 ? 9.190 6.107 47.774 1.00 94.00 366 ARG A N 1
ATOM 2886 C CA . ARG A 1 366 ? 9.126 7.383 48.511 1.00 94.00 366 ARG A CA 1
ATOM 2887 C C . ARG A 1 366 ? 8.394 8.503 47.771 1.00 94.00 366 ARG A C 1
ATOM 2889 O O . ARG A 1 366 ? 7.945 9.442 48.417 1.00 94.00 366 ARG A O 1
ATOM 2896 N N . ASN A 1 367 ? 8.281 8.393 46.453 1.00 95.88 367 ASN A N 1
ATOM 2897 C CA . ASN A 1 367 ? 7.624 9.348 45.564 1.00 95.88 367 ASN A CA 1
ATOM 2898 C C . ASN A 1 367 ? 6.195 8.910 45.211 1.00 95.88 367 ASN A C 1
ATOM 2900 O O . ASN A 1 367 ? 5.643 9.375 44.218 1.00 95.88 367 ASN A O 1
ATOM 2904 N N . ILE A 1 368 ? 5.604 8.011 46.003 1.00 95.25 368 ILE A N 1
ATOM 2905 C CA . ILE A 1 368 ? 4.226 7.546 45.852 1.00 95.25 368 ILE A CA 1
ATOM 2906 C C . ILE A 1 368 ? 3.492 7.751 47.174 1.00 95.25 368 ILE A C 1
ATOM 2908 O O . ILE A 1 368 ? 4.028 7.459 48.245 1.00 95.25 368 ILE A O 1
ATOM 2912 N N . ALA A 1 369 ? 2.248 8.214 47.096 1.00 95.31 369 ALA A N 1
ATOM 2913 C CA . ALA A 1 369 ? 1.358 8.308 48.242 1.00 95.31 369 ALA A CA 1
ATOM 2914 C C . ALA A 1 369 ? -0.069 7.878 47.884 1.00 95.31 369 ALA A C 1
ATOM 2916 O O . ALA A 1 369 ? -0.461 7.852 46.716 1.00 95.31 369 ALA A O 1
ATOM 2917 N N . ALA A 1 370 ? -0.852 7.542 48.910 1.00 94.50 370 ALA A N 1
ATOM 2918 C CA . ALA A 1 370 ? -2.273 7.269 48.741 1.00 94.50 370 ALA A CA 1
ATOM 2919 C C . ALA A 1 370 ? -2.999 8.505 48.187 1.00 94.50 370 ALA A C 1
ATOM 2921 O O . ALA A 1 370 ? -2.628 9.640 48.491 1.00 94.50 370 ALA A O 1
ATOM 2922 N N . MET A 1 371 ? -4.055 8.280 47.404 1.00 95.12 371 MET A N 1
ATOM 2923 C CA . MET A 1 371 ? -4.914 9.367 46.940 1.00 95.12 371 MET A CA 1
ATOM 2924 C C . MET A 1 371 ? -5.557 10.085 48.150 1.00 95.12 371 MET A C 1
ATOM 2926 O O . MET A 1 371 ? -6.177 9.398 48.966 1.00 95.12 371 MET A O 1
ATOM 2930 N N . PRO A 1 372 ? -5.456 11.425 48.286 1.00 91.62 372 PRO A N 1
ATOM 2931 C CA . PRO A 1 372 ? -5.886 12.129 49.503 1.00 91.62 372 PRO A CA 1
ATOM 2932 C C . PRO A 1 372 ? -7.382 12.018 49.818 1.00 91.62 372 PRO A C 1
ATOM 2934 O O . PRO A 1 372 ? -7.777 11.922 50.977 1.00 91.62 372 PRO A O 1
ATOM 2937 N N . SER A 1 373 ? -8.236 12.040 48.792 1.00 91.12 373 SER A N 1
ATOM 2938 C CA . SER A 1 373 ? -9.687 11.952 48.959 1.00 91.12 373 SER A CA 1
ATOM 2939 C C . SER A 1 373 ? -10.377 11.446 47.692 1.00 91.12 373 SER A C 1
ATOM 2941 O O . SER A 1 373 ? -9.796 11.436 46.602 1.00 91.12 373 SER A O 1
ATOM 2943 N N . SER A 1 374 ? -11.653 11.070 47.821 1.00 88.50 374 SER A N 1
ATOM 2944 C CA . SER A 1 374 ? -12.488 10.650 46.691 1.00 88.50 374 SER A CA 1
ATOM 2945 C C . SER A 1 374 ? -12.723 11.752 45.653 1.00 88.50 374 SER A C 1
ATOM 2947 O O . SER A 1 374 ? -13.031 11.436 44.505 1.00 88.50 374 SER A O 1
ATOM 2949 N N . LYS A 1 375 ? -12.519 13.029 46.015 1.00 92.31 375 LYS A N 1
ATOM 2950 C CA . LYS A 1 375 ? -12.557 14.163 45.077 1.00 92.31 375 LYS A CA 1
ATOM 2951 C C . LYS A 1 375 ? -11.555 13.977 43.933 1.00 92.31 375 LYS A C 1
ATOM 2953 O O . LYS A 1 375 ? -11.865 14.318 42.801 1.00 92.31 375 LYS A O 1
ATOM 2958 N N . PHE A 1 376 ? -10.388 13.397 44.218 1.00 94.06 376 PHE A N 1
ATOM 2959 C CA . PHE A 1 376 ? -9.307 13.235 43.242 1.00 94.06 376 PHE A CA 1
ATOM 2960 C C . PHE A 1 376 ? -9.321 11.875 42.530 1.00 94.06 376 PHE A C 1
ATOM 2962 O O . PHE A 1 376 ? -8.860 11.779 41.391 1.00 94.06 376 PHE A O 1
ATOM 2969 N N . SER A 1 377 ? -9.880 10.829 43.154 1.00 91.88 377 SER A N 1
ATOM 2970 C CA . SER A 1 377 ? -10.066 9.520 42.505 1.00 91.88 377 SER A CA 1
ATOM 2971 C C . SER A 1 377 ? -11.357 9.396 41.692 1.00 91.88 377 SER A C 1
ATOM 2973 O O . SER A 1 377 ? -11.444 8.506 40.852 1.00 91.88 377 SER A O 1
ATOM 2975 N N . GLY A 1 378 ? -12.354 10.253 41.936 1.00 90.56 378 GLY A N 1
ATOM 2976 C CA . GLY A 1 378 ? -13.650 10.226 41.254 1.00 90.56 378 GLY A CA 1
ATOM 2977 C C . GLY A 1 378 ? -13.616 10.604 39.765 1.00 90.56 378 GLY A C 1
ATOM 2978 O O . GLY A 1 378 ? -14.237 9.895 38.971 1.00 90.56 378 GLY A O 1
ATOM 2979 N N . PRO A 1 379 ? -12.924 11.687 39.353 1.00 93.75 379 PRO A N 1
ATOM 2980 C CA . PRO A 1 379 ? -12.849 12.078 37.949 1.00 93.75 379 PRO A CA 1
ATOM 2981 C C . PRO A 1 379 ? -12.154 11.010 37.105 1.00 93.75 379 PRO A C 1
ATOM 2983 O O . PRO A 1 379 ? -11.131 10.456 37.516 1.00 93.75 379 PRO A O 1
ATOM 2986 N N . SER A 1 380 ? -12.671 10.753 35.904 1.00 93.31 380 SER A N 1
ATOM 2987 C CA . SER A 1 380 ? -12.047 9.822 34.962 1.00 93.31 380 SER A CA 1
ATOM 2988 C C . SER A 1 380 ? -10.633 10.279 34.560 1.00 93.31 380 SER A C 1
ATOM 2990 O O . SER A 1 380 ? -10.334 11.474 34.633 1.00 93.31 380 SER A O 1
ATOM 2992 N N . PRO A 1 381 ? -9.748 9.346 34.166 1.00 94.88 381 PRO A N 1
ATOM 2993 C CA . PRO A 1 381 ? -8.476 9.670 33.522 1.00 94.88 381 PRO A CA 1
ATOM 2994 C C . PRO A 1 381 ? -8.664 10.630 32.342 1.00 94.88 381 PRO A C 1
ATOM 2996 O O . PRO A 1 381 ? -9.547 10.398 31.515 1.00 94.88 381 PRO A O 1
ATOM 2999 N N . ALA A 1 382 ? -7.855 11.688 32.268 1.00 94.81 382 ALA A N 1
ATOM 3000 C CA . ALA A 1 382 ? -7.946 12.658 31.177 1.00 94.81 382 ALA A CA 1
ATOM 3001 C C . ALA A 1 382 ? -7.326 12.151 29.863 1.00 94.81 382 ALA A C 1
ATOM 3003 O O . ALA A 1 382 ? -7.811 12.495 28.785 1.00 94.81 382 ALA A O 1
ATOM 3004 N N . ALA A 1 383 ? -6.283 11.319 29.937 1.00 95.25 383 ALA A N 1
ATOM 3005 C CA . ALA A 1 383 ? -5.688 10.701 28.760 1.00 95.25 383 ALA A CA 1
ATOM 3006 C C . ALA A 1 383 ? -6.452 9.433 28.378 1.00 95.25 383 ALA A C 1
ATOM 3008 O O . ALA A 1 383 ? -6.627 8.519 29.189 1.00 95.25 383 ALA A O 1
ATOM 3009 N N . LYS A 1 384 ? -6.854 9.356 27.109 1.00 93.69 384 LYS A N 1
ATOM 3010 C CA . LYS A 1 384 ? -7.424 8.152 26.509 1.00 93.69 384 LYS A CA 1
ATOM 3011 C C . LYS A 1 384 ? -6.449 7.563 25.499 1.00 93.69 384 LYS A C 1
ATOM 3013 O O . LYS A 1 384 ? -5.835 8.295 24.728 1.00 93.69 384 LYS A O 1
ATOM 3018 N N . GLU A 1 385 ? -6.316 6.245 25.534 1.00 92.25 385 GLU A N 1
ATOM 3019 C CA . GLU A 1 385 ? -5.485 5.482 24.609 1.00 92.25 385 GLU A CA 1
ATOM 3020 C C . GLU A 1 385 ? -6.243 5.217 23.295 1.00 92.25 385 GLU A C 1
ATOM 3022 O O . GLU A 1 385 ? -7.441 4.915 23.315 1.00 92.25 385 GLU A O 1
ATOM 3027 N N . TYR A 1 386 ? -5.540 5.322 22.166 1.00 89.81 386 TYR A N 1
ATOM 3028 C CA . TYR A 1 386 ? -6.056 5.134 20.809 1.00 89.81 386 TYR A CA 1
ATOM 3029 C C . TYR A 1 386 ? -5.051 4.387 19.926 1.00 89.81 386 TYR A C 1
ATOM 3031 O O . TYR A 1 386 ? -3.843 4.448 20.160 1.00 89.81 386 TYR A O 1
ATOM 3039 N N . ALA A 1 387 ? -5.555 3.728 18.884 1.00 86.75 387 ALA A 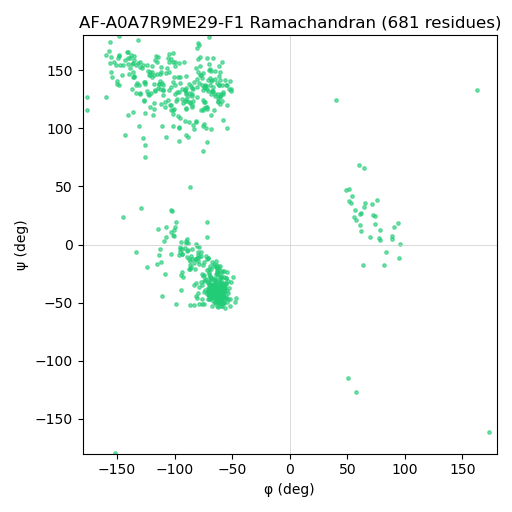N 1
ATOM 3040 C CA . ALA A 1 387 ? -4.769 3.174 17.780 1.00 86.75 387 ALA A CA 1
ATOM 3041 C C . ALA A 1 387 ? -4.937 4.031 16.516 1.00 86.75 387 ALA A C 1
ATOM 3043 O O . ALA A 1 387 ? -5.916 4.764 16.382 1.00 86.75 387 ALA A O 1
ATOM 3044 N N . LEU A 1 388 ? -4.020 3.916 15.555 1.00 84.44 388 LEU A N 1
ATOM 3045 C CA . LEU A 1 388 ? -4.183 4.536 14.236 1.00 84.44 388 LEU A CA 1
ATOM 3046 C C . LEU A 1 388 ? -5.003 3.625 13.313 1.00 84.44 388 LEU A C 1
ATOM 3048 O O . LEU A 1 388 ? -4.776 2.416 13.255 1.00 84.44 388 LEU A O 1
ATOM 3052 N N . ALA A 1 389 ? -5.973 4.199 12.603 1.00 76.12 389 ALA A N 1
ATOM 3053 C CA . ALA A 1 389 ? -6.815 3.466 11.665 1.00 76.12 389 ALA A CA 1
ATOM 3054 C C . ALA A 1 389 ? -6.113 3.221 10.319 1.00 76.12 389 ALA A C 1
ATOM 3056 O O . ALA A 1 389 ? -5.330 4.044 9.853 1.00 76.12 389 ALA A O 1
ATOM 3057 N N . PHE A 1 390 ? -6.446 2.099 9.672 1.00 66.00 390 PHE A N 1
ATOM 3058 C CA . PHE A 1 390 ? -6.054 1.742 8.296 1.00 66.00 390 PHE A CA 1
ATOM 3059 C C . PHE A 1 390 ? -4.556 1.589 8.028 1.00 66.00 390 PHE A C 1
ATOM 3061 O O . PHE A 1 390 ? -4.156 1.475 6.869 1.00 66.00 390 PHE A O 1
ATOM 3068 N N . VAL A 1 391 ? -3.726 1.550 9.067 1.00 66.44 391 VAL A N 1
ATOM 3069 C CA . VAL A 1 391 ? -2.276 1.444 8.929 1.00 66.44 391 VAL A CA 1
ATOM 3070 C C . VAL A 1 391 ? -1.702 0.307 9.758 1.00 66.44 391 VAL A C 1
ATOM 3072 O O . VAL A 1 391 ? -2.228 -0.061 10.806 1.00 66.44 391 VAL A O 1
ATOM 3075 N N . ARG A 1 392 ? -0.583 -0.235 9.284 1.00 66.81 392 ARG A N 1
ATOM 3076 C CA . ARG A 1 392 ? 0.278 -1.173 10.002 1.00 66.81 392 ARG A CA 1
ATO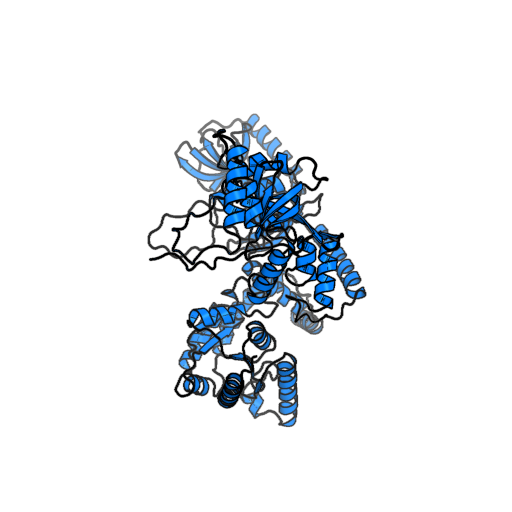M 3077 C C . ARG A 1 392 ? 1.726 -0.702 9.938 1.00 66.81 392 ARG A C 1
ATOM 3079 O O . ARG A 1 392 ? 2.138 -0.040 8.984 1.00 66.81 392 ARG A O 1
ATOM 3086 N N . LEU A 1 393 ? 2.490 -1.079 10.952 1.00 61.41 393 LEU A N 1
ATOM 3087 C CA . LEU A 1 393 ? 3.923 -0.815 11.040 1.00 61.41 393 LEU A CA 1
ATOM 3088 C C . LEU A 1 393 ? 4.729 -1.967 10.449 1.00 61.41 393 LEU A C 1
ATOM 3090 O O . LEU A 1 393 ? 4.254 -3.106 10.398 1.00 61.41 393 LEU A O 1
ATOM 3094 N N . ASP A 1 394 ? 5.959 -1.665 10.040 1.00 58.22 394 ASP A N 1
ATOM 3095 C CA . ASP A 1 394 ? 6.966 -2.706 9.854 1.00 58.22 394 ASP A CA 1
ATOM 3096 C C . ASP A 1 394 ? 7.344 -3.334 11.206 1.00 58.22 394 ASP A C 1
ATOM 3098 O O . ASP A 1 394 ? 7.121 -2.764 12.275 1.00 58.22 394 ASP A O 1
ATOM 3102 N N . THR A 1 395 ? 7.925 -4.525 11.145 1.00 56.50 395 THR A N 1
ATOM 3103 C CA . THR A 1 395 ? 8.426 -5.273 12.303 1.00 56.50 395 THR A CA 1
ATOM 3104 C C . THR A 1 395 ? 9.882 -4.957 12.645 1.00 56.50 395 THR A C 1
ATOM 3106 O O . THR A 1 395 ? 10.376 -5.451 13.657 1.00 56.50 395 THR A O 1
ATOM 3109 N N . ASP A 1 396 ? 10.568 -4.155 11.823 1.00 55.97 396 ASP A N 1
ATOM 3110 C CA . ASP A 1 396 ? 11.958 -3.757 12.061 1.00 55.97 396 ASP A CA 1
ATOM 3111 C C . ASP A 1 396 ? 12.070 -2.743 13.230 1.00 55.97 396 ASP A C 1
ATOM 3113 O O . ASP A 1 396 ? 11.515 -1.644 13.129 1.00 55.97 396 ASP A O 1
ATOM 3117 N N . PRO A 1 397 ? 12.780 -3.076 14.332 1.00 57.09 397 PRO A N 1
ATOM 3118 C CA . PRO A 1 397 ? 12.997 -2.187 15.475 1.00 57.09 397 PRO A CA 1
ATOM 3119 C C . PRO A 1 397 ? 13.445 -0.766 15.123 1.00 57.09 397 PRO A C 1
ATOM 3121 O O . PRO A 1 397 ? 12.867 0.201 15.622 1.00 57.09 397 PRO A O 1
ATOM 3124 N N . ASP A 1 398 ? 14.461 -0.646 14.265 1.00 58.34 398 ASP A N 1
ATOM 3125 C CA . ASP A 1 398 ? 15.090 0.643 13.955 1.00 58.34 398 ASP A CA 1
ATOM 3126 C C . ASP A 1 398 ? 14.123 1.530 13.156 1.00 58.34 398 ASP A C 1
ATOM 3128 O O . ASP A 1 398 ? 14.113 2.757 13.284 1.00 58.34 398 ASP A O 1
ATOM 3132 N N . PHE A 1 399 ? 13.255 0.894 12.367 1.00 61.88 399 PHE A N 1
ATOM 3133 C CA . PHE A 1 399 ? 12.198 1.559 11.621 1.00 61.88 399 PHE A CA 1
ATOM 3134 C C . PHE A 1 399 ? 11.048 2.006 12.530 1.00 61.88 399 PHE A C 1
ATOM 3136 O O . PHE A 1 399 ? 10.554 3.120 12.388 1.00 61.88 399 PHE A O 1
ATOM 3143 N N . VAL A 1 400 ? 10.642 1.192 13.511 1.00 62.56 400 VAL A N 1
ATOM 3144 C CA . VAL A 1 400 ? 9.584 1.557 14.473 1.00 62.56 400 VAL A CA 1
ATOM 3145 C C . VAL A 1 400 ? 9.945 2.823 15.257 1.00 62.56 400 VAL A C 1
ATOM 3147 O O . VAL A 1 400 ? 9.078 3.671 15.492 1.00 62.56 400 VAL A O 1
ATOM 3150 N N . ASP A 1 401 ? 11.211 2.976 15.642 1.00 67.00 401 ASP A N 1
ATOM 3151 C CA . ASP A 1 401 ? 11.691 4.175 16.329 1.00 67.00 401 ASP A CA 1
ATOM 3152 C C . ASP A 1 401 ? 11.656 5.414 15.424 1.00 67.00 401 ASP A C 1
ATOM 3154 O O . ASP A 1 401 ? 11.274 6.497 15.874 1.00 67.00 401 ASP A O 1
ATOM 3158 N N . GLU A 1 402 ? 11.976 5.256 14.138 1.00 67.56 402 GLU A N 1
ATOM 3159 C CA . GLU A 1 402 ? 11.852 6.323 13.145 1.00 67.56 402 GLU A CA 1
ATOM 3160 C C . GLU A 1 402 ? 10.395 6.778 12.977 1.00 67.56 402 GLU A C 1
ATOM 3162 O O . GLU A 1 402 ? 10.113 7.977 13.029 1.00 67.56 402 GLU A O 1
ATOM 3167 N N . VAL A 1 403 ? 9.459 5.833 12.846 1.00 70.75 403 VAL A N 1
ATOM 3168 C CA . VAL A 1 403 ? 8.026 6.138 12.724 1.00 70.75 403 VAL A CA 1
ATOM 3169 C C . VAL A 1 403 ? 7.502 6.831 13.980 1.00 70.75 403 VAL A C 1
ATOM 3171 O O . VAL A 1 403 ? 6.712 7.771 13.882 1.00 70.75 403 VAL A O 1
ATOM 3174 N N . ARG A 1 404 ? 7.970 6.419 15.166 1.00 76.62 404 ARG A N 1
ATOM 3175 C CA . ARG A 1 404 ? 7.621 7.075 16.433 1.00 76.62 404 ARG A CA 1
ATOM 3176 C C . ARG A 1 404 ? 8.069 8.525 16.467 1.00 76.62 404 ARG A C 1
ATOM 3178 O O . ARG A 1 404 ? 7.276 9.379 16.854 1.00 76.62 404 ARG A O 1
ATOM 3185 N N . ASN A 1 405 ? 9.309 8.795 16.073 1.00 78.12 405 ASN A N 1
ATOM 3186 C CA . ASN A 1 405 ? 9.842 10.154 16.066 1.00 78.12 405 ASN A CA 1
ATOM 3187 C C . ASN A 1 405 ? 9.088 11.030 15.062 1.00 78.12 405 ASN A C 1
ATOM 3189 O O . ASN A 1 405 ? 8.658 12.117 15.421 1.00 78.12 405 ASN A O 1
ATOM 3193 N N . ALA A 1 406 ? 8.821 10.523 13.857 1.00 77.50 406 ALA A N 1
ATOM 3194 C CA . ALA A 1 406 ? 8.056 11.259 12.855 1.00 77.50 406 ALA A CA 1
ATOM 3195 C C . ALA A 1 406 ? 6.611 11.542 13.301 1.00 77.50 406 ALA A C 1
ATOM 3197 O O . ALA A 1 406 ? 6.133 12.665 13.170 1.00 77.50 406 ALA A O 1
ATOM 3198 N N . PHE A 1 407 ? 5.921 10.555 13.884 1.00 85.69 407 PHE A N 1
ATOM 3199 C CA . PHE A 1 407 ? 4.586 10.769 14.448 1.00 85.69 407 PHE A CA 1
ATOM 3200 C C . PHE A 1 407 ? 4.622 11.769 15.612 1.00 85.69 407 PHE A C 1
ATOM 3202 O O . PHE A 1 407 ? 3.724 12.597 15.736 1.00 85.69 407 PHE A O 1
ATOM 3209 N N . SER A 1 408 ? 5.667 11.732 16.443 1.00 85.19 408 SER A N 1
ATOM 3210 C CA . SER A 1 408 ? 5.884 12.721 17.502 1.00 85.19 408 SER A CA 1
ATOM 3211 C C . SER A 1 408 ? 6.055 14.125 16.931 1.00 85.19 408 SER A C 1
ATOM 3213 O O . SER A 1 408 ? 5.358 15.031 17.367 1.00 85.19 408 SER A O 1
ATOM 3215 N N . ASP A 1 409 ? 6.920 14.310 15.938 1.00 83.69 409 ASP A N 1
ATOM 3216 C CA . ASP A 1 409 ? 7.191 15.617 15.330 1.00 83.69 409 ASP A CA 1
ATOM 3217 C C . ASP A 1 409 ? 5.954 16.194 14.616 1.00 83.69 409 ASP A C 1
ATOM 3219 O O . ASP A 1 409 ? 5.706 17.402 14.658 1.00 83.69 409 ASP A O 1
ATOM 3223 N N . GLU A 1 410 ? 5.139 15.334 13.997 1.00 83.56 410 GLU A N 1
ATOM 3224 C CA . GLU A 1 410 ? 3.912 15.745 13.305 1.00 83.56 410 GLU A CA 1
ATOM 3225 C C . GLU A 1 410 ? 2.718 16.003 14.229 1.00 83.56 410 GLU A C 1
ATOM 3227 O O . GLU A 1 410 ? 1.731 16.597 13.795 1.00 83.56 410 GLU A O 1
ATOM 3232 N N . THR A 1 411 ? 2.778 15.577 15.491 1.00 89.19 411 THR A N 1
ATOM 3233 C CA . THR A 1 411 ? 1.683 15.765 16.461 1.00 89.19 411 THR A CA 1
ATOM 3234 C C . THR A 1 411 ? 2.047 16.679 17.628 1.00 89.19 411 THR A C 1
ATOM 3236 O O . THR A 1 411 ? 1.145 17.181 18.302 1.00 89.19 411 THR A O 1
ATOM 3239 N N . ALA A 1 412 ? 3.338 16.932 17.855 1.00 85.56 412 ALA A N 1
ATOM 3240 C CA . ALA A 1 412 ? 3.828 17.772 18.938 1.00 85.56 412 ALA A CA 1
ATOM 3241 C C . ALA A 1 412 ? 3.252 19.190 18.862 1.00 85.56 412 ALA A C 1
ATOM 3243 O O . ALA A 1 412 ? 3.282 19.833 17.814 1.00 85.56 412 ALA A O 1
ATOM 3244 N N . ASP A 1 413 ? 2.746 19.665 20.003 1.00 83.75 413 ASP A N 1
ATOM 3245 C CA . ASP A 1 413 ? 2.209 21.015 20.206 1.00 83.75 413 ASP A CA 1
ATOM 3246 C C . ASP A 1 413 ? 1.084 21.423 19.232 1.00 83.75 413 ASP A C 1
ATOM 3248 O O . ASP A 1 413 ? 0.830 22.611 19.025 1.00 83.75 413 ASP A O 1
ATOM 3252 N N . ARG A 1 414 ? 0.375 20.445 18.652 1.00 91.94 414 ARG A N 1
ATOM 3253 C CA . ARG A 1 414 ? -0.728 20.671 17.708 1.00 91.94 414 ARG A CA 1
ATOM 3254 C C . ARG A 1 414 ? -2.070 20.242 18.290 1.00 91.94 414 ARG A C 1
ATOM 3256 O O . ARG A 1 414 ? -2.177 19.257 19.022 1.00 91.94 414 ARG A O 1
ATOM 3263 N N . VAL A 1 415 ? -3.118 20.968 17.903 1.00 95.38 415 VAL A N 1
ATOM 3264 C CA . VAL A 1 415 ? -4.503 20.541 18.114 1.00 95.38 415 VAL A CA 1
ATOM 3265 C C . VAL A 1 415 ? -4.941 19.718 16.911 1.00 95.38 415 VAL A C 1
ATOM 3267 O O . VAL A 1 415 ? -4.895 20.179 15.771 1.00 95.38 415 VAL A O 1
ATOM 3270 N N . LEU A 1 416 ? -5.380 18.490 17.171 1.00 95.69 416 LEU A N 1
ATOM 3271 C CA . LEU A 1 416 ? -5.810 17.549 16.145 1.00 95.69 416 LEU A CA 1
ATOM 3272 C C . LEU A 1 416 ? -7.315 17.302 16.231 1.00 95.69 416 LEU A C 1
ATOM 3274 O O . LEU A 1 416 ? -7.919 17.297 17.302 1.00 95.69 416 LEU A O 1
ATOM 3278 N N . LEU A 1 417 ? -7.917 17.053 15.080 1.00 94.62 417 LEU A N 1
ATOM 3279 C CA . LEU A 1 417 ? -9.301 16.658 14.891 1.00 94.62 417 LEU A CA 1
ATOM 3280 C C . LEU A 1 417 ? -9.356 15.131 14.781 1.00 94.62 417 LEU A C 1
ATOM 3282 O O . LEU A 1 417 ? -9.053 14.547 13.737 1.00 94.62 417 LEU A O 1
ATOM 3286 N N . LEU A 1 418 ? -9.746 14.487 15.877 1.00 94.06 418 LEU A N 1
ATOM 3287 C CA . LEU A 1 418 ? -9.824 13.036 16.001 1.00 94.06 418 LEU A CA 1
ATOM 3288 C C . LEU A 1 418 ? -11.210 12.521 15.608 1.00 94.06 418 LEU A C 1
ATOM 3290 O O . LEU A 1 418 ? -12.235 13.007 16.102 1.00 94.06 418 LEU A O 1
ATOM 3294 N N . LYS A 1 419 ? -11.229 11.476 14.775 1.00 88.94 419 LYS A N 1
ATOM 3295 C CA . LYS A 1 419 ? -12.420 10.678 14.453 1.00 88.94 419 LYS A CA 1
ATOM 3296 C C . LYS A 1 419 ? -12.172 9.215 14.781 1.00 88.94 419 LYS A C 1
ATOM 3298 O O . LYS A 1 419 ? -11.174 8.654 14.347 1.00 88.94 419 LYS A O 1
ATOM 3303 N N . SER A 1 420 ? -13.090 8.591 15.516 1.00 85.81 420 SER A N 1
ATOM 3304 C CA . SER A 1 420 ? -13.071 7.137 15.698 1.00 85.81 420 SER A CA 1
ATOM 3305 C C . SER A 1 420 ? -13.683 6.457 14.480 1.00 85.81 420 SER A C 1
ATOM 3307 O O . SER A 1 420 ? -14.797 6.797 14.089 1.00 85.81 420 SER A O 1
ATOM 3309 N N . GLU A 1 421 ? -12.945 5.513 13.898 1.00 78.62 421 GLU A N 1
ATOM 3310 C CA . GLU A 1 421 ? -13.369 4.774 12.707 1.00 78.62 421 GLU A CA 1
ATOM 3311 C C . GLU A 1 421 ? -13.943 3.407 13.086 1.00 78.62 421 GLU A C 1
ATOM 3313 O O . GLU A 1 421 ? -15.044 3.041 12.682 1.00 78.62 421 GLU A O 1
ATOM 3318 N N . TYR A 1 422 ? -13.204 2.641 13.892 1.00 70.44 422 TYR A N 1
ATOM 3319 C CA . TYR A 1 422 ? -13.604 1.313 14.356 1.00 70.44 422 TYR A CA 1
ATOM 3320 C C . TYR A 1 422 ? -12.890 0.953 15.663 1.00 70.44 422 TYR A C 1
ATOM 3322 O O . TYR A 1 422 ? -12.014 1.677 16.134 1.00 70.44 422 TYR A O 1
ATOM 3330 N N . LYS A 1 423 ? -13.253 -0.186 16.259 1.00 74.62 423 LYS A N 1
ATOM 3331 C CA . LYS A 1 423 ? -12.460 -0.809 17.326 1.00 74.62 423 LYS A CA 1
ATOM 3332 C C . LYS A 1 423 ? -11.582 -1.906 16.745 1.00 74.62 423 LYS A C 1
ATOM 3334 O O . LYS A 1 423 ? -12.066 -2.735 15.971 1.00 74.62 423 LYS A O 1
ATOM 3339 N N . ASP A 1 424 ? -10.301 -1.902 17.085 1.00 62.22 424 ASP A N 1
ATOM 3340 C CA . ASP A 1 424 ? -9.395 -2.980 16.697 1.00 62.22 424 ASP A CA 1
ATOM 3341 C C . ASP A 1 424 ? -9.719 -4.284 17.467 1.00 62.22 424 ASP A C 1
ATOM 3343 O O . ASP A 1 424 ? -10.631 -4.321 18.297 1.00 62.22 424 ASP A O 1
ATOM 3347 N N . ALA A 1 425 ? -9.004 -5.389 17.209 1.00 58.16 425 ALA A N 1
ATOM 3348 C CA . ALA A 1 425 ? -9.299 -6.636 17.935 1.00 58.16 425 ALA A CA 1
ATOM 3349 C C . ALA A 1 425 ? -8.850 -6.638 19.404 1.00 58.16 425 ALA A C 1
ATOM 3351 O O . ALA A 1 425 ? -9.231 -7.553 20.133 1.00 58.16 425 ALA A O 1
ATOM 3352 N N . SER A 1 426 ? -8.072 -5.647 19.847 1.00 61.16 426 SER A N 1
ATOM 3353 C CA . SER A 1 426 ? -7.794 -5.432 21.271 1.00 61.16 426 SER A CA 1
ATOM 3354 C C . SER A 1 426 ? -8.944 -4.688 21.971 1.00 61.16 426 SER A C 1
ATOM 3356 O O . SER A 1 426 ? -9.022 -4.667 23.198 1.00 61.16 426 SER A O 1
ATOM 3358 N N . GLY A 1 427 ? -9.883 -4.137 21.192 1.00 72.75 427 GLY A N 1
ATOM 3359 C CA . GLY A 1 427 ? -10.999 -3.325 21.664 1.00 72.75 427 GLY A CA 1
ATOM 3360 C C . GLY A 1 427 ? -10.667 -1.834 21.769 1.00 72.75 427 GLY A C 1
ATOM 3361 O O . GLY A 1 427 ? -11.521 -1.070 22.232 1.00 72.75 427 GLY A O 1
ATOM 3362 N N . LEU A 1 428 ? -9.468 -1.426 21.340 1.00 79.56 428 LEU A N 1
ATOM 3363 C CA . LEU A 1 428 ? -9.015 -0.040 21.320 1.00 79.56 428 LEU A CA 1
ATOM 3364 C C . LEU A 1 428 ? -9.662 0.708 20.152 1.00 79.56 428 LEU A C 1
ATOM 3366 O O . LEU A 1 428 ? -9.873 0.148 19.077 1.00 79.56 428 LEU A O 1
ATOM 3370 N N . GLU A 1 429 ? -10.008 1.977 20.358 1.00 84.06 429 GLU A N 1
ATOM 3371 C CA . GLU A 1 429 ? -10.553 2.811 19.285 1.00 84.06 429 GLU A CA 1
ATOM 3372 C C . GLU A 1 429 ? -9.437 3.164 18.295 1.00 84.06 429 GLU A C 1
ATOM 3374 O O . GLU A 1 429 ? -8.473 3.841 18.653 1.00 84.06 429 GLU A O 1
ATOM 3379 N N . ALA A 1 430 ? -9.585 2.702 17.055 1.00 81.75 430 ALA A N 1
ATOM 3380 C CA . ALA A 1 430 ? -8.749 3.075 15.928 1.00 81.75 430 ALA A CA 1
ATOM 3381 C C . ALA A 1 430 ? -9.280 4.373 15.311 1.00 81.75 430 ALA A C 1
ATOM 3383 O O . ALA A 1 430 ? -10.484 4.498 15.048 1.00 81.75 430 ALA A O 1
ATOM 3384 N N . VAL A 1 431 ? -8.395 5.348 15.113 1.00 85.94 431 VAL A N 1
ATOM 3385 C CA . VAL A 1 431 ? -8.776 6.725 14.787 1.00 85.94 431 VAL A CA 1
ATOM 3386 C C . VAL A 1 431 ? -8.007 7.294 13.599 1.00 85.94 431 VAL A C 1
ATOM 3388 O O . VAL A 1 431 ? -6.887 6.871 13.310 1.00 85.94 431 VAL A O 1
ATOM 3391 N N . THR A 1 432 ? -8.599 8.294 12.946 1.00 86.00 432 THR A N 1
ATOM 3392 C CA . THR A 1 432 ? -7.917 9.199 12.008 1.00 86.00 432 THR A CA 1
ATOM 3393 C C . THR A 1 432 ? -7.692 10.560 12.665 1.00 86.00 432 THR A C 1
ATOM 3395 O O . THR A 1 432 ? -8.485 10.998 13.509 1.00 86.00 432 THR A O 1
ATOM 3398 N N . LEU A 1 433 ? -6.598 11.225 12.290 1.00 87.75 433 LEU A N 1
ATOM 3399 C CA . LEU A 1 433 ? -6.161 12.498 12.861 1.00 87.75 433 LEU A CA 1
ATOM 3400 C C . LEU A 1 433 ? -5.949 13.515 11.746 1.00 87.75 433 LEU A C 1
ATOM 3402 O O . LEU A 1 433 ? -5.146 13.287 10.844 1.00 87.75 433 LEU A O 1
ATOM 3406 N N . VAL A 1 434 ? -6.632 14.649 11.848 1.00 89.75 434 VAL A N 1
ATOM 3407 C CA . VAL A 1 434 ? -6.445 15.784 10.941 1.00 89.75 434 VAL A CA 1
ATOM 3408 C C . VAL A 1 434 ? -5.929 16.969 11.736 1.00 89.75 434 VAL A C 1
ATOM 3410 O O . VAL A 1 434 ? -6.482 17.301 12.779 1.00 89.75 434 VAL A O 1
ATOM 3413 N N . ASP A 1 435 ? -4.885 17.621 11.256 1.00 90.62 435 ASP A N 1
ATOM 3414 C CA . ASP A 1 435 ? -4.372 18.840 11.867 1.00 90.62 435 ASP A CA 1
ATOM 3415 C C . ASP A 1 435 ? -5.401 19.981 11.774 1.00 90.62 435 ASP A C 1
ATOM 3417 O O . ASP A 1 435 ? -5.963 20.245 10.707 1.00 90.62 435 ASP A O 1
ATOM 3421 N N . GLU A 1 436 ? -5.689 20.655 12.892 1.00 90.69 436 GLU A N 1
ATOM 3422 C CA . GLU A 1 436 ? -6.734 21.681 12.916 1.00 90.69 436 GLU A CA 1
ATOM 3423 C C . GLU A 1 436 ? -6.386 22.896 12.044 1.00 90.69 436 GLU A C 1
ATOM 3425 O O . GLU A 1 436 ? -7.290 23.474 11.434 1.00 90.69 436 GLU A O 1
ATOM 3430 N N . GLU A 1 437 ? -5.116 23.285 11.963 1.00 88.12 437 GLU A N 1
ATOM 3431 C CA . GLU A 1 437 ? -4.686 24.501 11.270 1.00 88.12 437 GLU A CA 1
ATOM 3432 C C . GLU A 1 437 ? -4.534 24.263 9.765 1.00 88.12 437 GLU A C 1
ATOM 3434 O O . GLU A 1 437 ? -5.119 24.965 8.939 1.00 88.12 437 GLU A O 1
ATOM 3439 N N . THR A 1 438 ? -3.779 23.232 9.403 1.00 84.69 438 THR A N 1
ATOM 3440 C CA . THR A 1 438 ? -3.416 22.907 8.021 1.00 84.69 438 THR A CA 1
ATOM 3441 C C . THR A 1 438 ? -4.456 22.049 7.309 1.00 84.69 438 THR A C 1
ATOM 3443 O O . THR A 1 438 ? -4.389 21.921 6.086 1.00 84.69 438 THR A O 1
ATOM 3446 N N . LYS A 1 439 ? -5.401 21.457 8.054 1.00 84.31 439 LYS A N 1
ATOM 3447 C CA . LYS A 1 439 ? -6.407 20.498 7.559 1.00 84.31 439 LYS A CA 1
ATOM 3448 C C . LYS A 1 439 ? -5.806 19.259 6.893 1.00 84.31 439 LYS A C 1
ATOM 3450 O O . LYS A 1 439 ? -6.481 18.583 6.124 1.00 84.31 439 LYS A O 1
ATOM 3455 N N . LYS A 1 440 ? -4.542 18.947 7.183 1.00 78.19 440 LYS A N 1
ATOM 3456 C CA . LYS A 1 440 ? -3.858 17.772 6.639 1.00 78.19 440 LYS A CA 1
ATOM 3457 C C . LYS A 1 440 ? -4.124 16.541 7.492 1.00 78.19 440 LYS A C 1
ATOM 3459 O O . LYS A 1 440 ? -4.038 16.610 8.716 1.00 78.19 440 LYS A O 1
ATOM 3464 N N . ASP A 1 441 ? -4.396 15.414 6.842 1.00 81.62 441 ASP A N 1
ATOM 3465 C CA . ASP A 1 441 ? -4.465 14.114 7.508 1.00 81.62 441 ASP A CA 1
ATOM 3466 C C . ASP A 1 441 ? -3.048 13.629 7.852 1.00 81.62 441 ASP A C 1
ATOM 3468 O O . ASP A 1 441 ? -2.206 13.422 6.973 1.00 81.62 441 ASP A O 1
ATOM 3472 N N . ILE A 1 442 ? -2.790 13.475 9.150 1.00 81.19 442 ILE A N 1
ATOM 3473 C CA . ILE A 1 442 ? -1.484 13.086 9.687 1.00 81.19 442 ILE A CA 1
ATOM 3474 C C . ILE A 1 442 ? -1.140 11.650 9.282 1.00 81.19 442 ILE A C 1
ATOM 3476 O O . ILE A 1 442 ? 0.000 11.353 8.932 1.00 81.19 442 ILE A O 1
ATOM 3480 N N . VAL A 1 443 ? -2.123 10.748 9.303 1.00 71.00 443 VAL A N 1
ATOM 3481 C CA . VAL A 1 443 ? -1.912 9.326 9.006 1.00 71.00 443 VAL A CA 1
ATOM 3482 C C . VAL A 1 443 ? -1.604 9.147 7.524 1.00 71.00 443 VAL A C 1
ATOM 3484 O O . VAL A 1 443 ? -0.649 8.456 7.173 1.00 71.00 443 VAL A O 1
ATOM 3487 N N . LEU A 1 444 ? -2.357 9.821 6.654 1.00 66.56 444 LEU A N 1
ATOM 3488 C CA . LEU A 1 444 ? -2.131 9.792 5.212 1.00 66.56 444 LEU A CA 1
ATOM 3489 C C . LEU A 1 444 ? -0.761 10.365 4.833 1.00 66.56 444 LEU A C 1
ATOM 3491 O O . LEU A 1 444 ? -0.078 9.797 3.981 1.00 66.56 444 LEU A O 1
ATOM 3495 N N . GLN A 1 445 ? -0.338 11.454 5.480 1.00 67.50 445 GLN A N 1
ATOM 3496 C CA . GLN A 1 445 ? 0.983 12.040 5.258 1.00 67.50 445 GLN A CA 1
ATOM 3497 C C . GLN A 1 445 ? 2.095 11.041 5.605 1.00 67.50 445 GLN A C 1
ATOM 3499 O O . GLN A 1 445 ? 2.971 10.784 4.782 1.00 67.50 445 GLN A O 1
ATOM 3504 N N . LEU A 1 446 ? 2.015 10.390 6.768 1.00 64.88 446 LEU A N 1
ATOM 3505 C CA . LEU A 1 446 ? 3.025 9.416 7.189 1.00 64.88 446 LEU A CA 1
ATOM 3506 C C . LEU A 1 446 ? 3.022 8.145 6.316 1.00 64.88 446 LEU A C 1
ATOM 3508 O O . LEU A 1 446 ? 4.068 7.525 6.120 1.00 64.88 446 LEU A O 1
ATOM 3512 N N . VAL A 1 447 ? 1.880 7.766 5.732 1.00 60.00 447 VAL A N 1
ATOM 3513 C CA . VAL A 1 447 ? 1.824 6.727 4.685 1.00 60.00 447 VAL A CA 1
ATOM 3514 C C . VAL A 1 447 ? 2.526 7.199 3.407 1.00 60.00 447 VAL A C 1
ATOM 3516 O O . VAL A 1 447 ? 3.325 6.454 2.840 1.00 60.00 447 VAL A O 1
ATOM 3519 N N . SER A 1 448 ? 2.276 8.436 2.964 1.00 51.22 448 SER A N 1
ATOM 3520 C CA . SER A 1 448 ? 2.931 9.028 1.786 1.00 51.22 448 SER A CA 1
ATOM 3521 C C . SER A 1 448 ? 4.453 9.105 1.946 1.00 51.22 448 SER A C 1
ATOM 3523 O O . SER A 1 448 ? 5.191 8.885 0.984 1.00 51.22 448 SER A O 1
ATOM 3525 N N . ASP A 1 449 ? 4.925 9.358 3.165 1.00 54.97 449 ASP A N 1
ATOM 3526 C CA . ASP A 1 449 ? 6.350 9.411 3.505 1.00 54.97 449 ASP A CA 1
ATOM 3527 C C . ASP A 1 449 ? 6.980 8.013 3.666 1.00 54.97 449 ASP A C 1
ATOM 3529 O O . ASP A 1 449 ? 8.189 7.878 3.870 1.00 54.97 449 ASP A O 1
ATOM 3533 N N . GLY A 1 450 ? 6.174 6.954 3.521 1.00 51.03 450 GLY A N 1
ATOM 3534 C CA . GLY A 1 450 ? 6.611 5.563 3.575 1.00 51.03 450 GLY A CA 1
ATOM 3535 C C . GLY A 1 450 ? 6.934 5.075 4.985 1.00 51.03 450 GLY A C 1
ATOM 3536 O O . GLY A 1 450 ? 7.735 4.156 5.123 1.00 51.03 450 GLY A O 1
ATOM 3537 N N . LEU A 1 451 ? 6.351 5.699 6.013 1.00 56.75 451 LEU A N 1
ATOM 3538 C CA . LEU A 1 451 ? 6.541 5.367 7.430 1.00 56.75 451 LEU A CA 1
ATOM 3539 C C . LEU A 1 451 ? 5.476 4.384 7.942 1.00 56.75 451 LEU A C 1
ATOM 3541 O O . LEU A 1 451 ? 5.744 3.575 8.825 1.00 56.75 451 LEU A O 1
ATOM 3545 N N . PHE A 1 452 ? 4.287 4.393 7.342 1.00 62.00 452 PHE A N 1
ATOM 3546 C CA . PHE A 1 452 ? 3.249 3.390 7.572 1.00 62.00 452 PHE A CA 1
ATOM 3547 C C . PHE A 1 452 ? 2.888 2.663 6.280 1.00 62.00 452 PHE A C 1
ATOM 3549 O O . PHE A 1 452 ? 2.879 3.249 5.197 1.00 62.00 452 PHE A O 1
ATOM 3556 N N . PHE A 1 453 ? 2.508 1.393 6.403 1.00 56.66 453 PHE A N 1
ATOM 3557 C CA . PHE A 1 453 ? 1.870 0.653 5.319 1.00 56.66 453 PHE A CA 1
ATOM 3558 C C . PHE A 1 453 ? 0.362 0.670 5.510 1.00 56.66 453 PHE A C 1
ATOM 3560 O O . PHE A 1 453 ? -0.124 0.545 6.631 1.00 56.66 453 PHE A O 1
ATOM 3567 N N . VAL A 1 454 ? -0.387 0.743 4.415 1.00 52.66 454 VAL A N 1
ATOM 3568 C CA . VAL A 1 454 ? -1.843 0.599 4.472 1.00 52.66 454 VAL A CA 1
ATOM 3569 C C . VAL A 1 454 ? -2.194 -0.822 4.928 1.00 52.66 454 VAL A C 1
ATOM 3571 O O . VAL A 1 454 ? -1.709 -1.813 4.371 1.00 52.66 454 VAL A O 1
ATOM 3574 N N . ASP A 1 455 ? -3.030 -0.927 5.960 1.00 57.41 455 ASP A N 1
ATOM 3575 C CA . ASP A 1 455 ? -3.661 -2.178 6.365 1.00 57.41 455 ASP A CA 1
ATOM 3576 C C . ASP A 1 455 ? -4.971 -2.360 5.598 1.00 57.41 455 ASP A C 1
ATOM 3578 O O . ASP A 1 455 ? -6.054 -1.917 5.999 1.00 57.41 455 ASP A O 1
ATOM 3582 N N . PHE A 1 456 ? -4.860 -3.057 4.471 1.00 44.81 456 PHE A N 1
ATOM 3583 C CA . PHE A 1 456 ? -5.996 -3.367 3.619 1.00 44.81 456 PHE A CA 1
ATOM 3584 C C . PHE A 1 456 ? -7.072 -4.177 4.348 1.00 44.81 456 PHE A C 1
ATOM 3586 O O . PHE A 1 456 ? -8.244 -4.000 4.033 1.00 44.81 456 PHE A O 1
ATOM 3593 N N . ASN A 1 457 ? -6.735 -4.988 5.362 1.00 47.31 457 ASN A N 1
ATOM 3594 C CA . ASN A 1 457 ? -7.716 -5.797 6.097 1.00 47.31 457 ASN A CA 1
ATOM 3595 C C . ASN A 1 457 ? -8.638 -4.940 6.974 1.00 47.31 457 ASN A C 1
ATOM 3597 O O . ASN A 1 457 ? -9.841 -5.203 7.056 1.00 47.31 457 ASN A O 1
ATOM 3601 N N . ALA A 1 458 ? -8.101 -3.889 7.597 1.00 46.47 458 ALA A N 1
ATOM 3602 C CA . ALA A 1 458 ? -8.900 -2.882 8.290 1.00 46.47 458 ALA A CA 1
ATOM 3603 C C . ALA A 1 458 ? -9.813 -2.119 7.315 1.00 46.47 458 ALA A C 1
ATOM 3605 O O . ALA A 1 458 ? -11.003 -1.933 7.587 1.00 46.47 458 ALA A O 1
ATOM 3606 N N . GLY A 1 459 ? -9.285 -1.778 6.134 1.00 46.25 459 GLY A N 1
ATOM 3607 C CA . GLY A 1 459 ? -10.064 -1.232 5.021 1.00 46.25 459 GLY A CA 1
ATOM 3608 C C . GLY A 1 459 ? -11.181 -2.172 4.549 1.00 46.25 459 GLY A C 1
ATOM 3609 O O . GLY A 1 459 ? -12.293 -1.718 4.307 1.00 46.25 459 GLY A O 1
ATOM 3610 N N . GLN A 1 460 ? -10.952 -3.493 4.501 1.00 48.38 460 GLN A N 1
ATOM 3611 C CA . GLN A 1 460 ? -11.984 -4.475 4.140 1.00 48.38 460 GLN A CA 1
ATOM 3612 C C . GLN A 1 460 ? -13.123 -4.533 5.168 1.00 48.38 460 GLN A C 1
ATOM 3614 O O . GLN A 1 460 ? -14.286 -4.643 4.777 1.00 48.38 460 GLN A O 1
ATOM 3619 N N . ARG A 1 461 ? -12.817 -4.443 6.473 1.00 50.69 461 ARG A N 1
ATOM 3620 C CA . ARG A 1 461 ? -13.841 -4.363 7.534 1.00 50.69 461 ARG A CA 1
ATOM 3621 C C . ARG A 1 461 ? -14.685 -3.097 7.381 1.00 50.69 461 ARG A C 1
ATOM 3623 O O . ARG A 1 461 ? -15.910 -3.192 7.372 1.00 50.69 461 ARG A O 1
ATOM 3630 N N . SER A 1 462 ? -14.040 -1.950 7.163 1.00 46.50 462 SER A N 1
ATOM 3631 C CA . SER A 1 462 ? -14.721 -0.675 6.895 1.00 46.50 462 SER A CA 1
ATOM 3632 C C . SER A 1 462 ? -15.577 -0.729 5.622 1.00 46.50 462 SER A C 1
ATOM 3634 O O . SER A 1 462 ? -16.753 -0.383 5.656 1.00 46.50 462 SER A O 1
ATOM 3636 N N . ASN A 1 463 ? -15.061 -1.289 4.524 1.00 52.66 463 ASN A N 1
ATOM 3637 C CA . ASN A 1 463 ? -15.805 -1.442 3.270 1.00 52.66 463 ASN A CA 1
ATOM 3638 C C . ASN A 1 463 ? -17.029 -2.358 3.414 1.00 52.66 463 ASN A C 1
ATOM 3640 O O . ASN A 1 463 ? -18.070 -2.091 2.819 1.00 52.66 463 ASN A O 1
ATOM 3644 N N . ARG A 1 464 ? -16.958 -3.427 4.222 1.00 56.91 464 ARG A N 1
ATOM 3645 C CA . ARG A 1 464 ? -18.128 -4.280 4.507 1.00 56.91 464 ARG A CA 1
ATOM 3646 C C . ARG A 1 464 ? -19.189 -3.530 5.320 1.00 56.91 464 ARG A C 1
ATOM 3648 O O . ARG A 1 464 ? -20.373 -3.661 5.013 1.00 56.91 464 ARG A O 1
ATOM 3655 N N . VAL A 1 465 ? -18.781 -2.724 6.301 1.00 58.06 465 VAL A N 1
ATOM 3656 C CA . VAL A 1 465 ? -19.677 -1.829 7.060 1.00 58.06 465 VAL A CA 1
ATOM 3657 C C . VAL A 1 465 ? -20.311 -0.785 6.131 1.00 58.06 465 VAL A C 1
ATOM 3659 O O . VAL A 1 465 ? -21.531 -0.626 6.136 1.00 58.06 465 VAL A O 1
ATOM 3662 N N . ALA A 1 466 ? -19.520 -0.154 5.259 1.00 55.91 466 ALA A N 1
ATOM 3663 C CA . ALA A 1 466 ? -19.995 0.797 4.256 1.00 55.91 466 ALA A CA 1
ATOM 3664 C C . ALA A 1 466 ? -20.982 0.156 3.265 1.00 55.91 466 ALA A C 1
ATOM 3666 O O . ALA A 1 466 ? -22.017 0.742 2.966 1.00 55.91 466 ALA A O 1
ATOM 3667 N N . ASN A 1 467 ? -20.735 -1.078 2.817 1.00 61.72 467 ASN A N 1
ATOM 3668 C CA . ASN A 1 467 ? -21.654 -1.812 1.943 1.00 61.72 467 ASN A CA 1
ATOM 3669 C C . ASN A 1 467 ? -22.997 -2.106 2.629 1.00 61.72 467 ASN A C 1
ATOM 3671 O O . ASN A 1 467 ? -24.048 -1.995 2.000 1.00 61.72 467 ASN A O 1
ATOM 3675 N N . ILE A 1 468 ? -22.988 -2.469 3.918 1.00 67.00 468 ILE A N 1
ATOM 3676 C CA . ILE A 1 468 ? -24.224 -2.667 4.692 1.00 67.00 468 ILE A CA 1
ATOM 3677 C C . ILE A 1 468 ? -24.980 -1.340 4.825 1.00 67.00 468 ILE A C 1
ATOM 3679 O O . ILE A 1 468 ? -26.193 -1.320 4.614 1.00 67.00 468 ILE A O 1
ATOM 3683 N N . ALA A 1 469 ? -24.276 -0.239 5.105 1.00 67.94 469 ALA A N 1
ATOM 3684 C CA . ALA A 1 469 ? -24.870 1.095 5.154 1.00 67.94 469 ALA A CA 1
ATOM 3685 C C . ALA A 1 469 ? -25.507 1.480 3.806 1.00 67.94 469 ALA A C 1
ATOM 3687 O O . ALA A 1 469 ? -26.690 1.802 3.759 1.00 67.94 469 ALA A O 1
ATOM 3688 N N . GLN A 1 470 ? -24.793 1.301 2.691 1.00 66.88 470 GLN A N 1
ATOM 3689 C CA . GLN A 1 470 ? -25.319 1.555 1.343 1.00 66.88 470 GLN A CA 1
ATOM 3690 C C . GLN A 1 470 ? -26.543 0.694 1.005 1.00 66.88 470 GLN A C 1
ATOM 3692 O O . GLN A 1 470 ? -27.467 1.150 0.331 1.00 66.88 470 GLN A O 1
ATOM 3697 N N . ILE A 1 471 ? -26.573 -0.571 1.441 1.00 71.19 471 ILE A N 1
ATOM 3698 C CA . ILE A 1 471 ? -27.748 -1.431 1.262 1.00 71.19 471 ILE A CA 1
ATOM 3699 C C . ILE A 1 471 ? -28.933 -0.881 2.057 1.00 71.19 471 ILE A C 1
ATOM 3701 O O . ILE A 1 471 ? -30.045 -0.882 1.530 1.00 71.19 471 ILE A O 1
ATOM 3705 N N . LEU A 1 472 ? -28.710 -0.420 3.289 1.00 77.88 472 LEU A N 1
ATOM 3706 C CA . LEU A 1 472 ? -29.747 0.164 4.139 1.00 77.88 472 LEU A CA 1
ATOM 3707 C C . LEU A 1 472 ? -30.242 1.521 3.630 1.00 77.88 472 LEU A C 1
ATOM 3709 O O . LEU A 1 472 ? -31.415 1.823 3.832 1.00 77.88 472 LEU A O 1
ATOM 3713 N N . ASP A 1 473 ? -29.410 2.270 2.908 1.00 75.19 473 ASP A N 1
ATOM 3714 C CA . ASP A 1 473 ? -29.783 3.542 2.280 1.00 75.19 473 ASP A CA 1
ATOM 3715 C C . ASP A 1 473 ? -30.648 3.374 1.023 1.00 75.19 473 ASP A C 1
ATOM 3717 O O . ASP A 1 473 ? -31.349 4.306 0.621 1.00 75.19 473 ASP A O 1
ATOM 3721 N N . LYS A 1 474 ? -30.683 2.181 0.409 1.00 68.31 474 LYS A N 1
ATOM 3722 C CA . LYS A 1 474 ? -31.606 1.913 -0.706 1.00 68.31 474 LYS A CA 1
ATOM 3723 C C . LYS A 1 474 ? -33.041 2.097 -0.223 1.00 68.31 474 LYS A C 1
ATOM 3725 O O . LYS A 1 474 ? -33.493 1.355 0.647 1.00 68.31 474 LYS A O 1
ATOM 3730 N N . GLU A 1 475 ? -33.791 3.001 -0.852 1.00 78.62 475 GLU A N 1
ATOM 3731 C CA . GLU A 1 475 ? -35.144 3.409 -0.431 1.00 78.62 475 GLU A CA 1
ATOM 3732 C C . GLU A 1 475 ? -36.061 2.219 -0.090 1.00 78.62 475 GLU A C 1
ATOM 3734 O O . GLU A 1 475 ? -36.689 2.178 0.968 1.00 78.62 475 GLU A O 1
ATOM 3739 N N . ALA A 1 476 ? -36.081 1.194 -0.947 1.00 78.44 476 ALA A N 1
ATOM 3740 C CA . ALA A 1 476 ? -36.886 -0.007 -0.733 1.00 78.44 476 ALA A CA 1
ATOM 3741 C C . ALA A 1 476 ? -36.449 -0.834 0.492 1.00 78.44 476 ALA A C 1
ATOM 3743 O O . ALA A 1 476 ? -37.285 -1.462 1.142 1.00 78.44 476 ALA A O 1
ATOM 3744 N N . VAL A 1 477 ? -35.151 -0.875 0.801 1.00 80.06 477 VAL A N 1
ATOM 3745 C CA . VAL A 1 477 ? -34.607 -1.569 1.978 1.00 80.06 477 VAL A CA 1
ATOM 3746 C C . VAL A 1 477 ? -34.878 -0.746 3.231 1.00 80.06 477 VAL A C 1
ATOM 3748 O O . VAL A 1 477 ? -35.407 -1.292 4.197 1.00 80.06 477 VAL A O 1
ATOM 3751 N N . ARG A 1 478 ? -34.609 0.563 3.182 1.00 80.50 478 ARG A N 1
ATOM 3752 C CA . ARG A 1 478 ? -34.875 1.520 4.260 1.00 80.50 478 ARG A CA 1
ATOM 3753 C C . ARG A 1 478 ? -36.337 1.497 4.692 1.00 80.50 478 ARG A C 1
ATOM 3755 O O . ARG A 1 478 ? -36.641 1.378 5.874 1.00 80.50 478 ARG A O 1
ATOM 3762 N N . LYS A 1 479 ? -37.260 1.506 3.727 1.00 82.81 479 LYS A N 1
ATOM 3763 C CA . LYS A 1 479 ? -38.699 1.414 3.995 1.00 82.81 479 LYS A CA 1
ATOM 3764 C C . LYS A 1 479 ? -39.067 0.111 4.707 1.00 82.81 479 LYS A C 1
ATOM 3766 O O . LYS A 1 479 ? -39.728 0.156 5.740 1.00 82.81 479 LYS A O 1
ATOM 3771 N N . ARG A 1 480 ? -38.582 -1.037 4.214 1.00 87.31 480 ARG A N 1
ATOM 3772 C CA . ARG A 1 480 ? -38.797 -2.339 4.876 1.00 87.31 480 ARG A CA 1
ATOM 3773 C C . ARG A 1 480 ? -38.187 -2.387 6.276 1.00 87.31 480 ARG A C 1
ATOM 3775 O O . ARG A 1 480 ? -38.746 -3.025 7.162 1.00 87.31 480 ARG A O 1
ATOM 3782 N N . TRP A 1 481 ? -37.053 -1.722 6.481 1.00 85.69 481 TRP A N 1
ATOM 3783 C CA . TRP A 1 481 ? -36.419 -1.616 7.789 1.00 85.69 481 TRP A CA 1
ATOM 3784 C C . TRP A 1 481 ? -37.298 -0.855 8.783 1.00 85.69 481 TRP A C 1
ATOM 3786 O O . TRP A 1 481 ? -37.539 -1.364 9.877 1.00 85.69 481 TRP A O 1
ATOM 3796 N N . ILE A 1 482 ? -37.817 0.313 8.393 1.00 88.12 482 ILE A N 1
ATOM 3797 C CA . ILE A 1 482 ? -38.716 1.125 9.226 1.00 88.12 482 ILE A CA 1
ATOM 3798 C C . ILE A 1 482 ? -40.017 0.368 9.507 1.00 88.12 482 ILE A C 1
ATOM 3800 O O . ILE A 1 482 ? -40.474 0.347 10.646 1.00 88.12 482 ILE A O 1
ATOM 3804 N N . GLU A 1 483 ? -40.591 -0.302 8.505 1.00 91.69 483 GLU A N 1
ATOM 3805 C CA . GLU A 1 483 ? -41.795 -1.127 8.672 1.00 91.69 483 GLU A CA 1
ATOM 3806 C C . GLU A 1 483 ? -41.585 -2.267 9.683 1.00 91.69 483 GLU A C 1
ATOM 3808 O O . GLU A 1 483 ? -42.479 -2.558 10.474 1.00 91.69 483 GLU A O 1
ATOM 3813 N N . ALA A 1 484 ? -40.404 -2.894 9.687 1.00 89.12 484 ALA A N 1
ATOM 3814 C CA . ALA A 1 484 ? -40.095 -4.009 10.580 1.00 89.12 484 ALA A CA 1
ATOM 3815 C C . ALA A 1 484 ? -39.648 -3.575 11.988 1.00 89.12 484 ALA A C 1
ATOM 3817 O O . ALA A 1 484 ? -39.937 -4.270 12.960 1.00 89.12 484 ALA A O 1
ATOM 3818 N N . ASN A 1 485 ? -38.929 -2.456 12.107 1.00 88.00 485 ASN A N 1
ATOM 3819 C CA . ASN A 1 485 ? -38.254 -2.053 13.347 1.00 88.00 485 ASN A CA 1
ATOM 3820 C C . ASN A 1 485 ? -38.835 -0.782 13.987 1.00 88.00 485 ASN A C 1
ATOM 3822 O O . ASN A 1 485 ? -38.443 -0.428 15.098 1.00 88.00 485 ASN A O 1
ATOM 3826 N N . GLY A 1 486 ? -39.738 -0.074 13.304 1.00 89.38 486 GLY A N 1
ATOM 3827 C CA . GLY A 1 486 ? -40.376 1.158 13.781 1.00 89.38 486 GLY A CA 1
ATOM 3828 C C . GLY A 1 486 ? -39.454 2.380 13.864 1.00 89.38 486 GLY A C 1
ATOM 3829 O O . GLY A 1 486 ? -39.865 3.412 14.389 1.00 89.38 486 GLY A O 1
ATOM 3830 N N . LYS A 1 487 ? -38.211 2.275 13.380 1.00 90.12 487 LYS A N 1
ATOM 3831 C CA . LYS A 1 487 ? -37.190 3.329 13.437 1.00 90.12 487 LYS A CA 1
ATOM 3832 C C . LYS A 1 487 ? -36.247 3.264 12.236 1.00 90.12 487 LYS A C 1
ATOM 3834 O O . LYS A 1 487 ? -36.145 2.229 11.579 1.00 90.12 487 LYS A O 1
ATOM 3839 N N . GLU A 1 488 ? -35.540 4.362 11.995 1.00 89.38 488 GLU A N 1
ATOM 3840 C CA . GLU A 1 488 ? -34.457 4.445 11.009 1.00 89.38 488 GLU A CA 1
ATOM 3841 C C . GLU A 1 488 ? -33.265 3.549 11.399 1.00 89.38 488 GLU A C 1
ATOM 3843 O O . GLU A 1 488 ? -33.036 3.332 12.596 1.00 89.38 488 GLU A O 1
ATOM 3848 N N . PRO A 1 489 ? -32.509 3.006 10.424 1.00 79.06 489 PRO A N 1
ATOM 3849 C CA . PRO A 1 489 ? -31.284 2.267 10.707 1.00 79.06 489 PRO A CA 1
ATOM 3850 C C . PRO A 1 489 ? -30.213 3.204 11.278 1.00 79.06 489 PRO A C 1
ATOM 3852 O O . PRO A 1 489 ? -29.969 4.280 10.736 1.00 79.06 489 PRO A O 1
ATOM 3855 N N . THR A 1 490 ? -29.570 2.801 12.377 1.00 81.94 490 THR A N 1
ATOM 3856 C CA . THR A 1 490 ? -28.458 3.553 12.984 1.00 81.94 490 THR A CA 1
ATOM 3857 C C . THR A 1 490 ? -27.104 2.939 12.632 1.00 81.94 490 THR A C 1
ATOM 3859 O O . THR A 1 490 ? -27.017 1.775 12.239 1.00 81.94 490 THR A O 1
ATOM 3862 N N . THR A 1 491 ? -26.016 3.681 12.850 1.00 66.94 491 THR A N 1
ATOM 3863 C CA . THR A 1 491 ? -24.643 3.160 12.720 1.00 66.94 491 THR A CA 1
ATOM 3864 C C . THR A 1 491 ? -24.408 1.920 13.596 1.00 66.94 491 THR A C 1
ATOM 3866 O O . THR A 1 491 ? -23.708 0.992 13.200 1.00 66.94 491 THR A O 1
ATOM 3869 N N . GLU A 1 492 ? -25.051 1.845 14.763 1.00 71.75 492 GLU A N 1
ATOM 3870 C CA . GLU A 1 492 ? -24.988 0.677 15.653 1.00 71.75 492 GLU A CA 1
ATOM 3871 C C . GLU A 1 492 ? -25.725 -0.533 15.065 1.00 71.75 492 GLU A C 1
ATOM 3873 O O . GLU A 1 492 ? -25.297 -1.672 15.253 1.00 71.75 492 GLU A O 1
ATOM 3878 N N . ASP A 1 493 ? -26.822 -0.309 14.334 1.00 78.62 493 ASP A N 1
ATOM 3879 C CA . ASP A 1 493 ? -27.528 -1.371 13.618 1.00 78.62 493 ASP A CA 1
ATOM 3880 C C . ASP A 1 493 ? -26.667 -1.918 12.463 1.00 78.62 493 ASP A C 1
ATOM 3882 O O . ASP A 1 493 ? -26.603 -3.138 12.291 1.00 78.62 493 ASP A O 1
ATOM 3886 N N . VAL A 1 494 ? -25.951 -1.048 11.734 1.00 71.50 494 VAL A N 1
ATOM 3887 C CA . VAL A 1 494 ? -24.973 -1.438 10.695 1.00 71.50 494 VAL A CA 1
ATOM 3888 C C . VAL A 1 494 ? -23.862 -2.298 11.303 1.00 71.50 494 VAL A C 1
ATOM 3890 O O . VAL A 1 494 ? -23.583 -3.392 10.804 1.00 71.50 494 VAL A O 1
ATOM 3893 N N . GLN A 1 495 ? -23.274 -1.852 12.417 1.00 66.12 495 GLN A N 1
ATOM 3894 C CA . GLN A 1 495 ? -22.220 -2.596 13.107 1.00 66.12 495 GLN A CA 1
ATOM 3895 C C . GLN A 1 495 ? -22.727 -3.953 13.610 1.00 66.12 495 GLN A C 1
ATOM 3897 O O . GLN A 1 495 ? -22.097 -4.984 13.379 1.00 66.12 495 GLN A O 1
ATOM 3902 N N . ARG A 1 496 ? -23.923 -3.994 14.215 1.00 78.12 496 ARG A N 1
ATOM 3903 C CA . ARG A 1 496 ? -24.541 -5.247 14.668 1.00 78.12 496 ARG A CA 1
ATOM 3904 C C . ARG A 1 496 ? -24.781 -6.216 13.508 1.00 78.12 496 ARG A C 1
ATOM 3906 O O . ARG A 1 496 ? -24.632 -7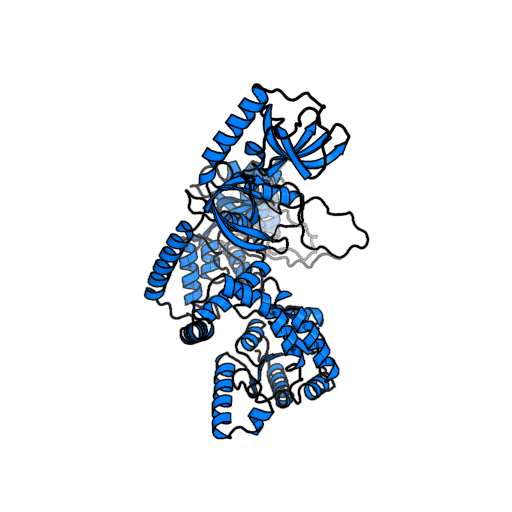.423 13.692 1.00 78.12 496 ARG A O 1
ATOM 3913 N N . MET A 1 497 ? -25.186 -5.732 12.334 1.00 72.69 497 MET A N 1
ATOM 3914 C CA . MET A 1 497 ? -25.343 -6.586 11.151 1.00 72.69 497 MET A CA 1
ATOM 3915 C C . MET A 1 497 ? -24.012 -7.138 10.665 1.00 72.69 497 MET A C 1
ATOM 3917 O O . MET A 1 497 ? -23.938 -8.327 10.369 1.00 72.69 497 MET A O 1
ATOM 3921 N N . HIS A 1 498 ? -22.976 -6.300 10.620 1.00 70.44 498 HIS A N 1
ATOM 3922 C CA . HIS A 1 498 ? -21.629 -6.722 10.256 1.00 70.44 498 HIS A CA 1
ATOM 3923 C C . HIS A 1 498 ? -21.135 -7.845 11.179 1.00 70.44 498 HIS A C 1
ATOM 3925 O O . HIS A 1 498 ? -20.746 -8.913 10.704 1.00 70.44 498 HIS A O 1
ATOM 3931 N N . ASP A 1 499 ? -21.237 -7.648 12.494 1.00 69.38 499 ASP A N 1
ATOM 3932 C CA . ASP A 1 499 ? -20.725 -8.598 13.487 1.00 69.38 499 ASP A CA 1
ATOM 3933 C C . ASP A 1 499 ? -21.473 -9.941 13.449 1.00 69.38 499 ASP A C 1
ATOM 3935 O O . ASP A 1 499 ? -20.894 -10.999 13.697 1.00 69.38 499 ASP A O 1
ATOM 3939 N N . ASN A 1 500 ? -22.758 -9.920 13.078 1.00 71.81 500 ASN A N 1
ATOM 3940 C CA . ASN A 1 500 ? -23.576 -11.125 12.939 1.00 71.81 500 ASN A CA 1
ATOM 3941 C C . ASN A 1 500 ? -23.522 -11.762 11.541 1.00 71.81 500 ASN A C 1
ATOM 3943 O O . ASN A 1 500 ? -23.993 -12.891 11.381 1.00 71.81 500 ASN A O 1
ATOM 3947 N N . PHE A 1 501 ? -22.948 -11.091 10.538 1.00 69.50 501 PHE A N 1
ATOM 3948 C CA . PHE A 1 501 ? -22.946 -11.566 9.154 1.00 69.50 501 PHE A CA 1
ATOM 3949 C C . PHE A 1 501 ? -22.195 -12.892 9.008 1.00 69.50 501 PHE A C 1
ATOM 3951 O O . PHE A 1 501 ? -22.764 -13.871 8.526 1.00 69.50 501 PHE A O 1
ATOM 3958 N N . ILE A 1 502 ? -20.944 -12.960 9.478 1.00 66.12 502 ILE A N 1
ATOM 3959 C CA . ILE A 1 502 ? -20.128 -14.179 9.373 1.00 66.12 502 ILE A CA 1
ATOM 3960 C C . ILE A 1 502 ? -20.774 -15.357 10.121 1.00 66.12 502 ILE A C 1
ATOM 3962 O O . ILE A 1 502 ? -20.973 -16.395 9.487 1.00 66.12 502 ILE A O 1
ATOM 3966 N N . PRO A 1 503 ? -21.197 -15.235 11.397 1.00 69.50 503 PRO A N 1
ATOM 3967 C CA . PRO A 1 503 ? -21.923 -16.308 12.081 1.00 69.50 503 PRO A CA 1
ATOM 3968 C C . PRO A 1 503 ? -23.165 -16.803 11.325 1.00 69.50 503 PRO A C 1
ATOM 3970 O O . PRO A 1 503 ? -23.398 -18.011 11.242 1.00 69.50 503 PRO A O 1
ATOM 3973 N N . GLN A 1 504 ? -23.952 -15.894 10.739 1.00 71.44 504 GLN A N 1
ATOM 3974 C CA . GLN A 1 504 ? -25.139 -16.272 9.972 1.00 71.44 504 GLN A CA 1
ATOM 3975 C C . GLN A 1 504 ? -24.787 -16.997 8.673 1.00 71.44 504 GLN A C 1
ATOM 3977 O O . GLN A 1 504 ? -25.407 -18.022 8.380 1.00 71.44 504 GLN A O 1
ATOM 3982 N N . VAL A 1 505 ? -23.775 -16.531 7.934 1.00 66.31 505 VAL A N 1
ATOM 3983 C CA . VAL A 1 505 ? -23.261 -17.233 6.748 1.00 66.31 505 VAL A CA 1
ATOM 3984 C C . VAL A 1 505 ? -22.811 -18.637 7.137 1.00 66.31 505 VAL A C 1
ATOM 3986 O O . VAL A 1 505 ? -23.286 -19.607 6.560 1.00 66.31 505 VAL A O 1
ATOM 3989 N N . LEU A 1 506 ? -21.991 -18.779 8.181 1.00 68.88 506 LEU A N 1
ATOM 3990 C CA . LEU A 1 506 ? -21.526 -20.086 8.657 1.00 68.88 506 LEU A CA 1
ATOM 3991 C C . LEU A 1 506 ? -22.689 -21.034 8.999 1.00 68.88 506 LEU A C 1
ATOM 3993 O O . LEU A 1 506 ? -22.636 -22.220 8.672 1.00 68.88 506 LEU A O 1
ATOM 3997 N N . SER A 1 507 ? -23.769 -20.514 9.593 1.00 73.25 507 SER A N 1
ATOM 3998 C CA . SER A 1 507 ? -24.966 -21.305 9.906 1.00 73.25 507 SER A CA 1
ATOM 3999 C C . SER A 1 507 ? -25.749 -21.756 8.663 1.00 73.25 507 SER A C 1
ATOM 4001 O O . SER A 1 507 ? -26.366 -22.824 8.677 1.00 73.25 507 SER A O 1
ATOM 4003 N N . SER A 1 508 ? -25.712 -20.977 7.575 1.00 72.12 508 SER A N 1
ATOM 4004 C CA . SER A 1 508 ? -26.430 -21.275 6.333 1.00 72.12 508 SER A CA 1
ATOM 4005 C C . SER A 1 508 ? -25.638 -22.165 5.371 1.00 72.12 508 SER A C 1
ATOM 4007 O O . SER A 1 508 ? -26.259 -22.868 4.573 1.00 72.12 508 SER A O 1
ATOM 4009 N N . LEU A 1 509 ? -24.303 -22.231 5.490 1.00 72.50 509 LEU A N 1
ATOM 4010 C CA . LEU A 1 509 ? -23.443 -23.078 4.647 1.00 72.50 509 LEU A CA 1
ATOM 4011 C C . LEU A 1 509 ? -23.855 -24.555 4.661 1.00 72.50 509 LEU A C 1
ATOM 4013 O O . LEU A 1 509 ? -23.776 -25.226 3.636 1.00 72.50 509 LEU A O 1
ATOM 4017 N N . THR A 1 510 ? -24.365 -25.066 5.784 1.00 65.75 510 THR A N 1
ATOM 4018 C CA . THR A 1 510 ? -24.859 -26.454 5.874 1.00 65.75 510 THR A CA 1
ATOM 4019 C C . THR A 1 510 ? -26.041 -26.744 4.945 1.00 65.75 510 THR A C 1
ATOM 4021 O O . THR A 1 510 ? -26.242 -27.892 4.564 1.00 65.75 510 THR A O 1
ATOM 4024 N N . LYS A 1 511 ? -26.813 -25.721 4.557 1.00 71.69 511 LYS A N 1
ATOM 4025 C CA . LYS A 1 511 ? -27.995 -25.852 3.690 1.00 71.69 511 LYS A CA 1
ATOM 4026 C C . LYS A 1 511 ? -27.688 -25.640 2.207 1.00 71.69 511 LYS A C 1
ATOM 4028 O O . LYS A 1 511 ? -28.446 -26.117 1.373 1.00 71.69 511 LYS A O 1
ATOM 4033 N N . TYR A 1 512 ? -26.607 -24.928 1.886 1.00 77.56 512 TYR A N 1
ATOM 4034 C CA . TYR A 1 512 ? -26.305 -24.453 0.529 1.00 77.56 512 TYR A CA 1
ATOM 4035 C C . TYR A 1 512 ? -24.879 -24.803 0.068 1.00 77.56 512 TYR A C 1
ATOM 4037 O O . TYR A 1 512 ? -24.269 -24.055 -0.685 1.00 77.56 512 TYR A O 1
ATOM 4045 N N . SER A 1 513 ? -24.330 -25.929 0.531 1.00 83.38 513 SER A N 1
ATOM 4046 C CA . SER A 1 513 ? -22.979 -26.404 0.171 1.00 83.38 513 SER A CA 1
ATOM 4047 C C . SER A 1 513 ? -22.980 -27.610 -0.773 1.00 83.38 513 SER A C 1
ATOM 4049 O O . SER A 1 513 ? -21.951 -28.271 -0.934 1.00 83.38 513 SER A O 1
ATOM 4051 N N . ASN A 1 514 ? -24.117 -27.910 -1.406 1.00 86.94 514 ASN A N 1
ATOM 4052 C CA . ASN A 1 514 ? -24.178 -28.965 -2.410 1.00 86.94 514 ASN A CA 1
ATOM 4053 C C . ASN A 1 514 ? -23.372 -28.560 -3.651 1.00 86.94 514 ASN A C 1
ATOM 4055 O O . ASN A 1 514 ? -23.511 -27.445 -4.155 1.00 86.94 514 ASN A O 1
ATOM 4059 N N . VAL A 1 515 ? -22.524 -29.466 -4.135 1.00 89.50 515 VAL A N 1
ATOM 4060 C CA . VAL A 1 515 ? -21.782 -29.281 -5.384 1.00 89.50 515 VAL A CA 1
ATOM 4061 C C . VAL A 1 515 ? -22.780 -29.303 -6.538 1.00 89.50 515 VAL A C 1
ATOM 4063 O O . VAL A 1 515 ? -23.623 -30.194 -6.607 1.00 89.50 515 VAL A O 1
ATOM 4066 N N . ILE A 1 516 ? -22.674 -28.326 -7.441 1.00 89.50 516 ILE A N 1
ATOM 4067 C CA . ILE A 1 516 ? -23.522 -28.244 -8.636 1.00 89.50 516 ILE A CA 1
ATOM 4068 C C . ILE A 1 516 ? -23.406 -29.546 -9.440 1.00 89.50 516 ILE A C 1
ATOM 4070 O O . ILE A 1 516 ? -22.303 -30.072 -9.636 1.00 89.50 516 ILE A O 1
ATOM 4074 N N . GLU A 1 517 ? -24.545 -30.045 -9.920 1.00 87.06 517 GLU A N 1
ATOM 4075 C CA . GLU A 1 517 ? -24.620 -31.277 -10.702 1.00 87.06 517 GLU A CA 1
ATOM 4076 C C . GLU A 1 517 ? -23.617 -31.264 -11.872 1.00 87.06 517 GLU A C 1
ATOM 4078 O O . GLU A 1 517 ? -23.444 -30.270 -12.581 1.00 87.06 517 GLU A O 1
ATOM 4083 N N . GLY A 1 518 ? -22.897 -32.374 -12.047 1.00 89.00 518 GLY A N 1
ATOM 4084 C CA . GLY A 1 518 ? -21.902 -32.543 -13.107 1.00 89.00 518 GLY A CA 1
ATOM 4085 C C . GLY A 1 518 ? -20.518 -31.942 -12.826 1.00 89.00 518 GLY A C 1
ATOM 4086 O O . GLY A 1 518 ? -19.554 -32.379 -13.456 1.00 89.00 518 GLY A O 1
ATOM 4087 N N . VAL A 1 519 ? -20.350 -31.026 -11.858 1.00 93.25 519 VAL A N 1
ATOM 4088 C CA . VAL A 1 519 ? -19.030 -30.425 -11.546 1.00 93.25 519 VAL A CA 1
ATOM 4089 C C . VAL A 1 519 ? -18.004 -31.489 -11.167 1.00 93.25 519 VAL A C 1
ATOM 4091 O O . VAL A 1 519 ? -16.907 -31.510 -11.727 1.00 93.25 519 VAL A O 1
ATOM 4094 N N . ALA A 1 520 ? -18.344 -32.383 -10.234 1.00 94.19 520 ALA A N 1
ATOM 4095 C CA . ALA A 1 520 ? -17.417 -33.405 -9.746 1.00 94.19 520 ALA A CA 1
ATOM 4096 C C . ALA A 1 520 ? -16.938 -34.333 -10.879 1.00 94.19 520 ALA A C 1
ATOM 4098 O O . ALA A 1 520 ? -15.742 -34.619 -10.994 1.00 94.19 520 ALA A O 1
ATOM 4099 N N . ASP A 1 521 ? -17.852 -34.750 -11.758 1.00 94.12 521 ASP A N 1
ATOM 4100 C CA . ASP A 1 521 ? -17.542 -35.633 -12.882 1.00 94.12 521 ASP A CA 1
ATOM 4101 C C . ASP A 1 521 ? -16.705 -34.937 -13.956 1.00 94.12 521 ASP A C 1
ATOM 4103 O O . ASP A 1 521 ? -15.714 -35.506 -14.428 1.00 94.12 521 ASP A O 1
ATOM 4107 N N . VAL A 1 522 ? -17.043 -33.691 -14.304 1.00 94.31 522 VAL A N 1
ATOM 4108 C CA . VAL A 1 522 ? -16.268 -32.896 -15.265 1.00 94.31 522 VAL A CA 1
ATOM 4109 C C . VAL A 1 522 ? -14.863 -32.651 -14.733 1.00 94.31 522 VAL A C 1
ATOM 4111 O O . VAL A 1 522 ? -13.894 -32.957 -15.418 1.00 94.31 522 VAL A O 1
ATOM 4114 N N . VAL A 1 523 ? -14.717 -32.195 -13.491 1.00 93.44 523 VAL A N 1
ATOM 4115 C CA . VAL A 1 523 ? -13.409 -31.931 -12.871 1.00 93.44 523 VAL A CA 1
ATOM 4116 C C . VAL A 1 523 ? -12.557 -33.198 -12.825 1.00 93.44 523 VAL A C 1
ATOM 4118 O O . VAL A 1 523 ? -11.378 -33.179 -13.185 1.00 93.44 523 VAL A O 1
ATOM 4121 N N . LYS A 1 524 ? -13.154 -34.338 -12.466 1.00 93.75 524 LYS A N 1
ATOM 4122 C CA . LYS A 1 524 ? -12.478 -35.639 -12.490 1.00 93.75 524 LYS A CA 1
ATOM 4123 C C . LYS A 1 524 ? -12.055 -36.054 -13.902 1.00 93.75 524 LYS A C 1
ATOM 4125 O O . LYS A 1 524 ? -10.991 -36.657 -14.052 1.00 93.75 524 LYS A O 1
ATOM 4130 N N . ARG A 1 525 ? -12.859 -35.747 -14.925 1.00 94.00 525 ARG A N 1
ATOM 4131 C CA . ARG A 1 525 ? -12.516 -35.965 -16.340 1.00 94.00 525 ARG A CA 1
ATOM 4132 C C . ARG A 1 525 ? -11.364 -35.060 -16.779 1.00 94.00 525 ARG A C 1
ATOM 4134 O O . ARG A 1 525 ? -10.439 -35.561 -17.407 1.00 94.00 525 ARG A O 1
ATOM 4141 N N . LEU A 1 526 ? -11.382 -33.779 -16.409 1.00 93.00 526 LEU A N 1
ATOM 4142 C CA . LEU A 1 526 ? -10.340 -32.807 -16.762 1.00 93.00 526 LEU A CA 1
ATOM 4143 C C . LEU A 1 526 ? -8.980 -33.139 -16.137 1.00 93.00 526 LEU A C 1
ATOM 4145 O O . LEU A 1 526 ? -7.950 -32.946 -16.776 1.00 93.00 526 LEU A O 1
ATOM 4149 N N . LYS A 1 527 ? -8.956 -33.710 -14.927 1.00 93.44 527 LYS A N 1
ATOM 4150 C CA . LYS A 1 527 ? -7.710 -34.163 -14.282 1.00 93.44 527 LYS A CA 1
ATOM 4151 C C . LYS A 1 527 ? -7.089 -35.415 -14.919 1.00 93.44 527 LYS A C 1
ATOM 4153 O O . LYS A 1 527 ? -5.963 -35.776 -14.586 1.00 93.44 527 LYS A O 1
ATOM 4158 N N . ARG A 1 528 ? -7.812 -36.125 -15.790 1.00 93.44 528 ARG A N 1
ATOM 4159 C CA . ARG A 1 528 ? -7.358 -37.368 -16.437 1.00 93.44 528 ARG A CA 1
ATOM 4160 C C . ARG A 1 528 ? -6.987 -37.118 -17.897 1.00 93.44 528 ARG A C 1
ATOM 4162 O O . ARG A 1 528 ? -7.373 -36.112 -18.487 1.00 93.44 528 ARG A O 1
ATOM 4169 N N . ALA A 1 529 ? -6.260 -38.061 -18.494 1.00 84.56 529 ALA A N 1
ATOM 4170 C CA . ALA A 1 529 ? -6.011 -38.049 -19.931 1.00 84.56 529 ALA A CA 1
ATOM 4171 C C . ALA A 1 529 ? -7.349 -38.032 -20.714 1.00 84.56 529 ALA A C 1
ATOM 4173 O O . ALA A 1 529 ? -8.295 -38.710 -20.299 1.00 84.56 529 ALA A O 1
ATOM 4174 N N . PRO A 1 530 ? -7.444 -37.292 -21.834 1.00 87.38 530 PRO A N 1
ATOM 4175 C CA . PRO A 1 530 ? -6.351 -36.587 -22.512 1.00 87.38 530 PRO A CA 1
ATOM 4176 C C . PRO A 1 530 ? -6.013 -35.197 -21.941 1.00 87.38 530 PRO A C 1
ATOM 4178 O O . PRO A 1 530 ? -4.928 -34.705 -22.218 1.00 87.38 530 PRO A O 1
ATOM 4181 N N . PHE A 1 531 ? -6.879 -34.587 -21.126 1.00 88.25 531 PHE A N 1
ATOM 4182 C CA . PHE A 1 531 ? -6.723 -33.196 -20.672 1.00 88.25 531 PHE A CA 1
ATOM 4183 C C . PHE A 1 531 ? -5.577 -32.997 -19.671 1.00 88.25 531 PHE A C 1
ATOM 4185 O O . PHE A 1 531 ? -4.769 -32.091 -19.832 1.00 88.25 531 PHE A O 1
ATOM 4192 N N . SER A 1 532 ? -5.482 -33.860 -18.654 1.00 90.88 532 SER A N 1
ATOM 4193 C CA . SER A 1 532 ? -4.419 -33.837 -17.630 1.00 90.88 532 SER A CA 1
ATOM 4194 C C . SER A 1 532 ? -4.234 -32.479 -16.925 1.00 90.88 532 SER A C 1
ATOM 4196 O O . SER A 1 532 ? -3.115 -32.096 -16.582 1.00 90.88 532 SER A O 1
ATOM 4198 N N . LEU A 1 533 ? -5.330 -31.753 -16.695 1.00 90.94 533 LEU A N 1
ATOM 4199 C CA . LEU A 1 533 ? -5.318 -30.412 -16.111 1.00 90.94 533 LEU A CA 1
ATOM 4200 C C . LEU A 1 533 ? -5.194 -30.437 -14.585 1.00 90.94 533 LEU A C 1
ATOM 4202 O O . LEU A 1 533 ? -5.666 -31.350 -13.904 1.00 90.94 533 LEU A O 1
ATOM 4206 N N . LYS A 1 534 ? -4.605 -29.371 -14.047 1.00 93.62 534 LYS A N 1
ATOM 4207 C CA . LYS A 1 534 ? -4.657 -29.015 -12.626 1.00 93.62 534 LYS A CA 1
ATOM 4208 C C . LYS A 1 534 ? -5.782 -28.013 -12.397 1.00 93.62 534 LYS A C 1
ATOM 4210 O O . LYS A 1 534 ? -6.036 -27.164 -13.244 1.00 93.62 534 LYS A O 1
ATOM 4215 N N . ILE A 1 535 ? -6.448 -28.114 -11.253 1.00 93.81 535 ILE A N 1
ATOM 4216 C CA . ILE A 1 535 ? -7.671 -27.366 -10.961 1.00 93.81 535 ILE A CA 1
ATOM 4217 C C . ILE A 1 535 ? -7.442 -26.467 -9.750 1.00 93.81 535 ILE A C 1
ATOM 4219 O O . ILE A 1 535 ? -7.291 -26.953 -8.631 1.00 93.81 535 ILE A O 1
ATOM 4223 N N . GLY A 1 536 ? -7.427 -25.157 -9.977 1.00 93.94 536 GLY A N 1
ATOM 4224 C CA . GLY A 1 536 ? -7.425 -24.138 -8.929 1.00 93.94 536 GLY A CA 1
ATOM 4225 C C . GLY A 1 536 ? -8.832 -23.614 -8.634 1.00 93.94 536 GLY A C 1
ATOM 4226 O O . GLY A 1 536 ? -9.711 -23.684 -9.490 1.00 93.94 536 GLY A O 1
ATOM 4227 N N . SER A 1 537 ? -9.045 -23.074 -7.433 1.00 93.38 537 SER A N 1
ATOM 4228 C CA . SER A 1 537 ? -10.277 -22.368 -7.055 1.00 93.38 537 SER A CA 1
ATOM 4229 C C . SER A 1 537 ? -9.948 -21.022 -6.415 1.00 93.38 537 SER A C 1
ATOM 4231 O O . SER A 1 537 ? -9.161 -20.966 -5.472 1.00 93.38 537 SER A O 1
ATOM 4233 N N . THR A 1 538 ? -10.581 -19.947 -6.875 1.00 92.50 538 THR A N 1
ATOM 4234 C CA . THR A 1 538 ? -10.527 -18.618 -6.244 1.00 92.50 538 THR A CA 1
ATOM 4235 C C . THR A 1 538 ? -11.893 -18.269 -5.657 1.00 92.50 538 THR A C 1
ATOM 4237 O O . THR A 1 538 ? -12.914 -18.803 -6.093 1.00 92.50 538 THR A O 1
ATOM 4240 N N . THR A 1 539 ? -11.942 -17.435 -4.616 1.00 86.44 539 THR A N 1
ATOM 4241 C CA . THR A 1 539 ? -13.213 -16.946 -4.063 1.00 86.44 539 THR A CA 1
ATOM 4242 C C . THR A 1 539 ? -13.067 -15.609 -3.338 1.00 86.44 539 THR A C 1
ATOM 4244 O O . THR A 1 539 ? -12.050 -15.339 -2.701 1.00 86.44 539 THR A O 1
ATOM 4247 N N . GLY A 1 540 ? -14.126 -14.797 -3.377 1.00 77.88 540 GLY A N 1
ATOM 4248 C CA . GLY A 1 540 ? -14.274 -13.613 -2.527 1.00 77.88 540 GLY A CA 1
ATOM 4249 C C . GLY A 1 540 ? -14.678 -13.924 -1.079 1.00 77.88 540 GLY A C 1
ATOM 4250 O O . GLY A 1 540 ? -14.728 -13.011 -0.257 1.00 77.88 540 GLY A O 1
ATOM 4251 N N . TYR A 1 541 ? -14.989 -15.183 -0.746 1.00 76.31 541 TYR A N 1
ATOM 4252 C CA . TYR A 1 541 ? -15.358 -15.559 0.619 1.00 76.31 541 TYR A CA 1
ATOM 4253 C C . TYR A 1 541 ? -14.176 -15.499 1.596 1.00 76.31 541 TYR A C 1
ATOM 4255 O O . TYR A 1 541 ? -13.051 -15.801 1.202 1.00 76.31 541 TYR A O 1
ATOM 4263 N N . PRO A 1 542 ? -14.432 -15.218 2.888 1.00 72.12 542 PRO A N 1
ATOM 4264 C CA . PRO A 1 542 ? -13.424 -15.327 3.936 1.00 72.12 542 PRO A CA 1
ATOM 4265 C C . PRO A 1 542 ? -12.836 -16.727 4.076 1.00 72.12 542 PRO A C 1
ATOM 4267 O O . PRO A 1 542 ? -13.474 -17.734 3.735 1.00 72.12 542 PRO A O 1
ATOM 4270 N N . LYS A 1 543 ? -11.634 -16.806 4.649 1.00 79.31 543 LYS A N 1
ATOM 4271 C CA . LYS A 1 543 ? -10.904 -18.073 4.813 1.00 79.31 543 LYS A CA 1
ATOM 4272 C C . LYS A 1 543 ? -11.689 -19.126 5.606 1.00 79.31 543 LYS A C 1
ATOM 4274 O O . LYS A 1 543 ? -11.647 -20.314 5.278 1.00 79.31 543 LYS A O 1
ATOM 4279 N N . GLU A 1 544 ? -12.436 -18.711 6.626 1.00 76.44 544 GLU A N 1
ATOM 4280 C CA . GLU A 1 544 ? -13.252 -19.588 7.472 1.00 76.44 544 GLU A CA 1
ATOM 4281 C C . GLU A 1 544 ? -14.406 -20.224 6.690 1.00 76.44 544 GLU A C 1
ATOM 4283 O O . GLU A 1 544 ? -14.697 -21.410 6.861 1.00 76.44 544 GLU A O 1
ATOM 4288 N N . VAL A 1 545 ? -15.028 -19.451 5.794 1.00 78.50 545 VAL A N 1
ATOM 4289 C CA . VAL A 1 545 ? -16.101 -19.922 4.909 1.00 78.50 545 VAL A CA 1
ATOM 4290 C C . VAL A 1 545 ? -15.537 -20.898 3.880 1.00 78.50 545 VAL A C 1
ATOM 4292 O O . VAL A 1 545 ? -16.075 -21.996 3.716 1.00 78.50 545 VAL A O 1
ATOM 4295 N N . LEU A 1 546 ? -14.414 -20.546 3.241 1.00 85.31 546 LEU A N 1
ATOM 4296 C CA . LEU A 1 546 ? -13.750 -21.405 2.259 1.00 85.31 546 LEU A CA 1
ATOM 4297 C C . LEU A 1 546 ? -13.376 -22.768 2.860 1.00 85.31 546 LEU A C 1
ATOM 4299 O O . LEU A 1 546 ? -13.606 -23.799 2.232 1.00 85.31 546 LEU A O 1
ATOM 4303 N N . LYS A 1 547 ? -12.865 -22.801 4.097 1.00 84.06 547 LYS A N 1
ATOM 4304 C CA . LYS A 1 547 ? -12.507 -24.052 4.785 1.00 84.06 547 LYS A CA 1
ATOM 4305 C C . LYS A 1 547 ? -13.692 -25.019 4.897 1.00 84.06 547 LYS A C 1
ATOM 4307 O O . LYS A 1 547 ? -13.533 -26.213 4.645 1.00 84.06 547 LYS A O 1
ATOM 4312 N N . ILE A 1 548 ? -14.871 -24.514 5.259 1.00 82.50 548 ILE A N 1
ATOM 4313 C CA . ILE A 1 548 ? -16.087 -25.328 5.398 1.00 82.50 548 ILE A CA 1
ATOM 4314 C C . ILE A 1 548 ? -16.582 -25.796 4.029 1.00 82.50 548 ILE A C 1
ATOM 4316 O O . ILE A 1 548 ? -16.917 -26.969 3.869 1.00 82.50 548 ILE A O 1
ATOM 4320 N N . LEU A 1 549 ? -16.578 -24.906 3.032 1.00 85.56 549 LEU A N 1
ATOM 4321 C CA . LEU A 1 549 ? -16.982 -25.238 1.665 1.00 85.56 549 LEU A CA 1
ATOM 4322 C C . LEU A 1 549 ? -16.082 -26.309 1.039 1.00 85.56 549 LEU A C 1
ATOM 4324 O O . LEU A 1 549 ? -16.591 -27.224 0.399 1.00 85.56 549 LEU A O 1
ATOM 4328 N N . LEU A 1 550 ? -14.765 -26.246 1.255 1.00 88.62 550 LEU A N 1
ATOM 4329 C CA . LEU A 1 550 ? -13.829 -27.272 0.785 1.00 88.62 550 LEU A CA 1
ATOM 4330 C C . LEU A 1 550 ? -14.066 -28.622 1.463 1.00 88.62 550 LEU A C 1
ATOM 4332 O O . LEU A 1 550 ? -14.002 -29.659 0.803 1.00 88.62 550 LEU A O 1
ATOM 4336 N N . GLN A 1 551 ? -14.376 -28.630 2.762 1.00 86.25 551 GLN A N 1
ATOM 4337 C CA . GLN A 1 551 ? -14.712 -29.863 3.470 1.00 86.25 551 GLN A CA 1
ATOM 4338 C C . GLN A 1 551 ? -16.009 -30.485 2.930 1.00 86.25 551 GLN A C 1
ATOM 4340 O O . GLN A 1 551 ? -16.052 -31.692 2.693 1.00 86.25 551 GLN A O 1
ATOM 4345 N N . ALA A 1 552 ? -17.044 -29.671 2.703 1.00 86.50 552 ALA A N 1
ATOM 4346 C CA . ALA A 1 552 ? -18.329 -30.127 2.179 1.00 86.50 552 ALA A CA 1
ATOM 4347 C C . ALA A 1 552 ? -18.249 -30.576 0.711 1.00 86.50 552 ALA A C 1
ATOM 4349 O O . ALA A 1 552 ? -18.870 -31.566 0.336 1.00 86.50 552 ALA A O 1
ATOM 4350 N N . SER A 1 553 ? -17.480 -29.885 -0.130 1.00 90.31 553 SER A N 1
ATOM 4351 C CA . SER A 1 553 ? -17.344 -30.243 -1.544 1.00 90.31 553 SER A CA 1
ATOM 4352 C C . SER A 1 553 ? -16.475 -31.485 -1.755 1.00 90.31 553 SER A C 1
ATOM 4354 O O . SER A 1 553 ? -16.768 -32.302 -2.632 1.00 90.31 553 SER A O 1
ATOM 4356 N N . SER A 1 554 ? -15.483 -31.704 -0.884 1.00 89.69 554 SER A N 1
ATOM 4357 C CA . SER A 1 554 ? -14.627 -32.896 -0.922 1.00 89.69 554 SER A CA 1
ATOM 4358 C C . SER A 1 554 ? -15.416 -34.190 -0.716 1.00 89.69 554 SER A C 1
ATOM 4360 O O . SER A 1 554 ? -15.166 -35.175 -1.411 1.00 89.69 554 SER A O 1
ATOM 4362 N 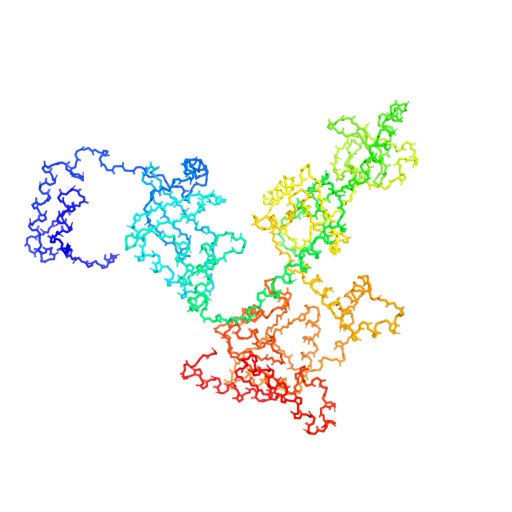N . THR A 1 555 ? -16.400 -34.204 0.194 1.00 90.50 555 THR A N 1
ATOM 4363 C CA . THR A 1 555 ? -17.261 -35.385 0.415 1.00 90.50 555 THR A CA 1
ATOM 4364 C C . THR A 1 555 ? -18.202 -35.659 -0.759 1.00 90.50 555 THR A C 1
ATOM 4366 O O . THR A 1 555 ? -18.680 -36.781 -0.908 1.00 90.50 555 THR A O 1
ATOM 4369 N N . GLN A 1 556 ? -18.416 -34.661 -1.617 1.00 92.81 556 GLN A N 1
ATOM 4370 C CA . GLN A 1 556 ? -19.246 -34.721 -2.820 1.00 92.81 556 GLN A CA 1
ATOM 4371 C C . GLN A 1 556 ? -18.419 -34.910 -4.105 1.00 92.81 556 GLN A C 1
ATOM 4373 O O . GLN A 1 556 ? -18.955 -34.867 -5.208 1.00 92.81 556 GLN A O 1
ATOM 4378 N N . GLY A 1 557 ? -17.108 -35.148 -3.982 1.00 90.62 557 GLY A N 1
ATOM 4379 C CA . GLY A 1 557 ? -16.240 -35.503 -5.107 1.00 90.62 557 GLY A CA 1
ATOM 4380 C C . GLY A 1 557 ? -15.604 -34.329 -5.855 1.00 90.62 557 GLY A C 1
ATOM 4381 O O . GLY A 1 557 ? -14.931 -34.568 -6.859 1.00 90.62 557 GLY A O 1
ATOM 4382 N N . PHE A 1 558 ? -15.747 -33.090 -5.375 1.00 93.25 558 PHE A N 1
ATOM 4383 C CA . PHE A 1 558 ? -15.009 -31.937 -5.896 1.00 93.25 558 PHE A CA 1
ATOM 4384 C C . PHE A 1 558 ? -13.843 -31.585 -4.968 1.00 93.25 558 PHE A C 1
ATOM 4386 O O . PHE A 1 558 ? -14.042 -31.143 -3.842 1.00 93.25 558 PHE A O 1
ATOM 4393 N N . ILE A 1 559 ? -12.615 -31.786 -5.450 1.00 91.31 559 ILE A N 1
ATOM 4394 C CA . ILE A 1 559 ? -11.387 -31.481 -4.705 1.00 91.31 559 ILE A CA 1
ATOM 4395 C C . ILE A 1 559 ? -10.466 -30.665 -5.620 1.00 91.31 559 ILE A C 1
ATOM 4397 O O . ILE A 1 559 ? -9.835 -31.249 -6.514 1.00 91.31 559 ILE A O 1
ATOM 4401 N N . PRO A 1 560 ? -10.385 -29.335 -5.456 1.00 93.31 560 PRO A N 1
ATOM 4402 C CA . PRO A 1 560 ? -9.408 -28.534 -6.182 1.00 93.31 560 PRO A CA 1
ATOM 4403 C C . PRO A 1 560 ? -7.986 -28.864 -5.697 1.00 93.31 560 PRO A C 1
ATOM 4405 O O . PRO A 1 560 ? -7.777 -29.242 -4.548 1.00 93.31 560 PRO A O 1
ATOM 4408 N N . ASP A 1 561 ? -7.001 -28.758 -6.589 1.00 93.81 561 ASP A N 1
ATOM 4409 C CA . ASP A 1 561 ? -5.582 -28.984 -6.279 1.00 93.81 561 ASP A CA 1
ATOM 4410 C C . ASP A 1 561 ? -4.981 -27.819 -5.469 1.00 93.81 561 ASP A C 1
ATOM 4412 O O . ASP A 1 561 ? -4.044 -28.016 -4.699 1.00 93.81 561 ASP A O 1
ATOM 4416 N N . ALA A 1 562 ? -5.542 -26.615 -5.616 1.00 93.50 562 ALA A N 1
ATOM 4417 C CA . ALA A 1 562 ? -5.256 -25.454 -4.782 1.00 93.50 562 ALA A CA 1
ATOM 4418 C C . ALA A 1 562 ? -6.501 -24.577 -4.649 1.00 93.50 562 ALA A C 1
ATOM 4420 O O . ALA A 1 562 ? -7.379 -24.561 -5.514 1.00 93.50 562 ALA A O 1
ATOM 4421 N N . SER A 1 563 ? -6.585 -23.813 -3.566 1.00 92.62 563 SER A N 1
ATOM 4422 C CA . SER A 1 563 ? -7.638 -22.815 -3.384 1.00 92.62 563 SER A CA 1
ATOM 4423 C C . SER A 1 563 ? -7.068 -21.551 -2.769 1.00 92.62 563 SER A C 1
ATOM 4425 O O . SER A 1 563 ? -6.113 -21.641 -2.001 1.00 92.62 563 SER A O 1
ATOM 4427 N N . VAL A 1 564 ? -7.622 -20.399 -3.130 1.00 90.69 564 VAL A N 1
ATOM 4428 C CA . VAL A 1 564 ? -7.215 -19.076 -2.644 1.00 90.69 564 VAL A CA 1
ATOM 4429 C C . VAL A 1 564 ? -8.465 -18.261 -2.338 1.00 90.69 564 VAL A C 1
ATOM 4431 O O . VAL A 1 564 ? -9.385 -18.222 -3.157 1.00 90.69 564 VAL A O 1
ATOM 4434 N N . CYS A 1 565 ? -8.507 -17.598 -1.185 1.00 85.69 565 CYS A N 1
ATOM 4435 C CA . CYS A 1 565 ? -9.493 -16.547 -0.934 1.00 85.69 565 CYS A CA 1
ATOM 4436 C C . CYS A 1 565 ? -8.893 -15.147 -1.087 1.00 85.69 565 CYS A C 1
ATOM 4438 O O . CYS A 1 565 ? -7.688 -14.953 -0.945 1.00 85.69 565 CYS A O 1
ATOM 4440 N N . LEU A 1 566 ? -9.750 -14.159 -1.353 1.00 74.75 566 LEU A N 1
ATOM 4441 C CA . LEU A 1 566 ? -9.347 -12.764 -1.543 1.00 74.75 566 LEU A CA 1
ATOM 4442 C C . LEU A 1 566 ? -8.580 -12.185 -0.340 1.00 74.75 566 LEU A C 1
ATOM 4444 O O . LEU A 1 566 ? -7.662 -11.395 -0.519 1.00 74.75 566 LEU A O 1
ATOM 4448 N N . GLU A 1 567 ? -8.903 -12.619 0.881 1.00 72.50 567 GLU A N 1
ATOM 4449 C CA . GLU A 1 567 ? -8.202 -12.215 2.115 1.00 72.50 567 GLU A CA 1
ATOM 4450 C C . GLU A 1 567 ? -6.731 -12.669 2.155 1.00 72.50 567 GLU A C 1
ATOM 4452 O O . GLU A 1 567 ? -5.929 -12.112 2.899 1.00 72.50 567 GLU A O 1
ATOM 4457 N N . GLU A 1 568 ? -6.344 -13.663 1.348 1.00 78.00 568 GLU A N 1
ATOM 4458 C CA . GLU A 1 568 ? -4.946 -14.097 1.215 1.00 78.00 568 GLU A CA 1
ATOM 4459 C C . GLU A 1 568 ? -4.137 -13.210 0.258 1.00 78.00 568 GLU A C 1
ATOM 4461 O O . GLU A 1 568 ? -2.949 -13.461 0.050 1.00 78.00 568 GLU A O 1
ATOM 4466 N N . VAL A 1 569 ? -4.763 -12.181 -0.321 1.00 75.88 569 VAL A N 1
ATOM 4467 C CA . VAL A 1 569 ? -4.170 -11.280 -1.309 1.00 75.88 569 VAL A CA 1
ATOM 4468 C C . VAL A 1 569 ? -4.334 -9.829 -0.839 1.00 75.88 569 VAL A C 1
ATOM 4470 O O . VAL A 1 569 ? -5.286 -9.156 -1.232 1.00 75.88 569 VAL A O 1
ATOM 4473 N N . PRO A 1 570 ? -3.409 -9.318 -0.003 1.00 57.62 570 PRO A N 1
ATOM 4474 C CA . PRO A 1 570 ? -3.553 -8.009 0.642 1.00 57.62 570 PRO A CA 1
ATOM 4475 C C . PRO A 1 570 ? -3.688 -6.840 -0.339 1.00 57.62 570 PRO A C 1
ATOM 4477 O O . PRO A 1 570 ? -4.330 -5.850 -0.020 1.00 57.62 570 PRO A O 1
ATOM 4480 N N . GLU A 1 571 ? -3.103 -6.957 -1.531 1.00 58.50 571 GLU A N 1
ATOM 4481 C CA . GLU A 1 571 ? -3.122 -5.914 -2.565 1.00 58.50 571 GLU A CA 1
ATOM 4482 C C . GLU A 1 571 ? -4.442 -5.861 -3.356 1.00 58.50 571 GLU A C 1
ATOM 4484 O O . GLU A 1 571 ? -4.663 -4.933 -4.132 1.00 58.50 571 GLU A O 1
ATOM 4489 N N . ALA A 1 572 ? -5.326 -6.853 -3.201 1.00 57.75 572 ALA A N 1
ATOM 4490 C CA . ALA A 1 572 ? -6.570 -6.913 -3.955 1.00 57.75 572 ALA A CA 1
ATOM 4491 C C . ALA A 1 572 ? -7.680 -6.090 -3.279 1.00 57.75 572 ALA A C 1
ATOM 4493 O O . ALA A 1 572 ? -8.093 -6.360 -2.149 1.00 57.75 572 ALA A O 1
ATOM 4494 N N . ASN A 1 573 ? -8.200 -5.096 -4.003 1.00 60.16 573 ASN A N 1
ATOM 4495 C CA . ASN A 1 573 ? -9.349 -4.302 -3.576 1.00 60.16 573 ASN A CA 1
ATOM 4496 C C . ASN A 1 573 ? -10.646 -5.134 -3.693 1.00 60.16 573 ASN A C 1
ATOM 4498 O O . ASN A 1 573 ? -10.979 -5.542 -4.799 1.00 60.16 573 ASN A O 1
ATOM 4502 N N . PRO A 1 574 ? -11.436 -5.346 -2.621 1.00 57.56 574 PRO A N 1
ATOM 4503 C CA . PRO A 1 574 ? -12.692 -6.103 -2.704 1.00 57.56 574 PRO A CA 1
ATOM 4504 C C . PRO A 1 574 ? -13.763 -5.493 -3.606 1.00 57.56 574 PRO A C 1
ATOM 4506 O O . PRO A 1 574 ? -14.674 -6.198 -4.037 1.00 57.56 574 PRO A O 1
ATOM 4509 N N . SER A 1 575 ? -13.672 -4.191 -3.866 1.00 55.72 575 SER A N 1
ATOM 4510 C CA . SER A 1 575 ? -14.632 -3.457 -4.686 1.00 55.72 575 SER A CA 1
ATOM 4511 C C . SER A 1 575 ? -14.280 -3.474 -6.176 1.00 55.72 575 SER A C 1
ATOM 4513 O O . SER A 1 575 ? -15.055 -2.954 -6.975 1.00 55.72 575 SER A O 1
ATOM 4515 N N . GLN A 1 576 ? -13.134 -4.049 -6.567 1.00 65.25 576 GLN A N 1
ATOM 4516 C CA . GLN A 1 576 ? -12.685 -4.117 -7.960 1.00 65.25 576 GLN A CA 1
ATOM 4517 C C . GLN A 1 576 ? -12.133 -5.513 -8.301 1.00 65.25 576 GLN A C 1
ATOM 4519 O O . GLN A 1 576 ? -11.494 -6.146 -7.463 1.00 65.25 576 GLN A O 1
ATOM 4524 N N . PRO A 1 577 ? -12.341 -6.023 -9.526 1.00 75.44 577 PRO A N 1
ATOM 4525 C CA . PRO A 1 577 ? -11.720 -7.274 -9.955 1.00 75.44 577 PRO A CA 1
ATOM 4526 C C . PRO A 1 577 ? -10.187 -7.193 -9.892 1.00 75.44 577 PRO A C 1
ATOM 4528 O O . PRO A 1 577 ? -9.597 -6.200 -10.310 1.00 75.44 577 PRO A O 1
ATOM 4531 N N . SER A 1 578 ? -9.533 -8.245 -9.395 1.00 82.50 578 SER A N 1
ATOM 4532 C CA . SER A 1 578 ? -8.070 -8.342 -9.320 1.00 82.50 578 SER A CA 1
ATOM 4533 C C . SER A 1 578 ? -7.612 -9.708 -9.830 1.00 82.50 578 SER A C 1
ATOM 4535 O O . SER A 1 578 ? -8.221 -10.704 -9.449 1.00 82.50 578 SER A O 1
ATOM 4537 N N . PRO A 1 579 ? -6.541 -9.794 -10.641 1.00 89.31 579 PRO A N 1
ATOM 4538 C CA . PRO A 1 579 ? -5.999 -11.070 -11.119 1.00 89.31 579 PRO A CA 1
ATOM 4539 C C . PRO A 1 579 ? -5.165 -11.811 -10.060 1.00 89.31 579 PRO A C 1
ATOM 4541 O O . PRO A 1 579 ? -4.777 -12.966 -10.244 1.00 89.31 579 PRO A O 1
ATOM 4544 N N . ALA A 1 580 ? -4.853 -11.151 -8.945 1.00 88.38 580 ALA A N 1
ATOM 4545 C CA . ALA A 1 580 ? -3.885 -11.636 -7.975 1.00 88.38 580 ALA A CA 1
ATOM 4546 C C . ALA A 1 580 ? -4.291 -12.934 -7.234 1.00 88.38 580 ALA A C 1
ATOM 4548 O O . ALA A 1 580 ? -3.406 -13.773 -7.031 1.00 88.38 580 ALA A O 1
ATOM 4549 N N . PRO A 1 581 ? -5.572 -13.200 -6.888 1.00 89.50 581 PRO A N 1
ATOM 4550 C CA . PRO A 1 581 ? -5.966 -14.503 -6.344 1.00 89.50 581 PRO A CA 1
ATOM 4551 C C . PRO A 1 581 ? -5.714 -15.650 -7.326 1.00 89.50 581 PRO A C 1
ATOM 4553 O O . PRO A 1 581 ? -5.256 -16.722 -6.920 1.00 89.50 581 PRO A O 1
ATOM 4556 N N . LEU A 1 582 ? -5.942 -15.414 -8.620 1.00 90.38 582 LEU A N 1
ATOM 4557 C CA . LEU A 1 582 ? -5.689 -16.390 -9.674 1.00 90.38 582 LEU A CA 1
ATOM 4558 C C . LEU A 1 582 ? -4.186 -16.670 -9.845 1.00 90.38 582 LEU A C 1
ATOM 4560 O O . LEU A 1 582 ? -3.784 -17.834 -9.913 1.00 90.38 582 LEU A O 1
ATOM 4564 N N . TRP A 1 583 ? -3.339 -15.636 -9.813 1.00 90.38 583 TRP A N 1
ATOM 4565 C CA . TRP A 1 583 ? -1.878 -15.796 -9.836 1.00 90.38 583 TRP A CA 1
ATOM 4566 C C . TRP A 1 583 ? -1.343 -16.527 -8.603 1.00 90.38 583 TRP A C 1
ATOM 4568 O O . TRP A 1 583 ? -0.532 -17.444 -8.737 1.00 90.38 583 TRP A O 1
ATOM 4578 N N . LEU A 1 584 ? -1.830 -16.194 -7.403 1.00 88.94 584 LEU A N 1
ATOM 4579 C CA . LEU A 1 584 ? -1.462 -16.916 -6.183 1.00 88.94 584 LEU A CA 1
ATOM 4580 C C . LEU A 1 584 ? -1.881 -18.392 -6.264 1.00 88.94 584 LEU A C 1
ATOM 4582 O O . LEU A 1 584 ? -1.145 -19.276 -5.818 1.00 88.94 584 LEU A O 1
ATOM 4586 N N . CYS A 1 585 ? -3.035 -18.675 -6.873 1.00 91.00 585 CYS A N 1
ATOM 4587 C CA . CYS A 1 585 ? -3.492 -20.040 -7.103 1.00 91.00 585 CYS A CA 1
ATOM 4588 C C . CYS A 1 585 ? -2.527 -20.795 -8.032 1.00 91.00 585 CYS A C 1
ATOM 4590 O O . CYS A 1 585 ? -2.118 -21.912 -7.717 1.00 91.00 585 CYS A O 1
ATOM 4592 N N . ALA A 1 586 ? -2.084 -20.167 -9.123 1.00 88.81 586 ALA A N 1
ATOM 4593 C CA . ALA A 1 586 ? -1.110 -20.748 -10.046 1.00 88.81 586 ALA A CA 1
ATOM 4594 C C . ALA A 1 586 ? 0.256 -21.008 -9.398 1.00 88.81 586 ALA A C 1
ATOM 4596 O O . ALA A 1 586 ? 0.828 -22.082 -9.589 1.00 88.81 586 ALA A O 1
ATOM 4597 N N . ILE A 1 587 ? 0.733 -20.084 -8.556 1.00 87.88 587 ILE A N 1
ATOM 4598 C CA . ILE A 1 587 ? 1.963 -20.256 -7.769 1.00 87.88 587 ILE A CA 1
ATOM 4599 C C . ILE A 1 587 ? 1.849 -21.481 -6.853 1.00 87.88 587 ILE A C 1
ATOM 4601 O O . ILE A 1 587 ? 2.755 -22.313 -6.833 1.00 87.88 587 ILE A O 1
ATOM 4605 N N . ARG A 1 588 ? 0.723 -21.645 -6.138 1.00 90.25 588 ARG A N 1
ATOM 4606 C CA . ARG A 1 588 ? 0.477 -22.821 -5.277 1.00 90.25 588 ARG A CA 1
ATOM 4607 C C . ARG A 1 588 ? 0.472 -24.131 -6.063 1.00 90.25 588 ARG A C 1
ATOM 4609 O O . ARG A 1 588 ? 0.894 -25.159 -5.540 1.00 90.25 588 ARG A O 1
ATOM 4616 N N . LEU A 1 589 ? -0.001 -24.093 -7.305 1.00 88.56 589 LEU A N 1
ATOM 4617 C CA . LEU A 1 589 ? -0.023 -25.252 -8.194 1.00 88.56 589 LEU A CA 1
ATOM 4618 C C . LEU A 1 589 ? 1.320 -25.515 -8.891 1.00 88.56 589 LEU A C 1
ATOM 4620 O O . LEU A 1 589 ? 1.482 -26.583 -9.481 1.00 88.56 589 LEU A O 1
ATOM 4624 N N . GLY A 1 590 ? 2.265 -24.570 -8.833 1.00 86.25 590 GLY A N 1
ATOM 4625 C CA . GLY A 1 590 ? 3.517 -24.626 -9.586 1.00 86.25 590 GLY A CA 1
ATOM 4626 C C . GLY A 1 590 ? 3.300 -24.548 -11.100 1.00 86.25 590 GLY A C 1
ATOM 4627 O O . GLY A 1 590 ? 3.995 -25.233 -11.847 1.00 86.25 590 GLY A O 1
ATOM 4628 N N . LEU A 1 591 ? 2.308 -23.770 -11.549 1.00 81.12 591 LEU A N 1
ATOM 4629 C CA . LEU A 1 591 ? 1.898 -23.683 -12.953 1.00 81.12 591 LEU A CA 1
ATOM 4630 C C . LEU A 1 591 ? 2.187 -22.308 -13.552 1.00 81.12 591 LEU A C 1
ATOM 4632 O O . LEU A 1 591 ? 1.918 -21.281 -12.934 1.00 81.12 591 LEU A O 1
ATOM 4636 N N . SER A 1 592 ? 2.681 -22.309 -14.789 1.00 72.94 592 SER A N 1
ATOM 4637 C CA . SER A 1 592 ? 2.719 -21.152 -15.685 1.00 72.94 592 SER A CA 1
ATOM 4638 C C . SER A 1 592 ? 2.870 -21.655 -17.131 1.00 72.94 592 SER A C 1
ATOM 4640 O O . SER A 1 592 ? 3.790 -22.446 -17.371 1.00 72.94 592 SER A O 1
ATOM 4642 N N . PRO A 1 593 ? 2.010 -21.243 -18.085 1.00 75.69 593 PRO A N 1
ATOM 4643 C CA . PRO A 1 593 ? 0.892 -20.300 -17.944 1.00 75.69 593 PRO A CA 1
ATOM 4644 C C . PRO A 1 593 ? -0.388 -20.932 -17.353 1.00 75.69 593 PRO A C 1
ATOM 4646 O O . PRO A 1 593 ? -0.498 -22.148 -17.211 1.00 75.69 593 PRO A O 1
ATOM 4649 N N . ILE A 1 594 ? -1.358 -20.086 -16.989 1.00 87.94 594 ILE A N 1
ATOM 4650 C CA . ILE A 1 594 ? -2.733 -20.492 -16.653 1.00 87.94 594 ILE A CA 1
ATOM 4651 C C . ILE A 1 594 ? -3.540 -20.502 -17.955 1.00 87.94 594 ILE A C 1
ATOM 4653 O O . ILE A 1 594 ? -3.551 -19.503 -18.665 1.00 87.94 594 ILE A O 1
ATOM 4657 N N . GLU A 1 595 ? -4.228 -21.601 -18.257 1.00 89.06 595 GLU A N 1
ATOM 4658 C CA . GLU A 1 595 ? -4.930 -21.740 -19.541 1.00 89.06 595 GLU A CA 1
ATOM 4659 C C . GLU A 1 595 ? -6.271 -20.991 -19.568 1.00 89.06 595 GLU A C 1
ATOM 4661 O O . GLU A 1 595 ? -6.536 -20.210 -20.481 1.00 89.06 595 GLU A O 1
ATOM 4666 N N . PHE A 1 596 ? -7.134 -21.213 -18.570 1.00 94.56 596 PHE A N 1
ATOM 4667 C CA . PHE A 1 596 ? -8.467 -20.610 -18.536 1.00 94.56 596 PHE A CA 1
ATOM 4668 C C . PHE A 1 596 ? -9.019 -20.412 -17.118 1.00 94.56 596 PHE A C 1
ATOM 4670 O O . PHE A 1 596 ? -8.650 -21.118 -16.177 1.00 94.56 596 PHE A O 1
ATOM 4677 N N . LYS A 1 597 ? -9.962 -19.473 -16.988 1.00 95.94 597 LYS A N 1
ATOM 4678 C CA . LYS A 1 597 ? -10.778 -19.199 -15.801 1.00 95.94 597 LYS A CA 1
ATOM 4679 C C . LYS A 1 597 ? -12.251 -19.455 -16.115 1.00 95.94 597 LYS A C 1
ATOM 4681 O O . LYS A 1 597 ? -12.769 -18.989 -17.127 1.00 95.94 597 LYS A O 1
ATOM 4686 N N . VAL A 1 598 ? -12.928 -20.169 -15.220 1.00 96.62 598 VAL A N 1
ATOM 4687 C CA . VAL A 1 598 ? -14.380 -20.397 -15.273 1.00 96.62 598 VAL A CA 1
ATOM 4688 C C . VAL A 1 598 ? -15.039 -19.618 -14.140 1.00 96.62 598 VAL A C 1
ATOM 4690 O O . VAL A 1 598 ? -14.541 -19.669 -13.011 1.00 96.62 598 VAL A O 1
ATOM 4693 N N . ASP A 1 599 ? -16.115 -18.885 -14.424 1.00 95.62 599 ASP A N 1
ATOM 4694 C CA . ASP A 1 599 ? -16.870 -18.127 -13.417 1.00 95.62 599 ASP A CA 1
ATOM 4695 C C . ASP A 1 599 ? -18.329 -17.892 -13.835 1.00 95.62 599 ASP A C 1
ATOM 4697 O O . ASP A 1 599 ? -18.667 -17.998 -15.010 1.00 95.62 599 ASP A O 1
ATOM 4701 N N . ASP A 1 600 ? -19.203 -17.568 -12.888 1.00 93.12 600 ASP A N 1
ATOM 4702 C CA . ASP A 1 600 ? -20.617 -17.259 -13.126 1.00 93.12 600 ASP A CA 1
ATOM 4703 C C . ASP A 1 600 ? -20.949 -15.769 -12.912 1.00 93.12 600 ASP A C 1
ATOM 4705 O O . ASP A 1 600 ? -22.107 -15.358 -13.029 1.00 93.12 600 ASP A O 1
ATOM 4709 N N . SER A 1 601 ? -19.939 -14.948 -12.609 1.00 90.69 601 SER A N 1
ATOM 4710 C CA . SER A 1 601 ? -20.070 -13.522 -12.325 1.00 90.69 601 SER A CA 1
ATOM 4711 C C . SER A 1 601 ? -19.206 -12.662 -13.248 1.00 90.69 601 SER A C 1
ATOM 4713 O O . SER A 1 601 ? -18.101 -13.038 -13.635 1.00 90.69 601 SER A O 1
ATOM 4715 N N . VAL A 1 602 ? -19.667 -11.441 -13.534 1.00 90.44 602 VAL A N 1
ATOM 4716 C CA . VAL A 1 602 ? -18.877 -10.439 -14.276 1.00 90.44 602 VAL A CA 1
ATOM 4717 C C . VAL A 1 602 ? -17.530 -10.154 -13.598 1.00 90.44 602 VAL A C 1
ATOM 4719 O O . VAL A 1 602 ? -16.520 -10.011 -14.282 1.00 90.44 602 VAL A O 1
ATOM 4722 N N . ASN A 1 603 ? -17.479 -10.138 -12.262 1.00 86.62 603 ASN A N 1
ATOM 4723 C CA . ASN A 1 603 ? -16.235 -9.891 -11.526 1.00 86.62 603 ASN A CA 1
ATOM 4724 C C . ASN A 1 603 ? -15.217 -11.020 -11.707 1.00 86.62 603 ASN A C 1
ATOM 4726 O O . ASN A 1 603 ? -14.032 -10.745 -11.877 1.00 86.62 603 ASN A O 1
ATOM 4730 N N . GLY A 1 604 ? -15.654 -12.278 -11.693 1.00 89.62 604 GLY A N 1
ATOM 4731 C CA . GLY A 1 604 ? -14.745 -13.399 -11.906 1.00 89.62 604 GLY A CA 1
ATOM 4732 C C . GLY A 1 604 ? -14.347 -13.591 -13.372 1.00 89.62 604 GLY A C 1
ATOM 4733 O O . GLY A 1 604 ? -13.246 -14.072 -13.644 1.00 89.62 604 GLY A O 1
ATOM 4734 N N . ILE A 1 605 ? -15.177 -13.150 -14.327 1.00 95.06 605 ILE A N 1
ATOM 4735 C CA . ILE A 1 605 ? -14.746 -12.996 -15.725 1.00 95.06 605 ILE A CA 1
ATOM 4736 C C . ILE A 1 605 ? -13.660 -11.923 -15.829 1.00 95.06 605 ILE A C 1
ATOM 4738 O O . ILE A 1 605 ? -12.613 -12.177 -16.421 1.00 95.06 605 ILE A O 1
ATOM 4742 N N . ALA A 1 606 ? -13.858 -10.763 -15.202 1.00 91.56 606 ALA A N 1
ATOM 4743 C CA . ALA A 1 606 ? -12.862 -9.698 -15.177 1.00 91.56 606 ALA A CA 1
ATOM 4744 C C . ALA A 1 606 ? -11.548 -10.126 -14.489 1.00 91.56 606 ALA A C 1
ATOM 4746 O O . ALA A 1 606 ? -10.481 -9.788 -14.993 1.00 91.56 606 ALA A O 1
ATOM 4747 N N . GLU A 1 607 ? -11.595 -10.927 -13.412 1.00 90.62 607 GLU A N 1
ATOM 4748 C CA . GLU A 1 607 ? -10.403 -11.552 -12.800 1.00 90.62 607 GLU A CA 1
ATOM 4749 C C . GLU A 1 607 ? -9.592 -12.344 -13.839 1.00 90.62 607 GLU A C 1
ATOM 4751 O O . GLU A 1 607 ? -8.374 -12.182 -13.929 1.00 90.62 607 GLU A O 1
ATOM 4756 N N . GLY A 1 608 ? -10.258 -13.169 -14.655 1.00 93.06 608 GLY A N 1
ATOM 4757 C CA . GLY A 1 608 ? -9.599 -13.947 -15.705 1.00 93.06 608 GLY A CA 1
ATOM 4758 C C . GLY A 1 608 ? -9.031 -13.085 -16.838 1.00 93.06 608 GLY A C 1
ATOM 4759 O O . GLY A 1 608 ? -7.894 -13.293 -17.258 1.00 93.06 608 GLY A O 1
ATOM 4760 N N . LEU A 1 609 ? -9.782 -12.079 -17.293 1.00 93.62 609 LEU A N 1
ATOM 4761 C CA . LEU A 1 609 ? -9.326 -11.156 -18.339 1.00 93.62 609 LEU A CA 1
ATOM 4762 C C . LEU A 1 609 ? -8.086 -10.369 -17.899 1.00 93.62 609 LEU A C 1
ATOM 4764 O O . LEU A 1 609 ? -7.109 -10.296 -18.639 1.00 93.62 609 LEU A O 1
ATOM 4768 N N . LEU A 1 610 ? -8.086 -9.845 -16.670 1.00 91.44 610 LEU A N 1
ATOM 4769 C CA . LEU A 1 610 ? -6.940 -9.128 -16.101 1.00 91.44 610 LEU A CA 1
ATOM 4770 C C . LEU A 1 610 ? -5.718 -10.032 -15.905 1.00 91.44 610 LEU A C 1
ATOM 4772 O O . LEU A 1 610 ? -4.584 -9.558 -15.953 1.00 91.44 610 LEU A O 1
ATOM 4776 N N . ALA A 1 611 ? -5.934 -11.330 -15.687 1.00 90.56 611 ALA A N 1
ATOM 4777 C CA . ALA A 1 611 ? -4.858 -12.308 -15.589 1.00 90.56 611 ALA A CA 1
ATOM 4778 C C . ALA A 1 611 ? -4.318 -12.747 -16.961 1.00 90.56 611 ALA A C 1
ATOM 4780 O O . ALA A 1 611 ? -3.332 -13.485 -16.999 1.00 90.56 611 ALA A O 1
ATOM 4781 N N . GLY A 1 612 ? -4.941 -12.309 -18.063 1.00 92.62 612 GLY A N 1
ATOM 4782 C CA . GLY A 1 612 ? -4.548 -12.647 -19.429 1.00 92.62 612 GLY A CA 1
ATOM 4783 C C . GLY A 1 612 ? -4.852 -14.095 -19.816 1.00 92.62 612 GLY A C 1
ATOM 4784 O O . GLY A 1 612 ? -4.059 -14.705 -20.531 1.00 92.62 612 GLY A O 1
ATOM 4785 N N . VAL A 1 613 ? -5.954 -14.668 -19.315 1.00 94.88 613 VAL A N 1
ATOM 4786 C CA . VAL A 1 613 ? -6.334 -16.071 -19.565 1.00 94.88 613 VAL A CA 1
ATOM 4787 C C . VAL A 1 613 ? -7.663 -16.177 -20.311 1.00 94.88 613 VAL A C 1
ATOM 4789 O O . VAL A 1 613 ? -8.490 -15.266 -20.259 1.00 94.88 613 VAL A O 1
ATOM 4792 N N . TRP A 1 614 ? -7.913 -17.315 -20.969 1.00 97.62 614 TRP A N 1
ATOM 4793 C CA . TRP A 1 614 ? -9.221 -17.582 -21.574 1.00 97.62 614 TRP A CA 1
ATOM 4794 C C . TRP A 1 614 ? -10.309 -17.589 -20.492 1.00 97.62 614 TRP A C 1
ATOM 4796 O O . TRP A 1 614 ? -10.103 -18.101 -19.395 1.00 97.62 614 TRP A O 1
ATOM 4806 N N . THR A 1 615 ? -11.491 -17.054 -20.783 1.00 98.31 615 THR A N 1
ATOM 4807 C CA . THR A 1 615 ? -12.572 -16.902 -19.795 1.00 98.31 615 THR A CA 1
ATOM 4808 C C . THR A 1 615 ? -13.846 -17.584 -20.263 1.00 98.31 615 THR A C 1
ATOM 4810 O O . THR A 1 615 ? -14.273 -17.424 -21.407 1.00 98.31 615 THR A O 1
ATOM 4813 N N . VAL A 1 616 ? -14.449 -18.364 -19.368 1.00 98.25 616 VAL A N 1
ATOM 4814 C CA . VAL A 1 616 ? -15.662 -19.138 -19.634 1.00 98.25 616 VAL A CA 1
ATOM 4815 C C . VAL A 1 616 ? -16.722 -18.785 -18.594 1.00 98.25 616 VAL A C 1
ATOM 4817 O O . VAL A 1 616 ? -16.567 -19.088 -17.412 1.00 98.25 616 VAL A O 1
ATOM 4820 N N . GLY A 1 617 ? -17.797 -18.143 -19.042 1.00 97.56 617 GLY A N 1
ATOM 4821 C CA . GLY A 1 617 ? -18.972 -17.830 -18.236 1.00 97.56 617 GLY A CA 1
ATOM 4822 C C . GLY A 1 617 ? -19.917 -19.022 -18.099 1.00 97.56 617 GLY A C 1
ATOM 4823 O O . GLY A 1 617 ? -20.225 -19.665 -19.100 1.00 97.56 617 GLY A O 1
ATOM 4824 N N . ILE A 1 618 ? -20.422 -19.295 -16.894 1.00 96.38 618 ILE A N 1
ATOM 4825 C CA . ILE A 1 618 ? -21.501 -20.271 -16.664 1.00 96.38 618 ILE A CA 1
ATOM 4826 C C . ILE A 1 618 ? -22.829 -19.531 -16.494 1.00 96.38 618 ILE A C 1
ATOM 4828 O O . ILE A 1 618 ? -22.995 -18.792 -15.532 1.00 96.38 618 ILE A O 1
ATOM 4832 N N . ALA A 1 619 ? -23.791 -19.737 -17.394 1.00 94.25 619 ALA A N 1
ATOM 4833 C CA . ALA A 1 619 ? -25.045 -18.986 -17.408 1.00 94.25 619 ALA A CA 1
ATOM 4834 C C . ALA A 1 619 ? -26.137 -19.592 -16.509 1.00 94.25 619 ALA A C 1
ATOM 4836 O O . ALA A 1 619 ? -26.716 -18.882 -15.683 1.00 94.25 619 ALA A O 1
ATOM 4837 N N . LYS A 1 620 ? -26.442 -20.891 -16.644 1.00 90.44 620 LYS A N 1
ATOM 4838 C CA . LYS A 1 620 ? -27.654 -21.513 -16.067 1.00 90.44 620 LYS A CA 1
ATOM 4839 C C . LYS A 1 620 ? -27.648 -21.545 -14.543 1.00 90.44 620 LYS A C 1
ATOM 4841 O O . LYS A 1 620 ? -28.693 -21.359 -13.928 1.00 90.44 620 LYS A O 1
ATOM 4846 N N . THR A 1 621 ? -26.479 -21.754 -13.945 1.00 85.44 621 THR A N 1
ATOM 4847 C CA . THR A 1 621 ? -26.298 -21.813 -12.487 1.00 85.44 621 THR A CA 1
ATOM 4848 C C . THR A 1 621 ? -25.753 -20.512 -11.903 1.00 85.44 621 THR A C 1
ATOM 4850 O O . THR A 1 621 ? -25.275 -20.513 -10.774 1.00 85.44 621 THR A O 1
ATOM 4853 N N . SER A 1 622 ? -25.801 -19.415 -12.665 1.00 86.06 622 SER A N 1
ATOM 4854 C CA . SER A 1 622 ? -25.307 -18.118 -12.206 1.00 86.06 622 SER A CA 1
ATOM 4855 C C . SER A 1 622 ? -26.259 -17.406 -11.257 1.00 86.06 622 SER A C 1
ATOM 4857 O O . SER A 1 622 ? -27.483 -17.601 -11.267 1.00 86.06 622 SER A O 1
ATOM 4859 N N . SER A 1 623 ? -25.694 -16.448 -10.527 1.00 79.69 623 SER A N 1
ATOM 4860 C CA . SER A 1 623 ? -26.458 -15.442 -9.782 1.00 79.69 623 SER A CA 1
ATOM 4861 C C . SER A 1 623 ? -27.473 -14.649 -10.633 1.00 79.69 623 SER A C 1
ATOM 4863 O O . SER A 1 623 ? -28.471 -14.175 -10.088 1.00 79.69 623 SER A O 1
ATOM 4865 N N . TYR A 1 624 ? -27.289 -14.543 -11.958 1.00 82.25 624 TYR A N 1
ATOM 4866 C CA . TYR A 1 624 ? -28.227 -13.857 -12.862 1.00 82.25 624 TYR A CA 1
ATOM 4867 C C . TYR A 1 624 ? -29.522 -14.643 -13.098 1.00 82.25 624 TYR A C 1
ATOM 4869 O O . TYR A 1 624 ? -30.577 -14.038 -13.310 1.00 82.25 624 TYR A O 1
ATOM 4877 N N . VAL A 1 625 ? -29.460 -15.979 -13.040 1.00 84.88 625 VAL A N 1
ATOM 4878 C CA . VAL A 1 625 ? -30.654 -16.837 -13.050 1.00 84.88 625 VAL A CA 1
ATOM 4879 C C . VAL A 1 625 ? -31.263 -16.880 -11.651 1.00 84.88 625 VAL A C 1
ATOM 4881 O O . VAL A 1 625 ? -32.474 -16.670 -11.507 1.00 84.88 625 VAL A O 1
ATOM 4884 N N . GLY A 1 626 ? -30.419 -17.079 -10.631 1.00 80.19 626 GLY A N 1
ATOM 4885 C CA . GLY A 1 626 ? -30.776 -16.922 -9.220 1.00 80.19 626 GLY A CA 1
ATOM 4886 C C . GLY A 1 626 ? -31.834 -17.909 -8.718 1.00 80.19 626 GLY A C 1
ATOM 4887 O O . GLY A 1 626 ? -32.650 -17.544 -7.873 1.00 80.19 626 GLY A O 1
ATOM 4888 N N . LEU A 1 627 ? -31.860 -19.127 -9.268 1.00 81.69 627 LEU A N 1
ATOM 4889 C CA . LEU A 1 627 ? -32.798 -20.194 -8.906 1.00 81.69 627 LEU A CA 1
ATOM 4890 C C . LEU A 1 627 ? -32.035 -21.433 -8.438 1.00 81.69 627 LEU A C 1
ATOM 4892 O O . LEU A 1 627 ? -30.957 -21.730 -8.952 1.00 81.69 627 LEU A O 1
ATOM 4896 N N . ASN A 1 628 ? -32.605 -22.162 -7.479 1.00 80.19 628 ASN A N 1
ATOM 4897 C CA . ASN A 1 628 ? -32.115 -23.494 -7.127 1.00 80.19 628 ASN A CA 1
ATOM 4898 C C . ASN A 1 628 ? -32.606 -24.552 -8.135 1.00 80.19 628 ASN A C 1
ATOM 4900 O O . ASN A 1 628 ? -33.449 -24.270 -8.984 1.00 80.19 628 ASN A O 1
ATOM 4904 N N . GLU A 1 629 ? -32.083 -25.772 -8.025 1.00 80.19 629 GLU A N 1
ATOM 4905 C CA . GLU A 1 629 ? -32.372 -26.889 -8.936 1.00 80.19 629 GLU A CA 1
ATOM 4906 C C . GLU A 1 629 ? -33.876 -27.182 -9.064 1.00 80.19 629 GLU A C 1
ATOM 4908 O O . GLU A 1 629 ? -34.419 -27.164 -10.164 1.00 80.19 629 GLU A O 1
ATOM 4913 N N . GLN A 1 630 ? -34.585 -27.304 -7.937 1.00 82.25 630 GLN A N 1
ATOM 4914 C CA . GLN A 1 630 ? -36.030 -27.543 -7.934 1.00 82.25 630 GLN A CA 1
ATOM 4915 C C . GLN A 1 630 ? -36.804 -26.410 -8.630 1.00 82.25 630 GLN A C 1
ATOM 4917 O O . GLN A 1 630 ? -37.704 -26.649 -9.432 1.00 82.25 630 GLN A O 1
ATOM 4922 N N . GLN A 1 631 ? -36.453 -25.157 -8.339 1.00 84.38 631 GLN A N 1
ATOM 4923 C CA . GLN A 1 631 ? -37.090 -23.992 -8.952 1.00 84.38 631 GLN A CA 1
ATOM 4924 C C . GLN A 1 631 ? -36.827 -23.915 -10.454 1.00 84.38 631 GLN A C 1
ATOM 4926 O O . GLN A 1 631 ? -37.656 -23.381 -11.187 1.00 84.38 631 GLN A O 1
ATOM 4931 N N . LEU A 1 632 ? -35.674 -24.408 -10.903 1.00 83.38 632 LEU A N 1
ATOM 4932 C CA . LEU A 1 632 ? -35.293 -24.440 -12.305 1.00 83.38 632 LEU A CA 1
ATOM 4933 C C . LEU A 1 632 ? -36.124 -25.464 -13.085 1.00 83.38 632 LEU A C 1
ATOM 4935 O O . LEU A 1 632 ? -36.585 -25.149 -14.183 1.00 83.38 632 LEU A O 1
ATOM 4939 N N . ASP A 1 633 ? -36.365 -26.633 -12.489 1.00 81.50 633 ASP A N 1
ATOM 4940 C CA . ASP A 1 633 ? -37.196 -27.700 -13.056 1.00 81.50 633 ASP A CA 1
ATOM 4941 C C . ASP A 1 633 ? -38.677 -27.309 -13.141 1.00 81.50 633 ASP A C 1
ATOM 4943 O O . ASP A 1 633 ? -39.383 -27.673 -14.084 1.00 81.50 633 ASP A O 1
ATOM 4947 N N . GLU A 1 634 ? -39.153 -26.531 -12.170 1.00 85.19 634 GLU A N 1
ATOM 4948 C CA . GLU A 1 634 ? -40.537 -26.054 -12.106 1.00 85.19 634 GLU A CA 1
ATOM 4949 C C . GLU A 1 634 ? -40.791 -24.806 -12.982 1.00 85.19 634 GLU A C 1
ATOM 4951 O O . GLU A 1 634 ? -41.946 -24.421 -13.212 1.00 85.19 634 GLU A O 1
ATOM 4956 N N . LEU A 1 635 ? -39.740 -24.147 -13.489 1.00 83.25 635 LEU A N 1
ATOM 4957 C CA . LEU A 1 635 ? -39.872 -22.879 -14.205 1.00 83.25 635 LEU A CA 1
ATOM 4958 C C . LEU A 1 635 ? -40.405 -23.060 -15.632 1.00 83.25 635 LEU A C 1
ATOM 4960 O O . LEU A 1 635 ? -39.943 -23.884 -16.421 1.00 83.25 635 LEU A O 1
ATOM 4964 N N . LYS A 1 636 ? -41.337 -22.190 -16.034 1.00 80.75 636 LYS A N 1
ATOM 4965 C CA . LYS A 1 636 ? -41.821 -22.145 -17.421 1.00 80.75 636 LYS A CA 1
ATOM 4966 C C . LYS A 1 636 ? -40.676 -21.811 -18.380 1.00 80.75 636 LYS A C 1
ATOM 4968 O O . LYS A 1 636 ? -39.946 -20.843 -18.171 1.00 80.75 636 LYS A O 1
ATOM 4973 N N . SER A 1 637 ? -40.617 -22.506 -19.517 1.00 81.25 637 SER A N 1
ATOM 4974 C CA . SER A 1 637 ? -39.531 -22.361 -20.500 1.00 81.25 637 SER A CA 1
ATOM 4975 C C . SER A 1 637 ? -39.348 -20.932 -21.033 1.00 81.25 637 SER A C 1
ATOM 4977 O O . SER A 1 637 ? -38.246 -20.567 -21.421 1.00 81.25 637 SER A O 1
ATOM 4979 N N . ALA A 1 638 ? -40.402 -20.108 -21.071 1.00 83.25 638 ALA A N 1
ATOM 4980 C CA . ALA A 1 638 ? -40.293 -18.713 -21.509 1.00 83.25 638 ALA A CA 1
ATOM 4981 C C . ALA A 1 638 ? -39.558 -17.822 -20.492 1.00 83.25 638 ALA A C 1
ATOM 4983 O O . ALA A 1 638 ? -38.703 -17.037 -20.888 1.00 83.25 638 ALA A O 1
ATOM 4984 N N . GLU A 1 639 ? -39.853 -17.982 -19.200 1.00 83.88 639 GLU A N 1
ATOM 4985 C CA . GLU A 1 639 ? -39.191 -17.242 -18.118 1.00 83.88 639 GLU A CA 1
ATOM 4986 C C . GLU A 1 639 ? -37.727 -17.672 -17.986 1.00 83.88 639 GLU A C 1
ATOM 4988 O O . GLU A 1 639 ? -36.837 -16.830 -17.876 1.00 83.88 639 GLU A O 1
ATOM 4993 N N . LEU A 1 640 ? -37.465 -18.980 -18.091 1.00 85.31 640 LEU A N 1
ATOM 4994 C CA . LEU A 1 640 ? -36.104 -19.508 -18.064 1.00 85.31 640 LEU A CA 1
ATOM 4995 C C . LEU A 1 640 ? -35.259 -18.928 -19.202 1.00 85.31 640 LEU A C 1
ATOM 4997 O O . LEU A 1 640 ? -34.140 -18.484 -18.967 1.00 85.31 640 LEU A O 1
ATOM 5001 N N . ARG A 1 641 ? -35.814 -18.861 -20.419 1.00 87.38 641 ARG A N 1
ATOM 5002 C CA . ARG A 1 641 ? -35.129 -18.249 -21.565 1.00 87.38 641 ARG A CA 1
ATOM 5003 C C . ARG A 1 641 ? -34.787 -16.782 -21.330 1.00 87.38 641 ARG A C 1
ATOM 5005 O O . ARG A 1 641 ? -33.685 -16.382 -21.670 1.00 87.38 641 ARG A O 1
ATOM 5012 N N . MET A 1 642 ? -35.686 -15.990 -20.740 1.00 88.06 642 MET A N 1
ATOM 5013 C CA . MET A 1 642 ? -35.395 -14.579 -20.449 1.00 88.06 642 MET A CA 1
ATOM 5014 C C . MET A 1 642 ? -34.266 -14.425 -19.424 1.00 88.06 642 MET A C 1
ATOM 5016 O O . MET A 1 642 ? -33.377 -13.595 -19.605 1.00 88.06 642 MET A O 1
ATOM 5020 N N . ARG A 1 643 ? -34.269 -15.241 -18.363 1.00 88.19 643 ARG A N 1
ATOM 5021 C CA . ARG A 1 643 ? -33.212 -15.224 -17.338 1.00 88.19 643 ARG A CA 1
ATOM 5022 C C . ARG A 1 643 ? -31.869 -15.695 -17.877 1.00 88.19 643 ARG A C 1
ATOM 5024 O O . ARG A 1 643 ? -30.857 -15.059 -17.602 1.00 88.19 643 ARG A O 1
ATOM 5031 N N . LEU A 1 644 ? -31.871 -16.768 -18.667 1.00 90.56 644 LEU A N 1
ATOM 5032 C CA . LEU A 1 644 ? -30.679 -17.242 -19.363 1.00 90.56 644 LEU A CA 1
ATOM 5033 C C . LEU A 1 644 ? -30.147 -16.166 -20.301 1.00 90.56 644 LEU A C 1
ATOM 5035 O O . LEU A 1 644 ? -28.975 -15.837 -20.202 1.00 90.56 644 LEU A O 1
ATOM 5039 N N . GLN A 1 645 ? -30.996 -15.555 -21.132 1.00 90.94 645 GLN A N 1
ATOM 5040 C CA . GLN A 1 645 ? -30.563 -14.490 -22.036 1.00 90.94 645 GLN A CA 1
ATOM 5041 C C . GLN A 1 645 ? -29.884 -13.351 -21.271 1.00 90.94 645 GLN A C 1
ATOM 5043 O O . GLN A 1 645 ? -28.795 -12.937 -21.642 1.00 90.94 645 GLN A O 1
ATOM 5048 N N . ARG A 1 646 ? -30.456 -12.923 -20.139 1.00 90.81 646 ARG A N 1
ATOM 5049 C CA . ARG A 1 646 ? -29.833 -11.915 -19.272 1.00 90.81 646 ARG A CA 1
ATOM 5050 C C . ARG A 1 646 ? -28.460 -12.351 -18.747 1.00 90.81 646 ARG A C 1
ATOM 5052 O O . ARG A 1 646 ? -27.561 -11.520 -18.667 1.00 90.81 646 ARG A O 1
ATOM 5059 N N . ALA A 1 647 ? -28.308 -13.618 -18.361 1.00 91.06 647 ALA A N 1
ATOM 5060 C CA . ALA A 1 647 ? -27.028 -14.161 -17.912 1.00 91.06 647 ALA A CA 1
ATOM 5061 C C . ALA A 1 647 ? -25.994 -14.172 -19.050 1.00 91.06 647 ALA A C 1
ATOM 5063 O O . ALA A 1 647 ? -24.866 -13.728 -18.847 1.00 91.06 647 ALA A O 1
ATOM 5064 N N . TYR A 1 648 ? -26.393 -14.608 -20.251 1.00 96.12 648 TYR A N 1
ATOM 5065 C CA . TYR A 1 648 ? -25.551 -14.565 -21.447 1.00 96.12 648 TYR A CA 1
ATOM 5066 C C . TYR A 1 648 ? -25.120 -13.138 -21.768 1.00 96.12 648 TYR A C 1
ATOM 5068 O O . TYR A 1 648 ? -23.923 -12.888 -21.845 1.00 96.12 648 TYR A O 1
ATOM 5076 N N . ASP A 1 649 ? -26.068 -12.204 -21.861 1.00 92.00 649 ASP A N 1
ATOM 5077 C CA . ASP A 1 649 ? -25.796 -10.804 -22.187 1.00 92.00 649 ASP A CA 1
ATOM 5078 C C . ASP A 1 649 ? -24.821 -10.177 -21.182 1.00 92.00 649 ASP A C 1
ATOM 5080 O O . ASP A 1 649 ? -23.866 -9.511 -21.583 1.00 92.00 649 ASP A O 1
ATOM 5084 N N . ALA A 1 650 ? -25.013 -10.431 -19.881 1.00 89.88 650 ALA A N 1
ATOM 5085 C CA . ALA A 1 650 ? -24.129 -9.922 -18.835 1.00 89.88 650 ALA A CA 1
ATOM 5086 C C . ALA A 1 650 ? -22.708 -10.500 -18.943 1.00 89.88 650 ALA A C 1
ATOM 5088 O O . ALA A 1 650 ? -21.733 -9.748 -18.939 1.00 89.88 650 ALA A O 1
ATOM 5089 N N . LEU A 1 651 ? -22.579 -11.824 -19.068 1.00 92.75 651 LEU A N 1
ATOM 5090 C CA . LEU A 1 651 ? -21.279 -12.496 -19.101 1.00 92.75 651 LEU A CA 1
ATOM 5091 C C . LEU A 1 651 ? -20.528 -12.189 -20.405 1.00 92.75 651 LEU A C 1
ATOM 5093 O O . LEU A 1 651 ? -19.372 -11.766 -20.358 1.00 92.75 651 LEU A O 1
ATOM 5097 N N . SER A 1 652 ? -21.185 -12.294 -21.563 1.00 94.12 652 SER A N 1
ATOM 5098 C CA . SER A 1 652 ? -20.573 -11.935 -22.850 1.00 94.12 652 SER A CA 1
ATOM 5099 C C . SER A 1 652 ? -20.256 -10.444 -22.932 1.00 94.12 652 SER A C 1
ATOM 5101 O O . SER A 1 652 ? -19.191 -10.068 -23.415 1.00 94.12 652 SER A O 1
ATOM 5103 N N . GLY A 1 653 ? -21.136 -9.588 -22.398 1.00 92.44 653 GLY A N 1
ATOM 5104 C CA . GLY A 1 653 ? -20.934 -8.139 -22.360 1.00 92.44 653 GLY A CA 1
ATOM 5105 C C . GLY A 1 653 ? -19.736 -7.720 -21.509 1.00 92.44 653 GLY A C 1
ATOM 5106 O O . GLY A 1 653 ? -19.123 -6.693 -21.787 1.00 92.44 653 GLY A O 1
ATOM 5107 N N . SER A 1 654 ? -19.348 -8.537 -20.524 1.00 90.56 654 SER A N 1
ATOM 5108 C CA . SER A 1 654 ? -18.131 -8.317 -19.732 1.00 90.56 654 SER A CA 1
ATOM 5109 C C . SER A 1 654 ? -16.834 -8.771 -20.401 1.00 90.56 654 SER A C 1
ATOM 5111 O O . SER A 1 654 ? -15.763 -8.590 -19.831 1.00 90.56 654 SER A O 1
ATOM 5113 N N . GLY A 1 655 ? -16.914 -9.335 -21.609 1.00 95.19 655 GLY A N 1
ATOM 5114 C CA . GLY A 1 655 ? -15.759 -9.809 -22.368 1.00 95.19 655 GLY A CA 1
ATOM 5115 C C . GLY A 1 655 ? -15.438 -11.290 -22.168 1.00 95.19 655 GLY A C 1
ATOM 5116 O O . GLY A 1 655 ? -14.326 -11.708 -22.474 1.00 95.19 655 GLY A O 1
ATOM 5117 N N . ALA A 1 656 ? -16.376 -12.102 -21.662 1.00 97.06 656 ALA A N 1
ATOM 5118 C CA . ALA A 1 656 ? -16.184 -13.550 -21.604 1.00 97.06 656 ALA A CA 1
ATOM 5119 C C . ALA A 1 656 ? -15.927 -14.126 -23.009 1.00 97.06 656 ALA A C 1
ATOM 5121 O O . ALA A 1 656 ? -16.706 -13.882 -23.932 1.00 97.06 656 ALA A O 1
ATOM 5122 N N . HIS A 1 657 ? -14.868 -14.924 -23.169 1.00 98.31 657 HIS A N 1
ATOM 5123 C CA . HIS A 1 657 ? -14.536 -15.546 -24.458 1.00 98.31 657 HIS A CA 1
ATOM 5124 C C . HIS A 1 657 ? -15.557 -16.605 -24.871 1.00 98.31 657 HIS A C 1
ATOM 5126 O O . HIS A 1 657 ? -15.838 -16.781 -26.056 1.00 98.31 657 HIS A O 1
ATOM 5132 N N . TYR A 1 658 ? -16.099 -17.309 -23.879 1.00 98.38 658 TYR A N 1
ATOM 5133 C CA . TYR A 1 658 ? -17.164 -18.285 -24.038 1.00 98.38 658 TYR A CA 1
ATOM 5134 C C . TYR A 1 658 ? -18.196 -18.080 -22.939 1.00 98.38 658 TYR A C 1
ATOM 5136 O O . TYR A 1 658 ? -17.854 -17.717 -21.814 1.00 98.38 658 TYR A O 1
ATOM 5144 N N . VAL A 1 659 ? -19.453 -18.377 -23.245 1.00 97.75 659 VAL A N 1
ATOM 5145 C CA . VAL A 1 659 ? -20.511 -18.530 -22.246 1.00 97.75 659 VAL A CA 1
ATOM 5146 C C . VAL A 1 659 ? -21.222 -19.844 -22.541 1.00 97.75 659 VAL A C 1
ATOM 5148 O O . VAL A 1 659 ? -21.576 -20.105 -23.690 1.00 97.75 659 VAL A O 1
ATOM 5151 N N . ILE A 1 660 ? -21.378 -20.681 -21.520 1.00 96.62 660 ILE A N 1
ATOM 5152 C CA . ILE A 1 660 ? -22.016 -21.998 -21.599 1.00 96.62 660 ILE A CA 1
ATOM 5153 C C . ILE A 1 660 ? -23.114 -22.113 -20.547 1.00 96.62 660 ILE A C 1
ATOM 5155 O O . ILE A 1 660 ? -23.065 -21.452 -19.509 1.00 96.62 660 ILE A O 1
ATOM 5159 N N . ASP A 1 661 ? -24.102 -22.973 -20.785 1.00 92.75 661 ASP A N 1
ATOM 5160 C CA . ASP A 1 661 ? -25.191 -23.173 -19.831 1.00 92.75 661 ASP A CA 1
ATOM 5161 C C . ASP A 1 661 ? -24.662 -23.782 -18.536 1.00 92.75 661 ASP A C 1
ATOM 5163 O O . ASP A 1 661 ? -24.936 -23.267 -17.452 1.00 92.75 661 ASP A O 1
ATOM 5167 N N . THR A 1 662 ? -23.889 -24.864 -18.641 1.00 92.06 662 THR A N 1
ATOM 5168 C CA . THR A 1 662 ? -23.395 -25.609 -17.482 1.00 92.06 662 THR A CA 1
ATOM 5169 C C . THR A 1 662 ? -21.942 -26.016 -17.658 1.00 92.06 662 THR A C 1
ATOM 5171 O O . THR A 1 662 ? -21.421 -26.086 -18.767 1.00 92.06 662 THR A O 1
ATOM 5174 N N . ILE A 1 663 ? -21.288 -26.383 -16.556 1.00 92.94 663 ILE A N 1
ATOM 5175 C CA . ILE A 1 663 ? -19.915 -26.900 -16.597 1.00 92.94 663 ILE A CA 1
ATOM 5176 C C . ILE A 1 663 ? -19.778 -28.192 -17.426 1.00 92.94 663 ILE A C 1
ATOM 5178 O O . ILE A 1 663 ? -18.671 -28.534 -17.835 1.00 92.94 663 ILE A O 1
ATOM 5182 N N . ALA A 1 664 ? -20.877 -28.911 -17.699 1.00 92.56 664 ALA A N 1
ATOM 5183 C CA . ALA A 1 664 ? -20.868 -30.118 -18.526 1.00 92.56 664 ALA A CA 1
ATOM 5184 C C . ALA A 1 664 ? -20.366 -29.854 -19.955 1.00 92.56 664 ALA A C 1
ATOM 5186 O O . ALA A 1 664 ? -19.779 -30.746 -20.569 1.00 92.56 664 ALA A O 1
ATOM 5187 N N . ASP A 1 665 ? -20.530 -28.622 -20.442 1.00 94.00 665 ASP A N 1
ATOM 5188 C CA . ASP A 1 665 ? -20.135 -28.196 -21.786 1.00 94.00 665 ASP A CA 1
ATOM 5189 C C . ASP A 1 665 ? -18.661 -27.749 -21.862 1.00 94.00 665 ASP A C 1
ATOM 5191 O O . ASP A 1 665 ? -18.099 -27.588 -22.947 1.00 94.00 665 ASP A O 1
ATOM 5195 N N . LEU A 1 666 ? -17.990 -27.605 -20.712 1.00 95.31 666 LEU A N 1
ATOM 5196 C CA . LEU A 1 666 ? -16.612 -27.122 -20.616 1.00 95.31 666 LEU A CA 1
ATOM 5197 C C . LEU A 1 666 ? -15.589 -27.947 -21.426 1.00 95.31 666 LEU A C 1
ATOM 5199 O O . LEU A 1 666 ? -14.710 -27.335 -22.030 1.00 95.31 666 LEU A O 1
ATOM 5203 N N . PRO A 1 667 ? -15.662 -29.295 -21.515 1.00 94.19 667 PRO A N 1
ATOM 5204 C CA . PRO A 1 667 ? -14.732 -30.062 -22.345 1.00 94.19 667 PRO A CA 1
ATOM 5205 C C . PRO A 1 667 ? -14.730 -29.640 -23.822 1.00 94.19 667 PRO A C 1
ATOM 5207 O O . PRO A 1 667 ? -13.668 -29.602 -24.431 1.00 94.19 667 PRO A O 1
ATOM 5210 N N . VAL A 1 668 ? -15.893 -29.275 -24.378 1.00 94.50 668 VAL A N 1
ATOM 5211 C CA . VAL A 1 668 ? -16.006 -28.818 -25.775 1.00 94.50 668 VAL A CA 1
ATOM 5212 C C . VAL A 1 668 ? -15.328 -27.459 -25.951 1.00 94.50 668 VAL A C 1
ATOM 5214 O O . VAL A 1 668 ? -14.642 -27.228 -26.944 1.00 94.50 668 VAL A O 1
ATOM 5217 N N . VAL A 1 669 ? -15.472 -26.574 -24.962 1.00 96.69 669 VAL A N 1
ATOM 5218 C CA . VAL A 1 669 ? -14.802 -25.267 -24.947 1.00 96.69 669 VAL A CA 1
ATOM 5219 C C . VAL A 1 669 ? -13.283 -25.425 -24.856 1.00 96.69 669 VAL A C 1
ATOM 5221 O O . VAL A 1 669 ? -12.555 -24.730 -25.557 1.00 96.69 669 VAL A O 1
ATOM 5224 N N . ILE A 1 670 ? -12.792 -26.361 -24.040 1.00 95.38 670 ILE A N 1
ATOM 5225 C CA . ILE A 1 670 ? -11.352 -26.638 -23.918 1.00 95.38 670 ILE A CA 1
ATOM 5226 C C . ILE A 1 670 ? -10.775 -27.152 -25.241 1.00 95.38 670 ILE A C 1
ATOM 5228 O O . ILE A 1 670 ? -9.683 -26.736 -25.627 1.00 95.38 670 ILE A O 1
ATOM 5232 N N . ASP A 1 671 ? -11.498 -28.013 -25.960 1.00 94.56 671 ASP A N 1
ATOM 5233 C CA . ASP A 1 671 ? -11.070 -28.476 -27.284 1.00 94.56 671 ASP A CA 1
ATOM 5234 C C . ASP A 1 671 ? -10.940 -27.305 -28.279 1.00 94.56 671 ASP A C 1
ATOM 5236 O O . ASP A 1 671 ? -9.972 -27.249 -29.045 1.00 94.56 671 ASP A O 1
ATOM 5240 N N . ASP A 1 672 ? -11.854 -26.328 -28.231 1.00 96.69 672 ASP A N 1
ATOM 5241 C CA . ASP A 1 672 ? -11.763 -25.124 -29.065 1.00 96.69 672 ASP A CA 1
ATOM 5242 C C . ASP A 1 672 ? -10.624 -24.187 -28.637 1.00 96.69 672 ASP A C 1
ATOM 5244 O O . ASP A 1 672 ? -9.879 -23.703 -29.488 1.00 96.69 672 ASP A O 1
ATOM 5248 N N . ILE A 1 673 ? -10.413 -23.992 -27.331 1.00 95.56 673 ILE A N 1
ATOM 5249 C CA . ILE A 1 673 ? -9.263 -23.244 -26.799 1.00 95.56 673 ILE A CA 1
ATOM 5250 C C . ILE A 1 673 ? -7.952 -23.868 -27.290 1.00 95.56 673 ILE A C 1
ATOM 5252 O O . ILE A 1 673 ? -7.108 -23.160 -27.835 1.00 95.56 673 ILE A O 1
ATOM 5256 N N . ASN A 1 674 ? -7.802 -25.191 -27.193 1.00 93.62 674 ASN A N 1
ATOM 5257 C CA . ASN A 1 674 ? -6.615 -25.897 -27.680 1.00 93.62 674 ASN A CA 1
ATOM 5258 C C . ASN A 1 674 ? -6.401 -25.692 -29.187 1.00 93.62 674 ASN A C 1
ATOM 5260 O O . ASN A 1 674 ? -5.273 -25.467 -29.630 1.00 93.62 674 ASN A O 1
ATOM 5264 N N . ARG A 1 675 ? -7.477 -25.725 -29.985 1.00 96.31 675 ARG A N 1
ATOM 5265 C CA . ARG A 1 675 ? -7.425 -25.436 -31.427 1.00 96.31 675 ARG A CA 1
ATOM 5266 C C . ARG A 1 675 ? -6.955 -24.003 -31.700 1.00 96.31 675 ARG A C 1
ATOM 5268 O O . ARG A 1 675 ? -6.133 -23.795 -32.589 1.00 96.31 675 ARG A O 1
ATOM 5275 N N . ARG A 1 676 ? -7.468 -23.021 -30.958 1.00 96.19 676 ARG A N 1
ATOM 5276 C CA . ARG A 1 676 ? -7.116 -21.597 -31.095 1.00 96.19 676 ARG A CA 1
ATOM 5277 C C . ARG A 1 676 ? -5.670 -21.330 -30.677 1.00 96.19 676 ARG A C 1
ATOM 5279 O O . ARG A 1 676 ? -4.933 -20.690 -31.424 1.00 96.19 676 ARG A O 1
ATOM 5286 N N . LEU A 1 677 ? -5.226 -21.920 -29.566 1.00 91.69 677 LEU A N 1
ATOM 5287 C CA . LEU A 1 677 ? -3.831 -21.881 -29.117 1.00 91.69 677 LEU A CA 1
ATOM 5288 C C . LEU A 1 677 ? -2.882 -22.496 -30.157 1.00 91.69 677 LEU A C 1
ATOM 5290 O O . LEU A 1 677 ? -1.851 -21.906 -30.472 1.00 91.69 677 LEU A O 1
ATOM 5294 N N . ALA A 1 678 ? -3.250 -23.634 -30.758 1.00 93.50 678 ALA A N 1
ATOM 5295 C CA . ALA A 1 678 ? -2.471 -24.254 -31.833 1.00 93.50 678 ALA A CA 1
ATOM 5296 C C . ALA A 1 678 ? -2.360 -23.366 -33.089 1.00 93.50 678 ALA A C 1
ATOM 5298 O O . ALA A 1 678 ? -1.382 -23.468 -33.830 1.00 93.50 678 ALA A O 1
ATOM 5299 N N . ASN A 1 679 ? -3.326 -22.467 -33.303 1.00 96.06 679 ASN A N 1
ATOM 5300 C CA . ASN A 1 679 ? -3.314 -21.469 -34.375 1.00 96.06 679 ASN A CA 1
ATOM 5301 C C . ASN A 1 679 ? -2.610 -20.154 -33.986 1.00 96.06 679 ASN A C 1
ATOM 5303 O O . ASN A 1 679 ? -2.555 -19.232 -34.799 1.00 96.06 679 ASN A O 1
ATOM 5307 N N . GLY A 1 680 ? -2.066 -20.051 -32.769 1.00 93.12 680 GLY A N 1
ATOM 5308 C CA . GLY A 1 680 ? -1.385 -18.854 -32.273 1.00 93.12 680 GLY A CA 1
ATOM 5309 C C . GLY A 1 680 ? -2.318 -17.734 -31.802 1.00 93.12 680 GLY A C 1
ATOM 5310 O O . GLY A 1 680 ? -1.849 -16.615 -31.586 1.00 93.12 680 GLY A O 1
ATOM 5311 N N . GLU A 1 681 ? -3.616 -18.010 -31.642 1.00 95.44 681 GLU A N 1
ATOM 5312 C CA . GLU A 1 681 ? -4.546 -17.075 -31.008 1.00 95.44 681 GLU A CA 1
ATOM 5313 C C . GLU A 1 681 ? -4.247 -16.957 -29.508 1.00 95.44 681 GLU A C 1
ATOM 5315 O O . GLU A 1 681 ? -3.767 -17.898 -28.871 1.00 95.44 681 GLU A O 1
ATOM 5320 N N . LYS A 1 682 ? -4.548 -15.789 -28.942 1.00 92.00 682 LYS A N 1
ATOM 5321 C CA . LYS A 1 682 ? -4.383 -15.486 -27.519 1.00 92.00 682 LYS A CA 1
ATOM 5322 C C . LYS A 1 682 ? -5.723 -15.020 -26.938 1.00 92.00 682 LYS A C 1
ATOM 5324 O O . LYS A 1 682 ? -6.547 -14.550 -27.729 1.00 92.00 682 LYS A O 1
ATOM 5329 N N . PRO A 1 683 ? -5.929 -15.185 -25.618 1.00 89.88 683 PRO A N 1
ATOM 5330 C CA . PRO A 1 683 ? -6.996 -14.496 -24.897 1.00 89.88 683 PRO A CA 1
ATOM 5331 C C . PRO A 1 683 ? -6.973 -12.992 -25.183 1.00 89.88 683 PRO A C 1
ATOM 5333 O O . PRO A 1 683 ? -5.850 -12.436 -25.272 1.00 89.88 683 PRO A O 1
#

InterPro domains:
  IPR002999 Tudor domain [PF00567] (284-388)
  IPR002999 Tudor domain [PS50304] (319-378)
  IPR002999 Tudor domain [SM00333] (318-376)
  IPR016071 Staphylococcal nuclease (SNase-like), OB-fold [PF00565] (6-64)
  IPR016071 Staphylococcal nuclease (SNase-like), OB-fold [PF00565] (127-223)
  IPR016071 Staphylococcal nuclease (SNase-like), OB-fold [PS50830] (65-223)
  IPR016071 Staphylococcal nuclease (SNase-like), OB-fold [SM00318] (97-223)
  IPR023198 Phosphoglycolate phosphatase-like, domain 2 [G3DSA:1.10.150.240] (466-512)
  IPR023214 HAD superfamily [G3DSA:3.40.50.1000] (513-669)
  IPR035437 SNase-like, OB-fold superfamily [G3DSA:2.40.50.90] (1-73)
  IPR035437 SNase-like, OB-fold superfamily [G3DSA:2.40.50.90] (89-232)
  IPR035437 SNase-like, OB-fold superfamily [G3DSA:2.40.50.90] (284-450)
  IPR035437 SNase-like, OB-fold superfamily [SSF50199] (7-66)
  IPR035437 SNase-like, OB-fold superfamily [SSF50199] (111-225)
  IPR036412 HAD-like superfamily [SSF56784] (466-673)
  IPR047386 Tudor domain-containing protein 11, Tudor domain [cd20433] (310-374)

Nearest PDB structures (foldseek):
  2wac-assembly2_B  TM=9.534E-01  e=1.320E-18  Drosophila melanogaster
  2o4x-assembly1_A  TM=9.432E-01  e=1.336E-16  Homo sapiens
  2hqe-assembly1_A  TM=9.432E-01  e=1.491E-16  Homo sapiens
  3omg-assembly2_B  TM=9.267E-01  e=1.963E-16  Homo sapiens
  4b9w-assembly1_A  TM=8.726E-01  e=1.104E-11  Mus musculus

pLDDT: mean 81.65, std 16.52, range [25.25, 98.38]

Radius of gyration: 35.44 Å; Cα contacts (8 Å, |Δi|>4): 1055; chains: 1; bounding box: 99×66×98 Å

Secondary structure (DSSP, 8-state):
--SPP------B-TT--BHHHHHHHTTSSPPPPPPTT---S-TTHHHHHHHHHHHHHTT-GGG-S-TTTT----EEGGG-HHHHHHHHHHHHTTTTSPEEEEEEEE-TTSSEEEEEETTTTEEEEEEETTEE--TT-HHHHHHHHHHHHHHHTTSEEEEEEEEE-TTS-EEEEEEEEETTEEEEHHHHHHHTTS-EEPSS---HHHHHHHHHHHHTT-GGGTT-------HHHHHHHHHHHHHHHHHHHHTSEEEEEEEE-SS---------SSS----S-----EEEEEGGGHHHHHHHHHHHHHHHHHSPPPTT-S---TT-EEEEE-TTT--EEEEEEEEE-SSSEEEEEETTT--EEEEEGGGEEE-S-HHHHSSPPS-EEEEETTEE--S-HHHHHHHHHHHHHHHTT--EEEEEEEE-TTSPEEEEEEETTT--BHHHHHHHTTSSEE-HHHHHHHHHHHHHHHHHHSHHHHHHHHHHHSSPPPHHHHHHHHHHHHHHHHHHHTTS-PPPTTHHHHHHHHTSTTT----EEEESS-HHHHHHHHHHHHHTT---SEEEEGGG-TT--TTS--SHHHHHHHHHHT-SS--EEEESSHHHHHHHHHTT-EEEEE-TTSTTT---HHHHHHS-HHHHHHHHHHHHHHHHHTT-SEEESSGGGHHHHHHHHHHHHHTT---

Organism: NCBI:txid334625